Protein AF-A0A9P4NLP7-F1 (afdb_monomer)

InterPro domains:
  IPR008914 Phosphatidylethanolamine-binding protein [PF01161] (248-338)
  IPR035810 Phosphatidylethanolamine-binding protein, eukaryotic [PTHR11362] (207-452)
  IPR035810 Phosphatidylethanolamine-binding protein, eukaryotic [cd00866] (226-341)
  IPR036610 PEBP-like superfamily [G3DSA:3.90.280.10] (201-477)
  IPR036610 PEBP-like superfamily [SSF49777] (205-463)

Nearest PDB structures (foldseek):
  6ywx-assembly1_1  TM=8.860E-01  e=2.163E-39  Neurospora crassa OR74A
  5mrc-assembly1_1  TM=7.400E-01  e=2.517E-22  Saccharomyces cerevisiae
  3j6b-assembly1_1  TM=7.535E-01  e=1.749E-21  Saccharomyces cerevisiae
  3axy-assembly2_G  TM=8.240E-01  e=8.944E-10  Oryza sativa Japonica Group
  1wkp-assembly1_A  TM=8.220E-01  e=4.368E-09  Arabidopsis thaliana

Sequence (497 aa):
MAQVARPLGICSRCLNHRSVSIVSSIRQFSAHDSHRDELTTESPPSSSNPPPPAREILDPKTVSTVSQEARLLKHQKLVPIGSRRRRAALVSASNIPFEQLPYQCFQEARKVLAANREEVIKKIEIQRARLERLKAQDMAVSGGERQKQTRVQSMEGELKRLKVLADINDPLVKKRFEDGLGDMNKPIYRHLADKKWRSYKRLITIQRVTTMSVIPDVLPSIDPTVEVNISFASHIIPPGDFVYSRRSEYAPTVRIQSFDKGEKLVTIVAIDSDVPDLEKNSFGYRCHGLWRDVVISPTKGVYSVRELPKENVVLPWLPPWANKGSPYHRISLFVLEQREGSETFKMLQAGKVSDRSAKGEGEAIASGESPTEIIEAATSVNDTVIPTESTVSETKTSEAAKTPEAAASERSEERSAILATIPKVERENFILRSYVTKNKLTPIGVTMFRSEWDEGTAGVMKRAGIEGAGLVFKREKALKLPEKYRRKDGARYRGFK

Mean predicted aligned error: 15.78 Å

Solvent-accessible surface area (backbone atoms only — not comparable to full-atom values): 30935 Å² total; per-residue (Å²): 142,84,87,84,85,79,85,84,82,81,71,87,81,77,83,81,86,81,90,78,90,84,80,88,79,92,77,89,79,86,85,81,86,80,88,78,89,82,82,90,79,93,73,81,90,76,92,66,83,74,73,79,76,72,78,78,83,73,51,48,61,48,54,50,49,73,69,52,48,53,47,34,38,71,74,68,69,49,73,67,56,75,55,48,70,57,7,43,45,62,67,74,46,78,95,66,57,83,88,71,52,94,42,68,72,61,52,55,51,49,51,56,52,51,54,53,28,52,55,38,48,56,50,45,52,54,51,49,54,52,49,52,53,59,68,73,47,59,47,77,85,45,73,32,62,70,48,39,52,50,51,50,51,51,53,52,49,49,48,55,49,42,58,27,64,44,48,67,82,38,67,66,54,52,48,34,46,75,73,67,70,46,57,39,86,43,67,47,44,18,50,53,50,46,53,60,36,60,74,43,61,48,51,54,41,54,50,41,38,48,76,68,40,45,41,51,72,60,40,79,74,77,68,70,71,32,52,50,45,44,24,42,96,88,43,75,56,58,63,65,37,82,47,57,32,72,60,45,52,54,64,44,34,40,36,43,45,46,52,62,85,66,75,44,40,27,33,42,38,32,34,32,61,54,42,80,34,79,90,76,73,44,64,36,26,32,47,32,24,31,35,41,79,41,76,36,25,38,78,49,30,77,43,52,64,77,74,53,59,71,88,34,47,79,38,70,73,47,52,68,78,31,46,44,65,51,69,67,26,51,37,37,38,38,34,24,38,52,54,92,74,41,72,70,48,51,55,58,56,68,72,67,82,83,85,88,84,87,82,84,85,84,84,87,87,88,84,87,83,86,87,86,86,88,86,83,84,83,86,88,81,88,80,89,86,86,88,90,86,82,91,83,89,84,82,88,80,87,81,81,78,81,57,76,67,58,64,51,51,55,56,49,50,59,50,52,55,54,61,70,70,54,78,88,76,65,42,68,70,43,56,59,55,61,53,33,61,77,67,62,42,43,66,29,23,56,37,37,32,28,30,45,60,54,94,43,35,53,59,48,30,59,76,71,71,47,82,61,70,86,45,67,50,72,83,81,76,80,77,75,71,59,75,92,72,46,80,72,74,72,79,81,73,77,78,85,132

Radius of gyration: 37.87 Å; Cα contacts (8 Å, |Δi|>4): 554; chains: 1; bounding box: 101×124×105 Å

Foldseek 3Di:
DDDDDDDDDDDPPPPDDDDDDDDDDDDDDDDDDDDDDDDDDDDDDDPDPDPDPDLPQDDLQQDQDPVVQVVCCVPVVDHRDDHSVRNPCVVVDDPDPPQPPPDDVSVVVVVVLVVVLVVLVVVLVVLVVVLVVLVPDDQVVQVHDVSSVVVNVVSVVVNLVSQQSNCVPPPVQVVCLVVVNHDLQRLNSLVVVQVVCVVPVQVQQVCLCVVVCVDPQQPVDADAQKEKWKDFPPRIDRFAAEDELVRLLAFIKIFIAHSDADKFWKKKWKKWFAPQDPVVRGTFMFTQWIFGRDIDGNVDGIDRLVPDDPLRTLDRGDRDFDEAAGDKIKIKMWIWTADCPQPVNVVVVVPDPDDPDDDDDDDDDDDDDDDDDDYDDDDDDDDDDDDDDDDDDDDDDDDDDDDPVVVVVVVVVVSVVVSVVDDNQDRIRHRVVVVCVVRVIHTRDMGIYIYYDDPCRLVSCVVSVHPNNVPHDDDDDDDDDPPVPPDDPPPVPDDDD

Organism: NCBI:txid1048955

Structure (mmCIF, N/CA/C/O backbone):
data_AF-A0A9P4NLP7-F1
#
_entry.id   AF-A0A9P4NLP7-F1
#
loop_
_atom_site.group_PDB
_atom_site.id
_atom_site.type_symbol
_atom_site.label_atom_id
_atom_site.label_alt_id
_atom_site.label_comp_id
_atom_site.label_asym_id
_atom_site.label_entity_id
_atom_site.label_seq_id
_atom_site.pd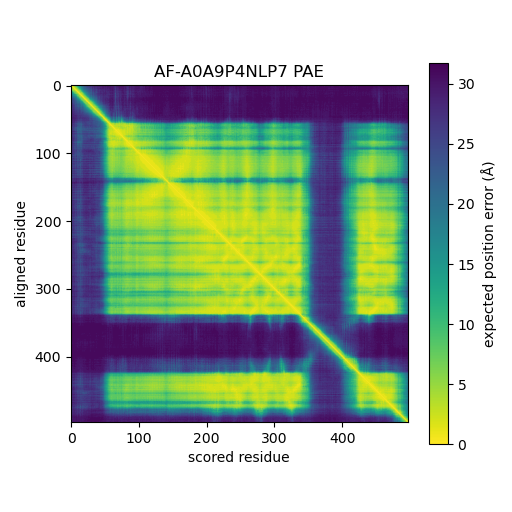bx_PDB_ins_code
_atom_site.Cartn_x
_atom_site.Cartn_y
_atom_site.Cartn_z
_atom_site.occupancy
_atom_site.B_iso_or_equiv
_atom_site.auth_seq_id
_atom_site.auth_comp_id
_atom_site.auth_asym_id
_atom_site.auth_atom_id
_atom_site.pdbx_PDB_model_num
ATOM 1 N N . MET A 1 1 ? 25.288 41.799 29.379 1.00 43.53 1 MET A N 1
ATOM 2 C CA . MET A 1 1 ? 25.139 40.692 28.411 1.00 43.53 1 MET A CA 1
ATOM 3 C C . MET A 1 1 ? 26.509 40.085 28.163 1.00 43.53 1 MET A C 1
ATOM 5 O O . MET A 1 1 ? 27.355 40.771 27.615 1.00 43.53 1 MET A O 1
ATOM 9 N N . ALA A 1 2 ? 26.741 38.847 28.596 1.00 34.91 2 ALA A N 1
ATOM 10 C CA . ALA A 1 2 ? 27.941 38.085 28.252 1.00 34.91 2 ALA A CA 1
ATOM 11 C C . ALA A 1 2 ? 27.532 36.612 28.107 1.00 34.91 2 ALA A C 1
ATOM 13 O O . ALA A 1 2 ? 27.090 35.986 29.069 1.00 34.91 2 ALA A O 1
ATOM 14 N N . GLN A 1 3 ? 27.566 36.111 26.872 1.00 36.16 3 GLN A N 1
ATOM 15 C CA . GLN A 1 3 ? 27.193 34.745 26.510 1.00 36.16 3 GLN A CA 1
ATOM 16 C C . GLN A 1 3 ? 28.388 33.811 26.723 1.00 36.16 3 GLN A C 1
ATOM 18 O O . GLN A 1 3 ? 29.461 34.022 26.166 1.00 36.16 3 GLN A O 1
ATOM 23 N N . VAL A 1 4 ? 28.179 32.763 27.518 1.00 40.78 4 VAL A N 1
ATOM 24 C CA . VAL A 1 4 ? 29.137 31.673 27.730 1.00 40.78 4 VAL A CA 1
ATOM 25 C C . VAL A 1 4 ? 28.929 30.625 26.634 1.00 40.78 4 VAL A C 1
ATOM 27 O O . VAL A 1 4 ? 27.870 29.999 26.555 1.00 40.78 4 VAL A O 1
ATOM 30 N N . ALA A 1 5 ? 29.936 30.442 25.780 1.00 38.00 5 ALA A N 1
ATOM 31 C CA . ALA A 1 5 ? 29.960 29.424 24.735 1.00 38.00 5 ALA A CA 1
ATOM 32 C C . ALA A 1 5 ? 30.231 28.028 25.331 1.00 38.00 5 ALA A C 1
ATOM 34 O O . ALA A 1 5 ? 31.168 27.842 26.106 1.00 38.00 5 ALA A O 1
ATOM 35 N N . ARG A 1 6 ? 29.413 27.034 24.961 1.00 40.56 6 ARG A N 1
ATOM 36 C CA . ARG A 1 6 ? 29.614 25.610 25.291 1.00 40.56 6 ARG A CA 1
ATOM 37 C C . ARG A 1 6 ? 30.329 24.899 24.130 1.00 40.56 6 ARG A C 1
ATOM 39 O O . ARG A 1 6 ? 29.937 25.126 22.986 1.00 40.56 6 ARG A O 1
ATOM 46 N N . PRO A 1 7 ? 31.314 24.017 24.381 1.00 46.97 7 PRO A N 1
ATOM 47 C CA . PRO A 1 7 ? 31.986 23.274 23.320 1.00 46.97 7 PRO A CA 1
ATOM 48 C C . PRO A 1 7 ? 31.107 22.140 22.765 1.00 46.97 7 PRO A C 1
ATOM 50 O O . PRO A 1 7 ? 30.415 21.433 23.500 1.00 46.97 7 PRO A O 1
ATOM 53 N N . LEU A 1 8 ? 31.148 21.988 21.440 1.00 42.41 8 LEU A N 1
ATOM 54 C CA . LEU A 1 8 ? 30.424 20.988 20.655 1.00 42.41 8 LEU A CA 1
ATOM 55 C C . LEU A 1 8 ? 30.985 19.579 20.912 1.00 42.41 8 LEU A C 1
ATOM 57 O O . LEU A 1 8 ? 32.163 19.316 20.678 1.00 42.41 8 LEU A O 1
ATOM 61 N N . GLY A 1 9 ? 30.127 18.664 21.366 1.00 43.12 9 GLY A N 1
ATOM 62 C CA . GLY A 1 9 ? 30.446 17.244 21.510 1.00 43.12 9 GLY A CA 1
ATOM 63 C C . GLY A 1 9 ? 30.523 16.546 20.151 1.00 43.12 9 GLY A C 1
ATOM 64 O O . GLY A 1 9 ? 29.545 16.505 19.404 1.00 43.12 9 GLY A O 1
ATOM 65 N N . ILE A 1 10 ? 31.693 15.992 19.838 1.00 48.88 10 ILE A N 1
ATOM 66 C CA . ILE A 1 10 ? 31.970 15.240 18.611 1.00 48.88 10 ILE A CA 1
ATOM 67 C C . ILE A 1 10 ? 31.361 13.832 18.721 1.00 48.88 10 ILE A C 1
ATOM 69 O O . ILE A 1 10 ? 31.569 13.107 19.691 1.00 48.88 10 ILE A O 1
ATOM 73 N N . CYS A 1 11 ? 30.589 13.453 17.702 1.00 41.72 11 CYS A N 1
ATOM 74 C CA . CYS A 1 11 ? 29.894 12.173 17.583 1.00 41.72 11 CYS A CA 1
ATOM 75 C C . CYS A 1 11 ? 30.867 11.027 17.243 1.00 41.72 11 CYS A C 1
ATOM 77 O O . CYS A 1 11 ? 31.497 11.023 16.186 1.00 41.72 11 CYS A O 1
ATOM 79 N N . SER A 1 12 ? 30.922 10.000 18.094 1.00 48.00 12 SER A N 1
ATOM 80 C CA . SER A 1 12 ? 31.769 8.802 17.956 1.00 48.00 12 SER A CA 1
ATOM 81 C C . SER A 1 12 ? 31.314 7.793 16.882 1.00 48.00 12 SER A C 1
ATOM 83 O O . SER A 1 12 ? 31.798 6.666 16.849 1.00 48.00 12 SER A O 1
ATOM 85 N N . ARG A 1 13 ? 30.401 8.171 15.973 1.00 47.00 13 ARG A N 1
ATOM 86 C CA . ARG A 1 13 ? 29.916 7.308 14.871 1.00 47.00 13 ARG A CA 1
ATOM 87 C C . ARG A 1 13 ? 30.556 7.573 13.505 1.00 47.00 13 ARG A C 1
ATOM 89 O O . ARG A 1 13 ? 30.231 6.863 12.560 1.00 47.00 13 ARG A O 1
ATOM 96 N N . CYS A 1 14 ? 31.471 8.534 13.391 1.00 44.22 14 CYS A N 1
ATOM 97 C CA . CYS A 1 14 ? 32.110 8.878 12.112 1.00 44.22 14 CYS A CA 1
ATOM 98 C C . CYS A 1 14 ? 33.501 8.247 11.896 1.00 44.22 14 CYS A C 1
ATOM 100 O O . CYS A 1 14 ? 34.115 8.476 10.859 1.00 44.22 14 CYS A O 1
ATOM 102 N N . LEU A 1 15 ? 33.995 7.427 12.827 1.00 45.16 15 LEU A N 1
ATOM 103 C CA . LEU A 1 15 ? 35.257 6.691 12.688 1.00 45.16 15 LEU A CA 1
ATOM 104 C C . LEU A 1 15 ? 34.969 5.211 12.435 1.00 45.16 15 LEU A C 1
ATOM 106 O O . LEU A 1 15 ? 35.097 4.402 13.342 1.00 45.16 15 LEU A O 1
ATOM 110 N N . ASN A 1 16 ? 34.510 4.867 11.231 1.00 44.62 16 ASN A N 1
ATOM 111 C CA . ASN A 1 16 ? 34.675 3.518 10.672 1.00 44.62 16 ASN A CA 1
ATOM 112 C C . ASN A 1 16 ? 34.269 3.489 9.197 1.00 44.62 16 ASN A C 1
ATOM 114 O O . ASN A 1 16 ? 33.228 2.961 8.831 1.00 44.62 16 ASN A O 1
ATOM 118 N N . HIS A 1 17 ? 35.113 4.068 8.346 1.00 38.06 17 HIS A N 1
ATOM 119 C CA . HIS A 1 17 ? 35.260 3.651 6.954 1.00 38.06 17 HIS A CA 1
ATOM 120 C C . HIS A 1 17 ? 36.638 4.100 6.466 1.00 38.06 17 HIS A C 1
ATOM 122 O O . HIS A 1 17 ? 36.800 5.214 5.979 1.00 38.06 17 HIS A O 1
ATOM 128 N N . ARG A 1 18 ? 37.640 3.228 6.603 1.00 33.28 18 ARG A N 1
ATOM 129 C CA . ARG A 1 18 ? 38.809 3.216 5.718 1.00 33.28 18 ARG A CA 1
ATOM 130 C C . ARG A 1 18 ? 39.387 1.806 5.660 1.00 33.28 18 ARG A C 1
ATOM 132 O O . ARG A 1 18 ? 39.939 1.292 6.623 1.00 33.28 18 ARG A O 1
ATOM 139 N N . SER A 1 19 ? 39.184 1.196 4.503 1.00 36.47 19 SER A N 1
ATOM 140 C CA . SER A 1 19 ? 39.837 -0.005 4.002 1.00 36.47 19 SER A CA 1
ATOM 141 C C . SER A 1 19 ? 41.327 0.248 3.774 1.00 36.47 19 SER A C 1
ATOM 143 O O . SER A 1 19 ? 41.660 1.162 3.019 1.00 36.47 19 SER A O 1
ATOM 145 N N . VAL A 1 20 ? 42.200 -0.583 4.346 1.00 33.84 20 VAL A N 1
ATOM 146 C CA . VAL A 1 20 ? 43.577 -0.777 3.866 1.00 33.84 20 VAL A CA 1
ATOM 147 C C . VAL A 1 20 ? 43.956 -2.247 4.045 1.00 33.84 20 VAL A C 1
ATOM 149 O O . VAL A 1 20 ? 43.885 -2.792 5.143 1.00 33.84 20 VAL A O 1
ATOM 152 N N . SER A 1 21 ? 44.346 -2.868 2.937 1.00 34.66 21 SER A N 1
ATOM 153 C CA . SER A 1 21 ? 44.961 -4.189 2.841 1.00 34.66 21 SER A CA 1
ATOM 154 C C . SER A 1 21 ? 46.457 -4.075 3.132 1.00 34.66 21 SER A C 1
ATOM 156 O O . SER A 1 21 ? 47.109 -3.320 2.419 1.00 34.66 21 SER A O 1
ATOM 158 N N . ILE A 1 22 ? 47.016 -4.830 4.090 1.00 35.69 22 ILE A N 1
ATOM 159 C CA . ILE A 1 22 ? 48.457 -5.156 4.149 1.00 35.69 22 ILE A CA 1
ATOM 160 C C . ILE A 1 22 ? 48.654 -6.591 4.670 1.00 35.69 22 ILE A C 1
ATOM 162 O O . ILE A 1 22 ? 47.930 -7.087 5.529 1.00 35.69 22 ILE A O 1
ATOM 166 N N . VAL A 1 23 ? 49.640 -7.225 4.050 1.00 32.75 23 VAL A N 1
ATOM 167 C CA . VAL A 1 23 ? 50.121 -8.606 4.068 1.00 32.75 23 VAL A CA 1
ATOM 168 C C . VAL A 1 23 ? 51.052 -8.889 5.269 1.00 32.75 23 VAL A C 1
ATOM 170 O O . VAL A 1 23 ? 51.805 -8.016 5.679 1.00 32.75 23 VAL A O 1
ATOM 173 N N . SER A 1 24 ? 51.013 -10.139 5.755 1.00 35.47 24 SER A N 1
ATOM 174 C CA . SER A 1 24 ? 52.036 -10.920 6.494 1.00 35.47 24 SER A CA 1
ATOM 175 C C . SER A 1 24 ? 52.718 -10.370 7.759 1.00 35.47 24 SER A C 1
ATOM 177 O O . SER A 1 24 ? 53.532 -9.456 7.697 1.00 35.47 24 SER A O 1
ATOM 179 N N . SER A 1 25 ? 52.612 -11.115 8.868 1.00 34.34 25 SER A N 1
ATOM 180 C CA . SER A 1 25 ? 53.729 -11.937 9.390 1.00 34.34 25 SER A CA 1
ATOM 181 C C . SER A 1 25 ? 53.372 -12.636 10.704 1.00 34.34 25 SER A C 1
ATOM 183 O O . SER A 1 25 ? 52.858 -12.039 11.644 1.00 34.34 25 SER A O 1
ATOM 185 N N . ILE A 1 26 ? 53.693 -13.926 10.747 1.00 43.94 26 ILE A N 1
ATOM 186 C CA . ILE A 1 26 ? 53.629 -14.817 11.904 1.00 43.94 26 ILE A CA 1
ATOM 187 C C . ILE A 1 26 ? 54.694 -14.389 12.925 1.00 43.94 26 ILE A C 1
ATOM 189 O O . ILE A 1 26 ? 55.872 -14.297 12.582 1.00 43.94 26 ILE A O 1
ATOM 193 N N . ARG A 1 27 ? 54.305 -14.197 14.190 1.00 39.16 27 ARG A N 1
ATOM 194 C CA . ARG A 1 27 ? 55.208 -14.341 15.342 1.00 39.16 27 ARG A CA 1
ATOM 195 C C . ARG A 1 27 ? 54.513 -15.119 16.449 1.00 39.16 27 ARG A C 1
ATOM 197 O O . ARG A 1 27 ? 53.517 -14.674 17.011 1.00 39.16 27 ARG A O 1
ATOM 204 N N . GLN A 1 28 ? 55.071 -16.291 16.722 1.00 42.75 28 GLN A N 1
ATOM 205 C CA . GLN A 1 28 ? 54.839 -17.085 17.918 1.00 42.75 28 GLN A CA 1
ATOM 206 C C . GLN A 1 28 ? 55.502 -16.374 19.101 1.00 42.75 28 GLN A C 1
ATOM 208 O O . GLN A 1 28 ? 56.671 -16.001 19.011 1.00 42.75 28 GLN A O 1
ATOM 213 N N . PHE A 1 29 ? 54.775 -16.208 20.202 1.00 36.78 29 PHE A N 1
ATOM 214 C CA . PHE A 1 29 ? 55.373 -15.887 21.493 1.00 36.78 29 PHE A CA 1
ATOM 215 C C . PHE A 1 29 ? 55.025 -16.998 22.478 1.00 36.78 29 PHE A C 1
ATOM 217 O O . PHE A 1 29 ? 53.860 -17.254 22.776 1.00 36.78 29 PHE A O 1
ATOM 224 N N . SER A 1 30 ? 56.088 -17.681 22.898 1.00 37.38 30 SER A N 1
ATOM 225 C CA . SER A 1 30 ? 56.145 -18.690 23.947 1.00 37.38 30 SER A CA 1
ATOM 226 C C . SER A 1 30 ? 55.854 -18.043 25.299 1.00 37.38 30 SER A C 1
ATOM 228 O O . SER A 1 30 ? 56.482 -17.043 25.646 1.00 37.38 30 SER A O 1
ATOM 230 N N . ALA A 1 31 ? 54.914 -18.609 26.053 1.00 42.12 31 ALA A N 1
ATOM 231 C CA . ALA A 1 31 ? 54.690 -18.269 27.451 1.00 42.12 31 ALA A CA 1
ATOM 232 C C . ALA A 1 31 ? 55.642 -19.105 28.319 1.00 42.12 31 ALA A C 1
ATOM 234 O O . ALA A 1 31 ? 55.696 -20.323 28.168 1.00 42.12 31 ALA A O 1
ATOM 235 N N . HIS A 1 32 ? 56.395 -18.451 29.203 1.00 37.81 32 HIS A N 1
ATOM 236 C CA . HIS A 1 32 ? 57.101 -19.111 30.298 1.00 37.81 32 HIS A CA 1
ATOM 237 C C . HIS A 1 32 ? 56.287 -18.960 31.584 1.00 37.81 32 HIS A C 1
ATOM 239 O O . HIS A 1 32 ? 55.858 -17.854 31.920 1.00 37.81 32 HIS A O 1
ATOM 245 N N . ASP A 1 33 ? 56.100 -20.083 32.276 1.00 37.69 33 ASP A N 1
ATOM 246 C CA . ASP A 1 33 ? 55.512 -20.193 33.607 1.00 37.69 33 ASP A CA 1
ATOM 247 C C . ASP A 1 33 ? 56.430 -19.591 34.674 1.00 37.69 33 ASP A C 1
ATOM 249 O O . ASP A 1 33 ? 57.627 -19.881 34.725 1.00 37.69 33 ASP A O 1
ATOM 253 N N . SER A 1 34 ? 55.852 -18.803 35.580 1.00 40.34 34 SER A N 1
ATOM 254 C CA . SER A 1 34 ? 56.476 -18.456 36.855 1.00 40.34 34 SER A CA 1
ATOM 255 C C . SER A 1 34 ? 55.773 -19.214 37.978 1.00 40.34 34 SER A C 1
ATOM 257 O O . SER A 1 34 ? 54.659 -18.866 38.375 1.00 40.34 34 SER A O 1
ATOM 259 N N . HIS A 1 35 ? 56.463 -20.242 38.469 1.00 32.88 35 HIS A N 1
ATOM 260 C CA . HIS A 1 35 ? 56.193 -20.966 39.708 1.00 32.88 35 HIS A CA 1
ATOM 261 C C . HIS A 1 35 ? 56.115 -19.984 40.890 1.00 32.88 35 HIS A C 1
ATOM 263 O O . HIS A 1 35 ? 57.008 -19.154 41.076 1.00 32.88 35 HIS A O 1
ATOM 269 N N . ARG A 1 36 ? 55.067 -20.097 41.706 1.00 37.03 36 ARG A N 1
ATOM 270 C CA . ARG A 1 36 ? 55.016 -19.543 43.062 1.00 37.03 36 ARG A CA 1
ATOM 271 C C . ARG A 1 36 ? 54.584 -20.667 43.992 1.00 37.03 36 ARG A C 1
ATOM 273 O O . ARG A 1 36 ? 53.418 -21.049 43.985 1.00 37.03 36 ARG A O 1
ATOM 280 N N . ASP A 1 37 ? 55.544 -21.189 44.743 1.00 36.69 37 ASP A N 1
ATOM 281 C CA . ASP A 1 37 ? 55.285 -21.942 45.965 1.00 36.69 37 ASP A CA 1
ATOM 282 C C . ASP A 1 37 ? 54.864 -20.956 47.059 1.00 36.69 37 ASP A C 1
ATOM 284 O O . ASP A 1 37 ? 55.512 -19.923 47.213 1.00 36.69 37 ASP A O 1
ATOM 288 N N . GLU A 1 38 ? 53.795 -21.263 47.798 1.00 37.78 38 GLU A N 1
ATOM 289 C CA . GLU A 1 38 ? 53.859 -21.324 49.265 1.00 37.78 38 GLU A CA 1
ATOM 290 C C . GLU A 1 38 ? 52.554 -21.821 49.917 1.00 37.78 38 GLU A C 1
ATOM 292 O O . GLU A 1 38 ? 51.453 -21.355 49.630 1.00 37.78 38 GLU A O 1
ATOM 297 N N . LEU A 1 39 ? 52.785 -22.753 50.847 1.00 34.59 39 LEU A N 1
ATOM 298 C CA . LEU A 1 39 ? 52.041 -23.168 52.038 1.00 34.59 39 LEU A CA 1
ATOM 299 C C . LEU A 1 39 ? 50.582 -23.647 51.927 1.00 34.59 39 LEU A C 1
ATOM 301 O O . LEU A 1 39 ? 49.607 -22.902 51.994 1.00 34.59 39 LEU A O 1
ATOM 305 N N . THR A 1 40 ? 50.479 -24.974 51.956 1.00 33.41 40 THR A N 1
ATOM 306 C CA . THR A 1 40 ? 49.333 -25.782 52.368 1.00 33.41 40 THR A CA 1
ATOM 307 C C . THR A 1 40 ? 49.072 -25.628 53.872 1.00 33.41 40 THR A C 1
ATOM 309 O O . THR A 1 40 ? 49.880 -26.057 54.694 1.00 33.41 40 THR A O 1
ATOM 312 N N . THR A 1 41 ? 47.906 -25.094 54.238 1.00 36.16 41 THR A N 1
ATOM 313 C CA . THR A 1 41 ? 47.300 -25.317 55.559 1.00 36.16 41 THR A CA 1
ATOM 314 C C . THR A 1 41 ? 46.085 -26.215 55.354 1.00 36.16 41 THR A C 1
ATOM 316 O O . THR A 1 41 ? 45.102 -25.817 54.726 1.00 36.16 41 THR A O 1
ATOM 319 N N . GLU A 1 42 ? 46.173 -27.455 55.830 1.00 34.09 42 GLU A N 1
ATOM 320 C CA . GLU A 1 42 ? 45.109 -28.452 55.729 1.00 34.09 42 GLU A CA 1
ATOM 321 C C . GLU A 1 42 ? 43.911 -28.061 56.609 1.00 34.09 42 GLU A C 1
ATOM 323 O O . GLU A 1 42 ? 44.039 -27.815 57.807 1.00 34.09 42 GLU A O 1
ATOM 328 N N . SER A 1 43 ? 42.726 -28.018 56.002 1.00 42.03 43 SER A N 1
ATOM 329 C CA . SER A 1 43 ? 41.430 -27.981 56.686 1.00 42.03 43 SER A CA 1
ATOM 330 C C . SER A 1 43 ? 40.580 -29.158 56.179 1.00 42.03 43 SER A C 1
ATOM 332 O O . SER A 1 43 ? 40.753 -29.583 55.034 1.00 42.03 43 SER A O 1
ATOM 334 N N . PRO A 1 44 ? 39.733 -29.762 57.034 1.00 40.41 44 PRO A N 1
ATOM 335 C CA . PRO A 1 44 ? 39.181 -31.102 56.820 1.00 40.41 44 PRO A CA 1
ATOM 336 C C . PRO A 1 44 ? 38.211 -31.179 55.625 1.00 40.41 44 PRO A C 1
ATOM 338 O O . PRO A 1 44 ? 37.605 -30.170 55.251 1.00 40.41 44 PRO A O 1
ATOM 341 N N . PRO A 1 45 ? 38.016 -32.375 55.032 1.00 37.12 45 PRO A N 1
ATOM 342 C CA . PRO A 1 45 ? 37.257 -32.538 53.799 1.00 37.12 45 PRO A CA 1
ATOM 343 C C . PRO A 1 45 ? 35.761 -32.318 54.049 1.00 37.12 45 PRO A C 1
ATOM 345 O O . PRO A 1 45 ? 35.046 -33.212 54.497 1.00 37.12 45 PRO A O 1
ATOM 348 N N . SER A 1 46 ? 35.267 -31.127 53.714 1.00 36.34 46 SER A N 1
ATOM 349 C CA . SER A 1 46 ? 33.838 -30.917 53.493 1.00 36.34 46 SER A CA 1
ATOM 350 C C . SER A 1 46 ? 33.513 -31.306 52.053 1.00 36.34 46 SER A C 1
ATOM 352 O O . SER A 1 46 ? 33.785 -30.605 51.080 1.00 36.34 46 SER A O 1
ATOM 354 N N . SER A 1 47 ? 32.954 -32.502 51.919 1.00 47.94 47 SER A N 1
ATOM 355 C CA . SER A 1 47 ? 32.363 -33.012 50.695 1.00 47.94 47 SER A CA 1
ATOM 356 C C . SER A 1 47 ? 31.128 -32.189 50.318 1.00 47.94 47 SER A C 1
ATOM 358 O O . SER A 1 47 ? 30.010 -32.512 50.714 1.00 47.94 47 SER A O 1
ATOM 360 N N . SER A 1 48 ? 31.310 -31.151 49.514 1.00 44.50 48 SER A N 1
ATOM 361 C CA . SER A 1 48 ? 30.284 -30.706 48.572 1.00 44.50 48 SER A CA 1
ATOM 362 C C . SER A 1 48 ? 30.935 -29.844 47.501 1.00 44.50 48 SER A C 1
ATOM 364 O O . SER A 1 48 ? 31.086 -28.636 47.668 1.00 44.50 48 SER A O 1
ATOM 366 N N . ASN A 1 49 ? 31.293 -30.455 46.372 1.00 47.94 49 ASN A N 1
ATOM 367 C CA . ASN A 1 49 ? 31.356 -29.694 45.131 1.00 47.94 49 ASN A CA 1
ATOM 368 C C . ASN A 1 49 ? 29.975 -29.043 44.957 1.00 47.94 49 ASN A C 1
ATOM 370 O O . ASN A 1 49 ? 28.991 -29.789 44.878 1.00 47.94 49 ASN A O 1
ATOM 374 N N . PRO A 1 50 ? 29.844 -27.702 44.935 1.00 57.31 50 PRO A N 1
ATOM 375 C CA . PRO A 1 50 ? 28.582 -27.115 44.535 1.00 57.31 50 PRO A CA 1
ATOM 376 C C . PRO A 1 50 ? 28.291 -27.617 43.114 1.00 57.31 50 PRO A C 1
ATOM 378 O O . PRO A 1 50 ? 29.208 -27.670 42.284 1.00 57.31 50 PRO A O 1
ATOM 381 N N . PRO A 1 51 ? 27.051 -28.042 42.819 1.00 53.59 51 PRO A N 1
ATOM 382 C CA . PRO A 1 51 ? 26.690 -28.441 41.468 1.00 53.59 51 PRO A CA 1
ATOM 383 C C . PRO A 1 51 ? 27.070 -27.309 40.498 1.00 53.59 51 PRO A C 1
ATOM 385 O O . PRO A 1 51 ? 26.984 -26.137 40.883 1.00 53.59 51 PRO A O 1
ATOM 388 N N . PRO A 1 52 ? 27.497 -27.617 39.255 1.00 57.25 52 PRO A N 1
ATOM 389 C CA . PRO A 1 52 ? 27.750 -26.583 38.254 1.00 57.25 52 PRO A CA 1
ATOM 390 C C . PRO A 1 52 ? 26.539 -25.645 38.232 1.00 57.25 52 PRO A C 1
ATOM 392 O O . PRO A 1 52 ? 25.415 -26.162 38.246 1.00 57.25 52 PRO A O 1
ATOM 395 N N . PRO A 1 53 ? 26.724 -24.307 38.255 1.00 57.38 53 PRO A N 1
ATOM 396 C CA . PRO A 1 53 ? 25.610 -23.388 38.425 1.00 57.38 53 PRO A CA 1
ATOM 397 C C . PRO A 1 53 ? 24.569 -23.730 37.370 1.00 57.38 53 PRO A C 1
ATOM 399 O O . PRO A 1 53 ? 24.880 -23.756 36.171 1.00 57.38 53 PRO A O 1
ATOM 402 N N . ALA A 1 54 ? 23.367 -24.087 37.831 1.00 58.94 54 ALA A N 1
ATOM 403 C CA . ALA A 1 54 ? 22.253 -24.396 36.956 1.00 58.94 54 ALA A CA 1
ATOM 404 C C . ALA A 1 54 ? 22.182 -23.270 35.926 1.00 58.94 54 ALA A C 1
ATOM 406 O O . ALA A 1 54 ? 22.136 -22.098 36.299 1.00 58.94 54 ALA A O 1
ATOM 407 N N . ARG A 1 55 ? 22.303 -23.611 34.637 1.00 62.66 55 ARG A N 1
ATOM 408 C CA . ARG A 1 55 ? 22.344 -22.612 33.565 1.00 62.66 55 ARG A CA 1
ATOM 409 C C . ARG A 1 55 ? 21.121 -21.718 33.730 1.00 62.66 55 ARG A C 1
ATOM 411 O O . ARG A 1 55 ? 20.009 -22.201 33.535 1.00 62.66 55 ARG A O 1
ATOM 418 N N . GLU A 1 56 ? 21.330 -20.458 34.114 1.00 72.38 56 GLU A N 1
ATOM 419 C CA . GLU A 1 56 ? 20.237 -19.520 34.362 1.00 72.38 56 GLU A CA 1
ATOM 420 C C . GLU A 1 56 ? 19.340 -19.474 33.125 1.00 72.38 56 GLU A C 1
ATOM 422 O O . GLU A 1 56 ? 19.764 -19.084 32.029 1.00 72.38 56 GLU A O 1
ATOM 427 N N . ILE A 1 57 ? 18.099 -19.925 33.288 1.00 83.06 57 ILE A N 1
ATOM 428 C CA . ILE A 1 57 ? 17.104 -19.841 32.232 1.00 83.06 57 ILE A CA 1
ATOM 429 C C . ILE A 1 57 ? 16.684 -18.373 32.167 1.00 83.06 57 ILE A C 1
ATOM 431 O O . ILE A 1 57 ? 15.880 -17.893 32.955 1.00 83.06 57 ILE A O 1
ATOM 435 N N . LEU A 1 58 ? 17.309 -17.640 31.251 1.00 86.00 58 LEU A N 1
ATOM 436 C CA . LEU A 1 58 ? 17.006 -16.246 30.973 1.00 86.00 58 LEU A CA 1
ATOM 437 C C . LEU A 1 58 ? 15.632 -16.104 30.311 1.00 86.00 58 LEU A C 1
ATOM 439 O O . LEU A 1 58 ? 15.365 -16.737 29.294 1.00 86.00 58 LEU A O 1
ATOM 443 N N . ASP A 1 59 ? 14.800 -15.209 30.837 1.00 88.12 59 ASP A N 1
ATOM 444 C CA . ASP A 1 59 ? 13.487 -14.922 30.267 1.00 88.12 59 ASP A CA 1
ATOM 445 C C . ASP A 1 59 ? 13.580 -13.945 29.077 1.00 88.12 59 ASP A C 1
ATOM 447 O O . ASP A 1 59 ? 14.086 -12.821 29.212 1.00 88.12 59 ASP A O 1
ATOM 451 N N . PRO A 1 60 ? 12.992 -14.266 27.908 1.00 89.88 60 PRO A N 1
ATOM 452 C CA . PRO A 1 60 ? 13.076 -13.416 26.715 1.00 89.88 60 PRO A CA 1
ATOM 453 C C . PRO A 1 60 ? 12.375 -12.055 26.874 1.00 89.88 60 PRO A C 1
ATOM 455 O O . PRO A 1 60 ? 12.594 -11.141 26.073 1.00 89.88 60 PRO A O 1
ATOM 458 N N . LYS A 1 61 ? 11.517 -11.906 27.893 1.00 90.38 61 LYS A N 1
ATOM 459 C CA . LYS A 1 61 ? 10.751 -10.683 28.181 1.00 90.38 61 LYS A CA 1
ATOM 460 C C . LYS A 1 61 ? 11.464 -9.709 29.127 1.00 90.38 61 LYS A C 1
ATOM 462 O O . LYS A 1 61 ? 11.056 -8.551 29.166 1.00 90.38 61 LYS A O 1
ATOM 467 N N . THR A 1 62 ? 12.486 -10.142 29.863 1.00 87.75 62 THR A N 1
ATOM 468 C CA . THR A 1 62 ? 13.118 -9.355 30.945 1.00 87.75 62 THR A CA 1
ATOM 469 C C . THR A 1 62 ? 14.604 -9.101 30.708 1.00 87.75 62 THR A C 1
ATOM 471 O O . THR A 1 62 ? 15.123 -8.074 31.145 1.00 87.75 62 THR A O 1
ATOM 474 N N . VAL A 1 63 ? 15.277 -9.972 29.946 1.00 91.06 63 VAL A N 1
ATOM 475 C CA . VAL A 1 63 ? 16.658 -9.763 29.486 1.00 91.06 63 VAL A CA 1
ATOM 476 C C . VAL A 1 63 ? 16.789 -8.369 28.886 1.00 91.06 63 VAL A C 1
ATOM 478 O O . VAL A 1 63 ? 16.018 -8.025 28.003 1.00 91.06 63 VAL A O 1
ATOM 481 N N . SER A 1 64 ? 17.740 -7.547 29.322 1.00 89.50 64 SER A N 1
ATOM 482 C CA . SER A 1 64 ? 17.883 -6.166 28.820 1.00 89.50 64 SER A CA 1
ATOM 483 C C . SER A 1 64 ? 19.300 -5.829 28.353 1.00 89.50 64 SER A C 1
ATOM 485 O O . SER A 1 64 ? 19.475 -4.954 27.499 1.00 89.50 64 SER A O 1
ATOM 487 N N . THR A 1 65 ? 20.306 -6.548 28.856 1.00 91.81 65 THR A N 1
ATOM 488 C CA . THR A 1 65 ? 21.716 -6.323 28.521 1.00 91.81 65 THR A CA 1
ATOM 489 C C . THR A 1 65 ? 22.141 -7.095 27.271 1.00 91.81 65 THR A C 1
ATOM 491 O O . THR A 1 65 ? 21.634 -8.178 26.980 1.00 91.81 65 THR A O 1
ATOM 494 N N . VAL A 1 66 ? 23.127 -6.562 26.542 1.00 92.56 66 VAL A N 1
ATOM 495 C CA . VAL A 1 66 ? 23.664 -7.185 25.314 1.00 92.56 66 VAL A CA 1
ATOM 496 C C . VAL A 1 66 ? 24.232 -8.579 25.588 1.00 92.56 66 VAL A C 1
ATOM 498 O O . VAL A 1 66 ? 24.010 -9.505 24.814 1.00 92.56 66 VAL A O 1
ATOM 501 N N . SER A 1 67 ? 24.937 -8.737 26.713 1.00 91.75 67 SER A N 1
ATOM 502 C CA . SER A 1 67 ? 25.533 -10.015 27.116 1.00 91.75 67 SER A CA 1
ATOM 503 C C . SER A 1 67 ? 24.463 -11.078 27.376 1.00 91.75 67 SER A C 1
ATOM 505 O O . SER A 1 67 ? 24.560 -12.196 26.871 1.00 91.75 67 SER A O 1
ATOM 507 N N . GLN A 1 68 ? 23.391 -10.722 28.090 1.00 89.62 68 GLN A N 1
ATOM 508 C CA . GLN A 1 68 ? 22.271 -11.631 28.337 1.00 89.62 68 GLN A CA 1
ATOM 509 C C . GLN A 1 68 ? 21.501 -11.967 27.052 1.00 89.62 68 GLN A C 1
ATOM 511 O O . GLN A 1 68 ? 21.100 -13.112 26.883 1.00 89.62 68 GLN A O 1
ATOM 516 N N . GLU A 1 69 ? 21.330 -11.024 26.117 1.00 91.12 69 GLU A N 1
ATOM 517 C CA . GLU A 1 69 ? 20.728 -11.314 24.804 1.00 91.12 69 GLU A CA 1
ATOM 518 C C . GLU A 1 69 ? 21.554 -12.326 24.011 1.00 91.12 69 GLU A C 1
ATOM 520 O O . GLU A 1 69 ? 21.004 -13.283 23.471 1.00 91.12 69 GLU A O 1
ATOM 525 N N . ALA A 1 70 ? 22.876 -12.140 23.971 1.00 91.00 70 ALA A N 1
ATOM 526 C CA . ALA A 1 70 ? 23.781 -13.066 23.304 1.00 91.00 70 ALA A CA 1
ATOM 527 C C . ALA A 1 70 ? 23.734 -14.459 23.951 1.00 91.00 70 ALA A C 1
ATOM 529 O O . ALA A 1 70 ? 23.721 -15.465 23.243 1.00 91.00 70 ALA A O 1
ATOM 530 N N . ARG A 1 71 ? 23.648 -14.532 25.287 1.00 90.00 71 ARG A N 1
ATOM 531 C CA . ARG A 1 71 ? 23.476 -15.795 26.024 1.00 90.00 71 ARG A CA 1
ATOM 532 C C . ARG A 1 71 ? 22.130 -16.456 25.727 1.00 90.00 71 ARG A C 1
ATOM 534 O O . ARG A 1 71 ? 22.109 -17.653 25.461 1.00 90.00 71 ARG A O 1
ATOM 541 N N . LEU A 1 72 ? 21.035 -15.696 25.719 1.00 91.19 72 LEU A N 1
ATOM 542 C CA . LEU A 1 72 ? 19.691 -16.186 25.400 1.00 91.19 72 LEU A CA 1
ATOM 543 C C . LEU A 1 72 ? 19.641 -16.763 23.975 1.00 91.19 72 LEU A C 1
ATOM 545 O O . LEU A 1 72 ? 19.179 -17.886 23.772 1.00 91.19 72 LEU A O 1
ATOM 549 N N . LEU A 1 73 ? 20.229 -16.058 23.007 1.00 91.88 73 LEU A N 1
ATOM 550 C CA . LEU A 1 73 ? 20.301 -16.518 21.622 1.00 91.88 73 LEU A CA 1
ATOM 551 C C . LEU A 1 73 ? 21.195 -17.763 21.473 1.00 91.88 73 LEU A C 1
ATOM 553 O O . LEU A 1 73 ? 20.830 -18.708 20.780 1.00 91.88 73 LEU A O 1
ATOM 557 N N . LYS A 1 74 ? 22.349 -17.795 22.152 1.00 91.12 74 LYS A N 1
ATOM 558 C CA . LYS A 1 74 ? 23.323 -18.896 22.065 1.00 91.12 74 LYS A CA 1
ATOM 559 C C . LYS A 1 74 ? 22.846 -20.175 22.756 1.00 91.12 74 LYS A C 1
ATOM 561 O O . LYS A 1 74 ? 23.028 -21.259 22.211 1.00 91.12 74 LYS A O 1
ATOM 566 N N . HIS A 1 75 ? 22.279 -20.061 23.956 1.00 89.00 75 HIS A N 1
ATOM 567 C CA . HIS A 1 75 ? 21.936 -21.216 24.788 1.00 89.00 75 HIS A CA 1
ATOM 568 C C . HIS A 1 75 ? 20.501 -21.697 24.587 1.00 89.00 75 HIS A C 1
ATOM 570 O O . HIS A 1 75 ? 20.273 -22.902 24.599 1.00 89.00 75 HIS A O 1
ATOM 576 N N . GLN A 1 76 ? 19.547 -20.783 24.391 1.00 88.12 76 GLN A N 1
ATOM 577 C CA . GLN A 1 76 ? 18.124 -21.123 24.294 1.00 88.12 76 GLN A CA 1
ATOM 578 C C . GLN A 1 76 ? 17.562 -20.974 22.877 1.00 88.12 76 GLN A C 1
ATOM 580 O O . GLN A 1 76 ? 16.439 -21.399 22.630 1.00 88.12 76 GLN A O 1
ATOM 585 N N . LYS A 1 77 ? 18.317 -20.377 21.938 1.00 89.62 77 LYS A N 1
ATOM 586 C CA . LYS A 1 77 ? 17.872 -20.088 20.558 1.00 89.62 77 LYS A CA 1
ATOM 587 C C . LYS A 1 77 ? 16.585 -19.251 20.485 1.00 89.62 77 LYS A C 1
ATOM 589 O O . LYS A 1 77 ? 15.908 -19.236 19.461 1.00 89.62 77 LYS A O 1
ATOM 594 N N . LEU A 1 78 ? 16.258 -18.535 21.558 1.00 90.69 78 LEU A N 1
ATOM 595 C CA . LEU A 1 78 ? 15.136 -17.605 21.609 1.00 90.69 78 LEU A CA 1
ATOM 596 C C . LEU A 1 78 ? 15.607 -16.204 21.217 1.00 90.69 78 LEU A C 1
ATOM 598 O O . LEU A 1 78 ? 16.772 -15.858 21.394 1.00 90.69 78 LEU A O 1
ATOM 602 N N . VAL A 1 79 ? 14.694 -15.387 20.696 1.00 89.56 79 VAL A N 1
ATOM 603 C CA . VAL A 1 79 ? 14.947 -13.973 20.384 1.00 89.56 79 VAL A CA 1
ATOM 604 C C . VAL A 1 79 ? 14.269 -13.116 21.458 1.00 89.56 79 VAL A C 1
ATOM 606 O O . VAL A 1 79 ? 13.127 -13.405 21.828 1.00 89.56 79 VAL A O 1
ATOM 609 N N . PRO A 1 80 ? 14.929 -12.067 21.983 1.00 90.44 80 PRO A N 1
ATOM 610 C CA . PRO A 1 80 ? 14.312 -11.187 22.969 1.00 90.44 80 PRO A CA 1
ATOM 611 C C . PRO A 1 80 ? 13.070 -10.479 22.410 1.00 90.44 80 PRO A C 1
ATOM 613 O O . PRO A 1 80 ? 13.049 -10.034 21.261 1.00 90.44 80 PRO A O 1
ATOM 616 N N . ILE A 1 81 ? 12.041 -10.319 23.247 1.00 89.44 81 ILE A N 1
ATOM 617 C CA . ILE A 1 81 ? 10.748 -9.761 22.828 1.00 89.44 81 ILE A CA 1
ATOM 618 C C . ILE A 1 81 ? 10.694 -8.252 23.102 1.00 89.44 81 ILE A C 1
ATOM 620 O O . ILE A 1 81 ? 10.643 -7.796 24.249 1.00 89.44 81 ILE A O 1
ATOM 624 N N . GLY A 1 82 ? 10.619 -7.468 22.027 1.00 89.06 82 GLY A N 1
ATOM 625 C CA . GLY A 1 82 ? 10.495 -6.011 22.076 1.00 89.06 82 GLY A CA 1
ATOM 626 C C . GLY A 1 82 ? 11.810 -5.276 22.370 1.00 89.06 82 GLY A C 1
ATOM 627 O O . GLY A 1 82 ? 12.900 -5.851 22.437 1.00 89.06 82 GLY A O 1
ATOM 628 N N . SER A 1 83 ? 11.719 -3.955 22.534 1.00 91.88 83 SER A N 1
ATOM 629 C CA . SER A 1 83 ? 12.899 -3.103 22.722 1.00 91.88 83 SER A CA 1
ATOM 630 C C . SER A 1 83 ? 13.596 -3.343 24.070 1.00 91.88 83 SER A C 1
ATOM 632 O O . SER A 1 83 ? 12.955 -3.693 25.062 1.00 91.88 83 SER A O 1
ATOM 634 N N . ARG A 1 84 ? 14.915 -3.100 24.136 1.00 93.12 84 ARG A N 1
ATOM 635 C CA . ARG A 1 84 ? 15.691 -3.165 25.395 1.00 93.12 84 ARG A CA 1
ATOM 636 C C . ARG A 1 84 ? 15.099 -2.273 26.483 1.00 93.12 84 ARG A C 1
ATOM 638 O O . ARG A 1 84 ? 14.972 -2.703 27.622 1.00 93.12 84 ARG A O 1
ATOM 645 N N . ARG A 1 85 ? 14.657 -1.064 26.109 1.00 93.50 85 ARG A N 1
ATOM 646 C CA . ARG A 1 85 ? 13.992 -0.116 27.017 1.00 93.50 85 ARG A CA 1
ATOM 647 C C . ARG A 1 85 ? 12.734 -0.715 27.644 1.00 93.50 85 ARG A C 1
ATOM 649 O O . ARG A 1 85 ? 12.545 -0.574 28.844 1.00 93.50 85 ARG A O 1
ATOM 656 N N . ARG A 1 86 ? 11.891 -1.392 26.853 1.00 92.38 86 ARG A N 1
ATOM 657 C CA . ARG A 1 86 ? 10.689 -2.067 27.365 1.00 92.38 86 ARG A CA 1
ATOM 658 C C . ARG A 1 86 ? 11.061 -3.151 28.374 1.00 92.38 86 ARG A C 1
ATOM 660 O O . ARG A 1 86 ? 10.437 -3.225 29.419 1.00 92.38 86 ARG A O 1
ATOM 667 N N . ARG A 1 87 ? 12.068 -3.969 28.065 1.00 92.25 87 ARG A N 1
ATOM 668 C CA . ARG A 1 87 ? 12.501 -5.080 28.927 1.00 92.25 87 ARG A CA 1
ATOM 669 C C . ARG A 1 87 ? 13.095 -4.578 30.244 1.00 92.25 87 ARG A C 1
ATOM 671 O O . ARG A 1 87 ? 12.689 -5.046 31.295 1.00 92.25 87 ARG A O 1
ATOM 678 N N . ALA A 1 88 ? 13.942 -3.548 30.196 1.00 92.50 88 ALA A N 1
ATOM 679 C CA . ALA A 1 88 ? 14.451 -2.885 31.396 1.00 92.50 88 ALA A CA 1
ATOM 680 C C . ALA A 1 88 ? 13.319 -2.289 32.250 1.00 92.50 88 ALA A C 1
ATOM 682 O O . ALA A 1 88 ? 13.278 -2.515 33.454 1.00 92.50 88 ALA A O 1
ATOM 683 N N . ALA A 1 89 ? 12.362 -1.599 31.618 1.00 92.06 89 ALA A N 1
ATOM 684 C CA . ALA A 1 89 ? 11.213 -1.032 32.316 1.00 92.06 89 ALA A CA 1
ATOM 685 C C . ALA A 1 89 ? 10.312 -2.104 32.948 1.00 92.06 89 ALA A C 1
ATOM 687 O O . ALA A 1 89 ? 9.785 -1.869 34.023 1.00 92.06 89 ALA A O 1
ATOM 688 N N . LEU A 1 90 ? 10.148 -3.277 32.325 1.00 90.56 90 LEU A N 1
ATOM 689 C CA . LEU A 1 90 ? 9.381 -4.387 32.909 1.00 90.56 90 LEU A CA 1
ATOM 690 C C . LEU A 1 90 ? 10.032 -4.980 34.163 1.00 90.56 90 LEU A C 1
ATOM 692 O O . LEU A 1 90 ? 9.322 -5.529 34.994 1.00 90.56 90 LEU A O 1
ATOM 696 N N . VAL A 1 91 ? 11.359 -4.895 34.278 1.00 89.94 91 VAL A N 1
ATOM 697 C CA . VAL A 1 91 ? 12.094 -5.350 35.466 1.00 89.94 91 VAL A CA 1
ATOM 698 C C . VAL A 1 91 ? 12.053 -4.292 36.568 1.00 89.94 91 VAL A C 1
ATOM 700 O O . VAL A 1 91 ? 11.899 -4.632 37.733 1.00 89.94 91 VAL A O 1
ATOM 703 N N . SER A 1 92 ? 12.199 -3.011 36.211 1.00 89.81 92 SER A N 1
ATOM 704 C CA . SER A 1 92 ? 12.303 -1.924 37.190 1.00 89.81 92 SER A CA 1
ATOM 705 C C . SER A 1 92 ? 10.960 -1.353 37.651 1.00 89.81 92 SER A C 1
ATOM 707 O O . SER A 1 92 ? 10.881 -0.799 38.741 1.00 89.81 92 SER A O 1
ATOM 709 N N . ALA A 1 93 ? 9.934 -1.378 36.798 1.00 88.56 93 ALA A N 1
ATOM 710 C CA . ALA A 1 93 ? 8.641 -0.757 37.073 1.00 88.56 93 ALA A CA 1
ATOM 711 C C . ALA A 1 93 ? 7.633 -1.767 37.633 1.00 88.56 93 ALA A C 1
ATOM 713 O O . ALA A 1 93 ? 7.707 -2.966 37.369 1.00 88.56 93 ALA A O 1
ATOM 714 N N . SER A 1 94 ? 6.642 -1.261 38.367 1.00 86.44 94 SER A N 1
ATOM 715 C CA . SER A 1 94 ? 5.513 -2.056 38.844 1.00 86.44 94 SER A CA 1
ATOM 716 C C . SER A 1 94 ? 4.633 -2.534 37.681 1.00 86.44 94 SER A C 1
ATOM 718 O O . SER A 1 94 ? 4.434 -1.832 36.687 1.00 86.44 94 SER A O 1
ATOM 720 N N . ASN A 1 95 ? 4.076 -3.742 37.805 1.00 87.81 95 ASN A N 1
ATOM 721 C CA . ASN A 1 95 ? 3.233 -4.372 36.785 1.00 87.81 95 ASN A CA 1
ATOM 722 C C . ASN A 1 95 ? 1.791 -3.819 36.797 1.00 87.81 95 ASN A C 1
ATOM 724 O O . ASN A 1 95 ? 0.826 -4.562 36.964 1.00 87.81 95 ASN A O 1
ATOM 728 N N . ILE A 1 96 ? 1.645 -2.498 36.671 1.00 91.56 96 ILE A N 1
ATOM 729 C CA . ILE A 1 96 ? 0.347 -1.813 36.620 1.00 91.56 96 ILE A CA 1
ATOM 730 C C . ILE A 1 96 ? -0.090 -1.690 35.149 1.00 91.56 96 ILE A C 1
ATOM 732 O O . ILE A 1 96 ? 0.702 -1.244 34.308 1.00 91.56 96 ILE A O 1
ATOM 736 N N . PRO A 1 97 ? -1.340 -2.047 34.794 1.00 92.56 97 PRO A N 1
ATOM 737 C CA . PRO A 1 97 ? -1.877 -1.801 33.461 1.00 92.56 97 PRO A CA 1
ATOM 738 C C . PRO A 1 97 ? -1.789 -0.321 33.075 1.00 92.56 97 PRO A C 1
ATOM 740 O O . PRO A 1 97 ? -2.059 0.560 33.885 1.00 92.56 97 PRO A O 1
ATOM 743 N N . PHE A 1 98 ? -1.491 -0.037 31.804 1.00 92.12 98 PHE A N 1
ATOM 744 C CA . PHE A 1 98 ? -1.342 1.337 31.294 1.00 92.12 98 PHE A CA 1
ATOM 745 C C . PHE A 1 98 ? -2.545 2.243 31.616 1.00 92.12 98 PHE A C 1
ATOM 747 O O . PHE A 1 98 ? -2.404 3.430 31.883 1.00 92.12 98 PHE A O 1
ATOM 754 N N . GLU A 1 99 ? -3.737 1.663 31.613 1.00 91.75 99 GLU A N 1
ATOM 755 C CA . GLU A 1 99 ? -4.983 2.332 31.954 1.00 91.75 99 GLU A CA 1
ATOM 756 C C . GLU A 1 99 ? -5.065 2.775 33.421 1.00 91.75 99 GLU A C 1
ATOM 758 O O . GLU A 1 99 ? -5.633 3.820 33.723 1.00 91.75 99 GLU A O 1
ATOM 763 N N . GLN A 1 100 ? -4.492 2.001 34.335 1.00 91.56 100 GLN A N 1
ATOM 764 C CA . GLN A 1 100 ? -4.619 2.180 35.783 1.00 91.56 100 GLN A CA 1
ATOM 765 C C . GLN A 1 100 ? -3.480 3.022 36.374 1.00 91.56 100 GLN A C 1
ATOM 767 O O . GLN A 1 100 ? -3.313 3.082 37.589 1.00 91.56 100 GLN A O 1
ATOM 772 N N . LEU A 1 101 ? -2.689 3.689 35.528 1.00 93.06 101 LEU A N 1
ATOM 773 C CA . LEU A 1 101 ? -1.609 4.555 35.989 1.00 93.06 101 LEU A CA 1
ATOM 774 C C . LEU A 1 101 ? -2.172 5.726 36.820 1.00 93.06 101 LEU A C 1
ATOM 776 O O . LEU A 1 101 ? -3.071 6.423 36.339 1.00 93.06 101 LEU A O 1
ATOM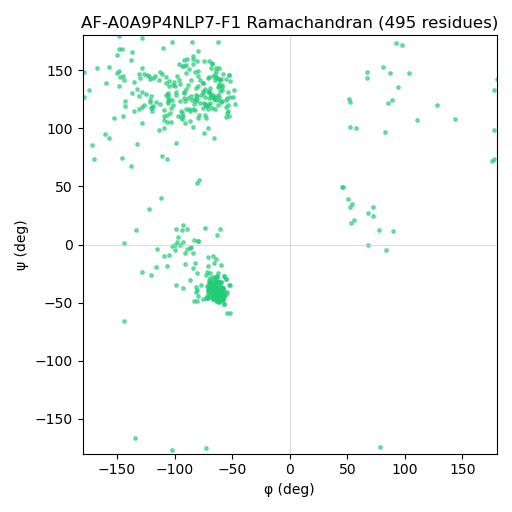 780 N N . PRO A 1 102 ? -1.653 5.988 38.032 1.00 94.88 102 PRO A N 1
ATOM 781 C CA . PRO A 1 102 ? -2.247 6.925 38.988 1.00 94.88 102 PRO A CA 1
ATOM 782 C C . PRO A 1 102 ? -1.900 8.394 38.677 1.00 94.88 102 PRO A C 1
ATOM 784 O O . PRO A 1 102 ? -1.410 9.132 39.526 1.00 94.88 102 PRO A O 1
ATOM 787 N N . TYR A 1 103 ? -2.144 8.836 37.443 1.00 96.56 103 TYR A N 1
ATOM 788 C CA . TYR A 1 103 ? -2.000 10.232 37.031 1.00 96.56 103 TYR A CA 1
ATOM 789 C C . TYR A 1 103 ? -3.374 10.900 36.970 1.00 96.56 103 TYR A C 1
ATOM 791 O O . TYR A 1 103 ? -4.226 10.479 36.189 1.00 96.56 103 TYR A O 1
ATOM 799 N N . GLN A 1 104 ? -3.583 11.961 37.754 1.00 97.25 104 GLN A N 1
ATOM 800 C CA . GLN A 1 104 ? -4.889 12.620 37.892 1.00 97.25 104 GLN A CA 1
ATOM 801 C C . GLN A 1 104 ? -5.486 13.054 36.545 1.00 97.25 104 GLN A C 1
ATOM 803 O O . GLN A 1 104 ? -6.546 12.569 36.160 1.00 97.25 104 GLN A O 1
ATOM 808 N N . CYS A 1 105 ? -4.771 13.901 35.795 1.00 97.69 105 CYS A N 1
ATOM 809 C CA . CYS A 1 105 ? -5.234 14.421 34.503 1.00 97.69 105 CYS A CA 1
ATOM 810 C C . CYS A 1 105 ? -5.535 13.296 33.497 1.00 97.69 105 CYS A C 1
ATOM 812 O O . CYS A 1 105 ? -6.519 13.347 32.761 1.00 97.69 105 CYS A O 1
ATOM 814 N N . PHE A 1 106 ? -4.734 12.227 33.507 1.00 96.81 106 PHE A N 1
ATOM 815 C CA . PHE A 1 106 ? -4.976 11.064 32.658 1.00 96.81 106 PHE A CA 1
ATOM 816 C C . PHE A 1 106 ? -6.277 10.346 33.035 1.00 96.81 106 PHE A C 1
ATOM 818 O O . PHE A 1 106 ? -7.075 10.036 32.154 1.00 96.81 106 PHE A O 1
ATOM 825 N N . GLN A 1 107 ? -6.526 10.111 34.327 1.00 96.94 107 GLN A N 1
ATOM 826 C CA . GLN A 1 107 ? -7.749 9.445 34.782 1.00 96.94 107 GLN A CA 1
ATOM 827 C C . GLN A 1 107 ? -8.998 10.301 34.551 1.00 96.94 107 GLN A C 1
ATOM 829 O O . GLN A 1 107 ? -10.020 9.782 34.107 1.00 96.94 107 GLN A O 1
ATOM 834 N N . GLU A 1 108 ? -8.925 11.609 34.793 1.00 97.44 108 GLU A N 1
ATOM 835 C CA . GLU A 1 108 ? -10.018 12.541 34.494 1.00 97.44 108 GLU A CA 1
ATOM 836 C C . GLU A 1 108 ? -10.336 12.567 32.994 1.00 97.44 108 GLU A C 1
ATOM 838 O O . GLU A 1 108 ? -11.493 12.396 32.608 1.00 97.44 108 GLU A O 1
ATOM 843 N N . ALA A 1 109 ? -9.317 12.659 32.133 1.00 97.12 109 ALA A N 1
ATOM 844 C CA . ALA A 1 109 ? -9.506 12.576 30.687 1.00 97.12 109 ALA A CA 1
ATOM 845 C C . ALA A 1 109 ? -10.152 11.244 30.269 1.00 97.12 109 ALA A C 1
ATOM 847 O O . ALA A 1 109 ? -11.059 11.229 29.438 1.00 97.12 109 ALA A O 1
ATOM 848 N N . ARG A 1 110 ? -9.752 10.117 30.872 1.00 96.19 110 ARG A N 1
ATOM 849 C CA . ARG A 1 110 ? -10.380 8.812 30.604 1.00 96.19 110 ARG A CA 1
ATOM 850 C C . ARG A 1 110 ? -11.854 8.775 30.992 1.00 96.19 110 ARG A C 1
ATOM 852 O O . ARG A 1 110 ? -12.634 8.201 30.239 1.00 96.19 110 ARG A O 1
ATOM 859 N N . LYS A 1 111 ? -12.248 9.402 32.106 1.00 96.94 111 LYS A N 1
ATOM 860 C CA . LYS A 1 111 ? -13.666 9.519 32.495 1.00 96.94 111 LYS A CA 1
ATOM 861 C C . LYS A 1 111 ? -14.472 10.268 31.431 1.00 96.94 111 LYS A C 1
ATOM 863 O O . LYS A 1 111 ? -15.533 9.797 31.034 1.00 96.94 111 LYS A O 1
ATOM 868 N N . VAL A 1 112 ? -13.936 11.375 30.909 1.00 97.81 112 VAL A N 1
ATOM 869 C CA . VAL A 1 112 ? -14.574 12.143 29.822 1.00 97.81 112 VAL A CA 1
ATOM 870 C C . VAL A 1 112 ? -14.726 11.293 28.556 1.00 97.81 112 VAL A C 1
ATOM 872 O O . VAL A 1 112 ? -15.787 11.281 27.930 1.00 97.81 112 VAL A O 1
ATOM 875 N N . LEU A 1 113 ? -13.686 10.544 28.183 1.00 96.44 113 LEU A N 1
ATOM 876 C CA . LEU A 1 113 ? -13.727 9.662 27.015 1.00 96.44 113 LEU A CA 1
ATOM 877 C C . LEU A 1 113 ? -14.703 8.491 27.195 1.00 96.44 113 LEU A C 1
ATOM 879 O O . LEU A 1 113 ? -15.384 8.127 26.238 1.00 96.44 113 LEU A O 1
ATOM 883 N N . ALA A 1 114 ? -14.797 7.927 28.402 1.00 96.44 114 ALA A N 1
ATOM 884 C CA . ALA A 1 114 ? -15.744 6.865 28.726 1.00 96.44 114 ALA A CA 1
ATOM 885 C C . ALA A 1 114 ? -17.196 7.348 28.594 1.00 96.44 114 ALA A C 1
ATOM 887 O O . ALA A 1 114 ? -17.979 6.711 27.891 1.00 96.44 114 ALA A O 1
ATOM 888 N N . ALA A 1 115 ? -17.520 8.519 29.154 1.00 97.69 115 ALA A N 1
ATOM 889 C CA . ALA A 1 115 ? -18.845 9.125 29.026 1.00 97.69 115 ALA A CA 1
ATOM 890 C C . ALA A 1 115 ? -19.219 9.391 27.555 1.00 97.69 115 ALA A C 1
ATOM 892 O O . ALA A 1 115 ? -20.292 8.998 27.097 1.00 97.69 115 ALA A O 1
ATOM 893 N N . ASN A 1 116 ? -18.302 9.969 26.767 1.00 98.12 116 ASN A N 1
ATOM 894 C CA . ASN A 1 116 ? -18.520 10.181 25.331 1.00 98.12 116 ASN A CA 1
ATOM 895 C C . ASN A 1 116 ? -18.762 8.851 24.594 1.00 98.12 116 ASN A C 1
ATOM 897 O O . ASN A 1 116 ? -19.681 8.727 23.784 1.00 98.12 116 ASN A O 1
ATOM 901 N N . ARG A 1 117 ? -17.976 7.818 24.911 1.00 97.31 117 ARG A N 1
ATOM 902 C CA . ARG A 1 117 ? -18.126 6.492 24.309 1.00 97.31 117 ARG A CA 1
ATOM 903 C C . ARG A 1 117 ? -19.499 5.883 24.596 1.00 97.31 117 ARG A C 1
ATOM 905 O O . ARG A 1 117 ? -20.099 5.327 23.679 1.00 97.31 117 ARG A O 1
ATOM 912 N N . GLU A 1 118 ? -20.016 6.008 25.816 1.00 97.56 118 GLU A N 1
ATOM 913 C CA . GLU A 1 118 ? -21.365 5.549 26.175 1.00 97.56 118 GLU A CA 1
ATOM 914 C C . GLU A 1 118 ? -22.452 6.258 25.357 1.00 97.56 118 GLU A C 1
ATOM 916 O O . GLU A 1 118 ? -23.364 5.612 24.839 1.00 97.56 118 GLU A O 1
ATOM 921 N N . GLU A 1 119 ? -22.337 7.573 25.160 1.00 97.69 119 GLU A N 1
ATOM 922 C CA . GLU A 1 119 ? -23.251 8.320 24.289 1.00 97.69 119 GLU A CA 1
ATOM 923 C C . GLU A 1 119 ? -23.194 7.840 22.834 1.00 97.69 119 GLU A C 1
ATOM 925 O O . GLU A 1 119 ? -24.227 7.708 22.170 1.00 97.69 119 GLU A O 1
ATOM 930 N N . VAL A 1 120 ? -21.994 7.565 22.314 1.00 98.19 120 VAL A N 1
ATOM 931 C CA . VAL A 1 120 ? -21.823 7.037 20.955 1.00 98.19 120 VAL A CA 1
ATOM 932 C C . VAL A 1 120 ? -22.403 5.626 20.839 1.00 98.19 120 VAL A C 1
ATOM 934 O O . VAL A 1 120 ? -23.030 5.319 19.826 1.00 98.19 120 VAL A O 1
ATOM 937 N N . ILE A 1 121 ? -22.275 4.783 21.865 1.00 98.25 121 ILE A N 1
ATOM 938 C CA . ILE A 1 121 ? -22.879 3.442 21.889 1.00 98.25 121 ILE A CA 1
ATOM 939 C C . ILE A 1 121 ? -24.404 3.529 21.841 1.00 98.25 121 ILE A C 1
ATOM 941 O O . ILE A 1 121 ? -25.008 2.882 20.984 1.00 98.25 121 ILE A O 1
ATOM 945 N N . LYS A 1 122 ? -25.018 4.411 22.639 1.00 98.25 122 LYS A N 1
ATOM 946 C CA . LYS A 1 122 ? -26.466 4.677 22.569 1.00 98.25 122 LYS A CA 1
ATOM 947 C C . LYS A 1 122 ? -26.886 5.092 21.155 1.00 98.25 122 LYS A C 1
ATOM 949 O O . LYS A 1 122 ? -27.869 4.591 20.611 1.00 98.25 122 LYS A O 1
ATOM 954 N N . LYS A 1 123 ? -26.105 5.957 20.494 1.00 98.12 123 LYS A N 1
ATOM 955 C CA . LYS A 1 123 ? -26.345 6.338 19.087 1.00 98.12 123 LYS A CA 1
ATOM 956 C C . LYS A 1 123 ? -26.227 5.141 18.137 1.00 98.12 123 LYS A C 1
ATOM 958 O O . LYS A 1 123 ? -27.034 5.030 17.217 1.00 98.12 123 LYS A O 1
ATOM 963 N N . ILE A 1 124 ? -25.263 4.242 18.344 1.00 97.94 124 ILE A N 1
ATOM 964 C CA . ILE A 1 124 ? -25.104 3.018 17.541 1.00 97.94 124 ILE A CA 1
ATOM 965 C C . ILE A 1 124 ? -26.331 2.114 17.682 1.00 97.94 124 ILE A C 1
ATOM 967 O O . ILE A 1 124 ? -26.811 1.606 16.672 1.00 97.94 124 ILE A O 1
ATOM 971 N N . GLU A 1 125 ? -26.838 1.917 18.896 1.00 98.00 125 GLU A N 1
ATOM 972 C CA . GLU A 1 125 ? -28.027 1.100 19.167 1.00 98.00 125 GLU A CA 1
ATOM 973 C C . GLU A 1 125 ? -29.266 1.680 18.486 1.00 98.00 125 GLU A C 1
ATOM 975 O O . GLU A 1 125 ? -29.949 0.979 17.740 1.00 98.00 125 GLU A O 1
ATOM 980 N N . ILE A 1 126 ? -29.487 2.991 18.630 1.00 97.88 126 ILE A N 1
ATOM 981 C CA . ILE A 1 126 ? -30.578 3.699 17.951 1.00 97.88 126 ILE A CA 1
ATOM 982 C C . ILE A 1 126 ? -30.467 3.535 16.429 1.00 97.88 126 ILE A C 1
ATOM 984 O O . ILE A 1 126 ? -31.461 3.250 15.760 1.00 97.88 126 ILE A O 1
ATOM 988 N N . GLN A 1 127 ? -29.271 3.706 15.858 1.00 97.38 127 GLN A N 1
ATOM 989 C CA . GLN A 1 127 ? -29.067 3.567 14.413 1.00 97.38 127 GLN A CA 1
ATOM 990 C C . GLN A 1 127 ? -29.257 2.126 13.929 1.00 97.38 127 GLN A C 1
ATOM 992 O O . GLN A 1 127 ? -29.837 1.929 12.863 1.00 97.38 127 GLN A O 1
ATOM 997 N N . ARG A 1 128 ? -28.835 1.120 14.706 1.00 97.62 128 ARG A N 1
ATOM 998 C CA . ARG A 1 128 ? -29.098 -0.298 14.405 1.00 97.62 128 ARG A CA 1
ATOM 999 C C . ARG A 1 128 ? -30.592 -0.589 14.383 1.00 97.62 128 ARG A C 1
ATOM 1001 O O . ARG A 1 128 ? -31.071 -1.099 13.378 1.00 97.62 128 ARG A O 1
ATOM 1008 N N . ALA A 1 129 ? -31.325 -0.162 15.410 1.00 97.44 129 ALA A N 1
ATOM 1009 C CA . ALA A 1 129 ? -32.771 -0.352 15.478 1.00 97.44 129 ALA A CA 1
ATOM 1010 C C . ALA A 1 129 ? -33.495 0.332 14.306 1.00 97.44 129 ALA A C 1
ATOM 1012 O O . ALA A 1 129 ? -34.396 -0.241 13.697 1.00 97.44 129 ALA A O 1
ATOM 1013 N N . ARG A 1 130 ? -33.084 1.552 13.929 1.00 95.62 130 ARG A N 1
ATOM 1014 C CA . ARG A 1 130 ? -33.634 2.240 12.746 1.00 95.62 130 ARG A CA 1
ATOM 1015 C C . ARG A 1 130 ? -33.339 1.484 11.450 1.00 95.62 130 ARG A C 1
ATOM 1017 O O . ARG A 1 130 ? -34.193 1.428 10.571 1.00 95.62 130 ARG A O 1
ATOM 1024 N N . LEU A 1 131 ? -32.143 0.918 11.331 1.00 95.75 131 LEU A N 1
ATOM 1025 C CA . LEU A 1 131 ? -31.712 0.170 10.156 1.00 95.75 131 LEU A CA 1
ATOM 1026 C C . LEU A 1 131 ? -32.446 -1.171 10.042 1.00 95.75 131 LEU A C 1
ATOM 1028 O O . LEU A 1 131 ? -32.840 -1.544 8.942 1.00 95.75 131 LEU A O 1
ATOM 1032 N N . GLU A 1 132 ? -32.686 -1.861 11.155 1.00 96.31 132 GLU A N 1
ATOM 1033 C CA . GLU A 1 132 ? -33.512 -3.073 11.216 1.00 96.31 132 GLU A CA 1
ATOM 1034 C C . GLU A 1 132 ? -34.959 -2.782 10.810 1.00 96.31 132 GLU A C 1
ATOM 1036 O O . GLU A 1 132 ? -35.485 -3.453 9.923 1.00 96.31 132 GLU A O 1
ATOM 1041 N N . ARG A 1 133 ? -35.563 -1.713 11.352 1.00 95.38 133 ARG A N 1
ATOM 1042 C CA . ARG A 1 133 ? -36.903 -1.255 10.940 1.00 95.38 133 ARG A CA 1
ATOM 1043 C C . ARG A 1 133 ? -36.965 -0.942 9.447 1.00 95.38 133 ARG A C 1
ATOM 1045 O O . ARG A 1 133 ? -37.883 -1.387 8.770 1.00 95.38 133 ARG A O 1
ATOM 1052 N N . LEU A 1 134 ? -35.975 -0.219 8.916 1.00 93.00 134 LEU A N 1
ATOM 1053 C CA . LEU A 1 134 ? -35.921 0.114 7.491 1.00 93.00 134 LEU A CA 1
ATOM 1054 C C . LEU A 1 134 ? -35.730 -1.130 6.611 1.00 93.00 134 LEU A C 1
ATOM 1056 O O . LEU A 1 134 ? -36.275 -1.189 5.513 1.00 93.00 134 LEU A O 1
ATOM 1060 N N . LYS A 1 135 ? -34.957 -2.125 7.064 1.00 92.88 135 LYS A N 1
ATOM 1061 C CA . LYS A 1 135 ? -34.787 -3.389 6.334 1.00 92.88 135 LYS A CA 1
ATOM 1062 C C . LYS A 1 135 ? -36.096 -4.177 6.283 1.00 92.88 135 LYS A C 1
ATOM 1064 O O . LYS A 1 135 ? -36.446 -4.631 5.193 1.00 92.88 135 LYS A O 1
ATOM 1069 N N . ALA A 1 136 ? -36.809 -4.259 7.408 1.00 93.25 136 ALA A N 1
ATOM 1070 C CA . ALA A 1 136 ? -38.096 -4.944 7.533 1.00 93.25 136 ALA A CA 1
ATOM 1071 C C . ALA A 1 136 ? -39.245 -4.245 6.785 1.00 93.25 136 ALA A C 1
ATOM 1073 O O . ALA A 1 136 ? -40.170 -4.909 6.340 1.00 93.25 136 ALA A O 1
ATOM 1074 N N . GLN A 1 137 ? -39.189 -2.920 6.623 1.00 90.81 137 GLN A N 1
ATOM 1075 C CA . GLN A 1 137 ? -40.221 -2.148 5.930 1.00 90.81 137 GLN A CA 1
ATOM 1076 C C . GLN A 1 137 ? -40.326 -2.508 4.440 1.00 90.81 137 GLN A C 1
ATOM 1078 O O . GLN A 1 137 ? -39.313 -2.646 3.750 1.00 90.81 137 GLN A O 1
ATOM 1083 N N . ASP A 1 138 ? -41.545 -2.559 3.907 1.00 87.50 138 ASP A N 1
ATOM 1084 C CA . ASP A 1 138 ? -41.777 -2.866 2.496 1.00 87.50 138 ASP A CA 1
ATOM 1085 C C . ASP A 1 138 ? -41.209 -1.817 1.531 1.00 87.50 138 ASP A C 1
ATOM 1087 O O . ASP A 1 138 ? -41.077 -0.620 1.825 1.00 87.50 138 ASP A O 1
ATOM 1091 N N . MET A 1 139 ? -40.873 -2.282 0.324 1.00 85.56 139 MET A N 1
ATOM 1092 C CA . MET A 1 139 ? -40.261 -1.450 -0.716 1.00 85.56 139 MET A CA 1
ATOM 1093 C C . MET A 1 139 ? -41.210 -0.369 -1.246 1.00 85.56 139 MET A C 1
ATOM 1095 O O . MET A 1 139 ? -40.754 0.728 -1.572 1.00 85.56 139 MET A O 1
ATOM 1099 N N . ALA A 1 140 ? -42.517 -0.650 -1.284 1.00 83.06 140 ALA A N 1
ATOM 1100 C CA . ALA A 1 140 ? -43.538 0.277 -1.776 1.00 83.06 140 ALA A CA 1
ATOM 1101 C C . ALA A 1 140 ? -43.630 1.545 -0.911 1.00 83.06 140 ALA A C 1
ATOM 1103 O O . ALA A 1 140 ? -43.662 2.656 -1.431 1.00 83.06 140 ALA A O 1
ATOM 1104 N N . VAL A 1 141 ? -43.569 1.387 0.414 1.00 83.62 141 VAL A N 1
ATOM 1105 C CA . VAL A 1 141 ? -43.640 2.508 1.368 1.00 83.62 141 VAL A CA 1
ATOM 1106 C C . VAL A 1 141 ? -42.355 3.350 1.352 1.00 83.62 141 VAL A C 1
ATOM 1108 O O . VAL A 1 141 ? -42.363 4.530 1.690 1.00 83.62 141 VAL A O 1
ATOM 1111 N N . SER A 1 142 ? -41.234 2.762 0.929 1.00 74.00 142 SER A N 1
ATOM 1112 C CA . SER A 1 142 ? -39.908 3.396 0.942 1.00 74.00 142 SER A CA 1
ATOM 1113 C C . SER A 1 142 ? -39.570 4.179 -0.337 1.00 74.00 142 SER A C 1
ATOM 1115 O O . SER A 1 142 ? -38.404 4.526 -0.533 1.00 74.00 142 SER A O 1
ATOM 1117 N N . GLY A 1 143 ? -40.554 4.447 -1.205 1.00 82.19 143 GLY A N 1
ATOM 1118 C CA . GLY A 1 143 ? -40.343 5.168 -2.468 1.00 82.19 143 GLY A CA 1
ATOM 1119 C C . GLY A 1 143 ? -39.613 4.346 -3.540 1.00 82.19 143 GLY A C 1
ATOM 1120 O O . GLY A 1 143 ? -38.962 4.902 -4.426 1.00 82.19 143 GLY A O 1
ATOM 1121 N N . GLY A 1 144 ? -39.704 3.013 -3.451 1.00 91.19 144 GLY A N 1
ATOM 1122 C CA . GLY A 1 144 ? -39.105 2.06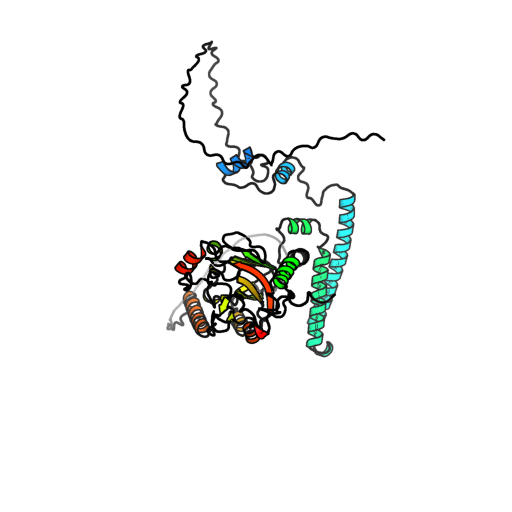0 -4.384 1.00 91.19 144 GLY A CA 1
ATOM 1123 C C . GLY A 1 144 ? -37.766 1.472 -3.923 1.00 91.19 144 GLY A C 1
ATOM 1124 O O . GLY A 1 144 ? -37.155 1.897 -2.940 1.00 91.19 144 GLY A O 1
ATOM 1125 N N . GLU A 1 145 ? -37.284 0.474 -4.668 1.00 89.19 145 GLU A N 1
ATOM 1126 C CA . GLU A 1 145 ? -36.093 -0.312 -4.315 1.00 89.19 145 GLU A CA 1
ATOM 1127 C C . GLU A 1 145 ? -34.821 0.5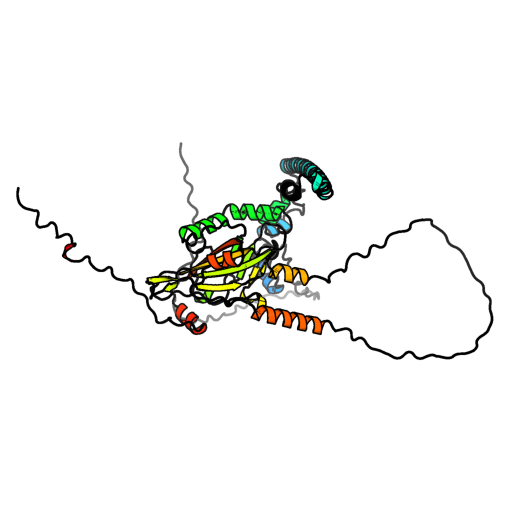46 -4.234 1.00 89.19 145 GLU A C 1
ATOM 1129 O O . GLU A 1 145 ? -34.083 0.491 -3.250 1.00 89.19 145 GLU A O 1
ATOM 1134 N N . ARG A 1 146 ? -34.585 1.408 -5.230 1.00 89.69 146 ARG A N 1
ATOM 1135 C CA . ARG A 1 146 ? -33.376 2.242 -5.301 1.00 89.69 146 ARG A CA 1
ATOM 1136 C C . ARG A 1 146 ? -33.283 3.252 -4.154 1.00 89.69 146 ARG A C 1
ATOM 1138 O O . ARG A 1 146 ? -32.193 3.477 -3.623 1.00 89.69 146 ARG A O 1
ATOM 1145 N N . GLN A 1 147 ? -34.403 3.862 -3.757 1.00 90.44 147 GLN A N 1
ATOM 1146 C CA . GLN A 1 147 ? -34.430 4.807 -2.636 1.00 90.44 147 GLN A CA 1
ATOM 1147 C C . GLN A 1 147 ? -34.195 4.083 -1.309 1.00 90.44 147 GLN A C 1
ATOM 1149 O O . GLN A 1 147 ? -33.366 4.530 -0.509 1.00 90.44 147 GLN A O 1
ATOM 1154 N N . LYS A 1 148 ? -34.833 2.919 -1.117 1.00 92.12 148 LYS A N 1
ATOM 1155 C CA . LYS A 1 148 ? -34.589 2.046 0.039 1.00 92.12 148 LYS A CA 1
ATOM 1156 C C . LYS A 1 148 ? -33.114 1.647 0.130 1.00 92.12 148 LYS A C 1
ATOM 1158 O O . LYS A 1 148 ? -32.500 1.866 1.171 1.00 92.12 148 LYS A O 1
ATOM 1163 N N . GLN A 1 149 ? -32.520 1.141 -0.954 1.00 92.31 149 GLN A N 1
ATOM 1164 C CA . GLN A 1 149 ? -31.103 0.758 -1.000 1.00 92.31 149 GLN A CA 1
ATOM 1165 C C . GLN A 1 149 ? -30.177 1.939 -0.676 1.00 92.31 149 GLN A C 1
ATOM 1167 O O . GLN A 1 149 ? -29.263 1.797 0.135 1.00 92.31 149 GLN A O 1
ATOM 1172 N N . THR A 1 150 ? -30.443 3.121 -1.237 1.00 93.25 150 THR A N 1
ATOM 1173 C CA . THR A 1 150 ? -29.655 4.337 -0.966 1.00 93.25 150 THR A CA 1
ATOM 1174 C C . THR A 1 150 ? -29.735 4.745 0.508 1.00 93.25 150 THR A C 1
ATOM 1176 O O . THR A 1 150 ? -28.715 5.046 1.133 1.00 93.25 150 THR A O 1
ATOM 1179 N N . ARG A 1 151 ? -30.938 4.711 1.102 1.00 93.31 151 ARG A N 1
ATOM 1180 C CA . ARG A 1 151 ? -31.138 5.017 2.525 1.00 93.31 151 ARG A CA 1
ATOM 1181 C C . ARG A 1 151 ? -30.436 3.988 3.412 1.00 93.31 151 ARG A C 1
ATOM 1183 O O . ARG A 1 151 ? -29.752 4.381 4.352 1.00 93.31 151 ARG A O 1
ATOM 1190 N N . VAL A 1 152 ? -30.524 2.697 3.082 1.00 94.88 152 VAL A N 1
ATOM 1191 C CA . VAL A 1 152 ? -29.793 1.630 3.786 1.00 94.88 152 VAL A CA 1
ATOM 1192 C C . VAL A 1 152 ? -28.284 1.871 3.719 1.00 94.88 152 VAL A C 1
ATOM 1194 O O . VAL A 1 152 ? -27.631 1.853 4.758 1.00 94.88 152 VAL A O 1
ATOM 1197 N N . GLN A 1 153 ? -27.727 2.170 2.542 1.00 94.62 153 GLN A N 1
ATOM 1198 C CA . GLN A 1 153 ? -26.297 2.463 2.385 1.00 94.62 153 GLN A CA 1
ATOM 1199 C C . GLN A 1 153 ? -25.858 3.685 3.204 1.00 94.62 153 GLN A C 1
ATOM 1201 O O . GLN A 1 153 ? -24.819 3.641 3.864 1.00 94.62 153 GLN A O 1
ATOM 1206 N N . SER A 1 154 ? -26.660 4.754 3.218 1.00 96.06 154 SER A N 1
ATOM 1207 C CA . SER A 1 154 ? -26.399 5.949 4.032 1.00 96.06 154 SER A CA 1
ATOM 1208 C C . SER A 1 154 ? -26.374 5.623 5.531 1.00 96.06 154 SER A C 1
ATOM 1210 O O . SER A 1 154 ? -25.422 5.983 6.228 1.00 96.06 154 SER A O 1
ATOM 1212 N N . MET A 1 155 ? -27.363 4.867 6.019 1.00 95.69 155 MET A N 1
ATOM 1213 C CA . MET A 1 155 ? -27.431 4.448 7.422 1.00 95.69 155 MET A CA 1
ATOM 1214 C C . MET A 1 155 ? -26.304 3.476 7.802 1.00 95.69 155 MET A C 1
ATOM 1216 O O . MET A 1 155 ? -25.739 3.583 8.890 1.00 95.69 155 MET A O 1
ATOM 1220 N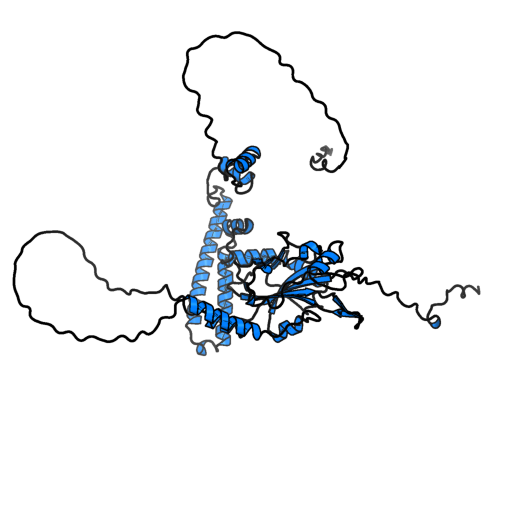 N . GLU A 1 156 ? -25.921 2.558 6.910 1.00 95.31 156 GLU A N 1
ATOM 1221 C CA . GLU A 1 156 ? -24.757 1.685 7.106 1.00 95.31 156 GLU A CA 1
ATOM 1222 C C . GLU A 1 156 ? -23.444 2.478 7.163 1.00 95.31 156 GLU A C 1
ATOM 1224 O O . GLU A 1 156 ? -22.562 2.158 7.969 1.00 95.31 156 GLU A O 1
ATOM 1229 N N . GLY A 1 157 ? -23.322 3.528 6.347 1.00 95.06 157 GLY A N 1
ATOM 1230 C CA . GLY A 1 157 ? -22.203 4.468 6.373 1.00 95.06 157 GLY A CA 1
ATOM 1231 C C . GLY A 1 157 ? -22.096 5.206 7.707 1.00 95.06 157 GLY A C 1
ATOM 1232 O O . GLY A 1 157 ? -21.020 5.231 8.310 1.00 95.06 157 GLY A O 1
ATOM 1233 N N . GLU A 1 158 ? -23.212 5.728 8.218 1.00 96.12 158 GLU A N 1
ATOM 1234 C CA . GLU A 1 158 ? -23.246 6.399 9.522 1.00 96.12 158 GLU A CA 1
ATOM 1235 C C . GLU A 1 158 ? -22.935 5.429 10.669 1.00 96.12 158 GLU A C 1
ATOM 1237 O O . GLU A 1 158 ? -22.141 5.733 11.557 1.00 96.12 158 GLU A O 1
ATOM 1242 N N . LEU A 1 159 ? -23.454 4.201 10.614 1.00 96.50 159 LEU A N 1
ATOM 1243 C CA . LEU A 1 159 ? -23.120 3.156 11.581 1.00 96.50 159 LEU A CA 1
ATOM 1244 C C . LEU A 1 159 ? -21.618 2.814 11.550 1.00 96.50 159 LEU A C 1
ATOM 1246 O O . LEU A 1 159 ? -21.004 2.647 12.608 1.00 96.50 159 LEU A O 1
ATOM 1250 N N . LYS A 1 160 ? -20.995 2.740 10.362 1.00 94.81 160 LYS A N 1
ATOM 1251 C CA . LYS A 1 160 ? -19.535 2.564 10.214 1.00 94.81 160 LYS A CA 1
ATOM 1252 C C . LYS A 1 160 ? -18.782 3.732 10.861 1.00 94.81 160 LYS A C 1
ATOM 1254 O O . LYS A 1 160 ? -17.822 3.483 11.588 1.00 94.81 160 LYS A O 1
ATOM 1259 N N . ARG A 1 161 ? -19.231 4.974 10.647 1.00 96.31 161 ARG A N 1
ATOM 1260 C CA . ARG A 1 161 ? -18.647 6.183 11.248 1.00 96.31 161 ARG A CA 1
ATOM 1261 C C . ARG A 1 161 ? -18.748 6.173 12.775 1.00 96.31 161 ARG A C 1
ATOM 1263 O O . ARG A 1 161 ? -17.733 6.362 13.437 1.00 96.31 161 ARG A O 1
ATOM 1270 N N . LEU A 1 162 ? -19.928 5.906 13.338 1.00 97.94 162 LEU A N 1
ATOM 1271 C CA . LEU A 1 162 ? -20.138 5.867 14.790 1.00 97.94 162 LEU A CA 1
ATOM 1272 C C . LEU A 1 162 ? -19.289 4.782 15.466 1.00 97.94 162 LEU A C 1
ATOM 1274 O O . LEU A 1 162 ? -18.678 5.044 16.497 1.00 97.94 162 LEU A O 1
ATOM 1278 N N . LYS A 1 163 ? -19.169 3.594 14.853 1.00 96.62 163 LYS A N 1
ATOM 1279 C CA . LYS A 1 163 ? -18.269 2.531 15.343 1.00 96.62 163 LYS A CA 1
ATOM 1280 C C . LYS A 1 163 ? -16.810 2.983 15.422 1.00 96.62 163 LYS A C 1
ATOM 1282 O O . LYS A 1 163 ? -16.101 2.581 16.332 1.00 96.62 163 LYS A O 1
ATOM 1287 N N . VAL A 1 164 ? -16.355 3.793 14.467 1.00 97.06 164 VAL A N 1
ATOM 1288 C CA . VAL A 1 164 ? -15.004 4.369 14.498 1.00 97.06 164 VAL A CA 1
ATOM 1289 C C . VAL A 1 164 ? -14.903 5.425 15.602 1.00 97.06 164 VAL A C 1
ATOM 1291 O O . VAL A 1 164 ? -13.959 5.387 16.382 1.00 97.06 164 VAL A O 1
ATOM 1294 N N . LEU A 1 165 ? -15.880 6.330 15.716 1.00 96.75 165 LEU A N 1
ATOM 1295 C CA . LEU A 1 165 ? -15.876 7.393 16.731 1.00 96.75 165 LEU A CA 1
ATOM 1296 C C . LEU A 1 165 ? -15.882 6.864 18.172 1.00 96.75 165 LEU A C 1
ATOM 1298 O O . LEU A 1 165 ? -15.270 7.487 19.032 1.00 96.75 165 LEU A O 1
ATOM 1302 N N . ALA A 1 166 ? -16.518 5.719 18.424 1.00 97.06 166 ALA A N 1
ATOM 1303 C CA . ALA A 1 166 ? -16.559 5.108 19.753 1.00 97.06 166 ALA A CA 1
ATOM 1304 C C . ALA A 1 166 ? -15.164 4.736 20.288 1.00 97.06 166 ALA A C 1
ATOM 1306 O O . ALA A 1 166 ? -14.907 4.875 21.480 1.00 97.06 166 ALA A O 1
ATOM 1307 N N . ASP A 1 167 ? -14.264 4.286 19.407 1.00 95.88 167 ASP A N 1
ATOM 1308 C CA . ASP A 1 167 ? -12.979 3.695 19.801 1.00 95.88 167 ASP A CA 1
ATOM 1309 C C . ASP A 1 167 ? -11.759 4.528 19.338 1.00 95.88 167 ASP A C 1
ATOM 1311 O O . ASP A 1 167 ? -10.622 4.200 19.673 1.00 95.88 167 ASP A O 1
ATOM 1315 N N . ILE A 1 168 ? -11.949 5.619 18.578 1.00 96.81 168 ILE A N 1
ATOM 1316 C CA . ILE A 1 168 ? -10.843 6.430 18.022 1.00 96.81 168 ILE A CA 1
ATOM 1317 C C . ILE A 1 168 ? -9.981 7.118 19.078 1.00 96.81 168 ILE A C 1
ATOM 1319 O O . ILE A 1 168 ? -8.777 7.280 18.875 1.00 96.81 168 ILE A O 1
ATOM 1323 N N . ASN A 1 169 ? -10.589 7.497 20.199 1.00 95.50 169 ASN A N 1
ATOM 1324 C CA . ASN A 1 169 ? -9.907 8.184 21.290 1.00 95.50 169 ASN A CA 1
ATOM 1325 C C . ASN A 1 169 ? -9.383 7.216 22.364 1.00 95.50 169 ASN A C 1
ATOM 1327 O O . ASN A 1 169 ? -8.803 7.668 23.347 1.00 95.50 169 ASN A O 1
ATOM 1331 N N . ASP A 1 170 ? -9.556 5.900 22.192 1.00 95.12 170 ASP A N 1
ATOM 1332 C CA . ASP A 1 170 ? -9.009 4.915 23.124 1.00 95.12 170 ASP A CA 1
ATOM 1333 C C . ASP A 1 170 ? -7.471 4.840 22.976 1.00 95.12 170 ASP A C 1
ATOM 1335 O O . ASP A 1 170 ? -6.953 4.497 21.899 1.00 95.12 170 ASP A O 1
ATOM 1339 N N . PRO A 1 171 ? -6.702 5.131 24.044 1.00 95.06 171 PRO A N 1
ATOM 1340 C CA . PRO A 1 171 ? -5.249 5.092 23.976 1.00 95.06 171 PRO A CA 1
ATOM 1341 C C . PRO A 1 171 ? -4.691 3.683 23.718 1.00 95.06 171 PRO A C 1
ATOM 1343 O O . PRO A 1 171 ? -3.643 3.560 23.077 1.00 95.06 171 PRO A O 1
ATOM 1346 N N . LEU A 1 172 ? -5.366 2.609 24.154 1.00 94.12 172 LEU A N 1
ATOM 1347 C CA . LEU A 1 172 ? -4.921 1.241 23.873 1.00 94.12 172 LEU A CA 1
ATOM 1348 C C . LEU A 1 172 ? -5.092 0.880 22.401 1.00 94.12 172 LEU A C 1
ATOM 1350 O O . LEU A 1 172 ? -4.236 0.193 21.836 1.00 94.12 172 LEU A O 1
ATOM 1354 N N . VAL A 1 173 ? -6.169 1.342 21.768 1.00 96.31 173 VAL A N 1
ATOM 1355 C CA . VAL A 1 173 ? -6.391 1.137 20.333 1.00 96.31 173 VAL A CA 1
ATOM 1356 C C . VAL A 1 173 ? -5.288 1.820 19.537 1.00 96.31 173 VAL A C 1
ATOM 1358 O O . VAL A 1 173 ? -4.666 1.171 18.692 1.00 96.31 173 VAL A O 1
ATOM 1361 N N . LYS A 1 174 ? -4.982 3.084 19.855 1.00 96.25 174 LYS A N 1
ATOM 1362 C CA . LYS A 1 174 ? -3.884 3.820 19.219 1.00 96.25 174 LYS A CA 1
ATOM 1363 C C . LYS A 1 174 ? -2.543 3.107 19.398 1.00 96.25 174 LYS A C 1
ATOM 1365 O O . LYS A 1 174 ? -1.852 2.873 18.410 1.00 96.25 174 LYS A O 1
ATOM 1370 N N . LYS A 1 175 ? -2.217 2.685 20.623 1.00 95.25 175 LYS A N 1
ATOM 1371 C CA . LYS A 1 175 ? -0.992 1.927 20.915 1.00 95.25 175 LYS A CA 1
ATOM 1372 C C . LYS A 1 175 ? -0.904 0.640 20.087 1.00 95.25 175 LYS A C 1
ATOM 1374 O O . LYS A 1 175 ? 0.086 0.422 19.404 1.00 95.25 175 LYS A O 1
ATOM 1379 N N . ARG A 1 176 ? -1.956 -0.191 20.090 1.00 96.69 176 ARG A N 1
ATOM 1380 C CA . ARG A 1 176 ? -1.998 -1.448 19.315 1.00 96.69 176 ARG A CA 1
ATOM 1381 C C . ARG A 1 176 ? -1.816 -1.213 17.816 1.00 96.69 176 ARG A C 1
ATOM 1383 O O . ARG A 1 176 ? -1.171 -2.016 17.149 1.00 96.69 176 ARG A O 1
ATOM 1390 N N . PHE A 1 177 ? -2.386 -0.128 17.292 1.00 97.12 177 PHE A N 1
ATOM 1391 C CA . PHE A 1 177 ? -2.216 0.263 15.896 1.00 97.12 177 PHE A CA 1
ATOM 1392 C C . PHE A 1 177 ? -0.772 0.680 15.586 1.00 97.12 177 PHE A C 1
ATOM 1394 O O . PHE A 1 177 ? -0.205 0.224 14.595 1.00 97.12 177 PHE A O 1
ATOM 1401 N N . GLU A 1 178 ? -0.170 1.521 16.430 1.00 95.69 178 GLU A N 1
ATOM 1402 C CA . GLU A 1 178 ? 1.215 1.982 16.274 1.00 95.69 178 GLU A CA 1
ATOM 1403 C C . GLU A 1 178 ? 2.229 0.836 16.404 1.00 95.69 178 GLU A C 1
ATOM 1405 O O . GLU A 1 178 ? 3.186 0.790 15.631 1.00 95.69 178 GLU A O 1
ATOM 1410 N N . ASP A 1 179 ? 1.961 -0.129 17.289 1.00 94.12 179 ASP A N 1
ATOM 1411 C CA . ASP A 1 179 ? 2.743 -1.360 17.460 1.00 94.12 179 ASP A CA 1
ATOM 1412 C C . ASP A 1 179 ? 2.575 -2.353 16.284 1.00 94.12 179 ASP A C 1
ATOM 1414 O O . ASP A 1 179 ? 3.302 -3.341 16.200 1.00 94.12 179 ASP A O 1
ATOM 1418 N N . GLY A 1 180 ? 1.621 -2.124 15.370 1.00 93.19 180 GLY A N 1
ATOM 1419 C CA . GLY A 1 180 ? 1.342 -3.010 14.231 1.00 93.19 180 GLY A CA 1
ATOM 1420 C C . GLY A 1 180 ? 0.553 -4.280 14.578 1.00 93.19 180 GLY A C 1
ATOM 1421 O O . GLY A 1 180 ? 0.452 -5.177 13.747 1.00 93.19 180 GLY A O 1
ATOM 1422 N N . LEU A 1 181 ? -0.027 -4.350 15.780 1.00 93.12 181 LEU A N 1
ATOM 1423 C CA . LEU A 1 181 ? -0.833 -5.471 16.292 1.00 93.12 181 LEU A CA 1
ATOM 1424 C C . LEU A 1 181 ? -2.348 -5.224 16.151 1.00 93.12 181 LEU A C 1
ATOM 1426 O O . LEU A 1 181 ? -3.164 -5.888 16.792 1.00 93.12 181 LEU A O 1
ATOM 1430 N N . GLY A 1 182 ? -2.738 -4.216 15.370 1.00 93.31 182 GLY A N 1
ATOM 1431 C CA . GLY A 1 182 ? -4.134 -3.877 15.121 1.00 93.31 182 GLY A CA 1
ATOM 1432 C C . GLY A 1 182 ? -4.830 -4.921 14.247 1.00 93.31 182 GLY A C 1
ATOM 1433 O O . GLY A 1 182 ? -4.328 -5.293 13.191 1.00 93.31 182 GLY A O 1
ATOM 1434 N N . ASP A 1 183 ? -6.014 -5.357 14.667 1.00 94.06 183 ASP A N 1
ATOM 1435 C CA . ASP A 1 183 ? -6.838 -6.300 13.908 1.00 94.06 183 ASP A CA 1
ATOM 1436 C C . ASP A 1 183 ? -7.594 -5.588 12.776 1.00 94.06 183 ASP A C 1
ATOM 1438 O O . ASP A 1 183 ? -8.563 -4.859 13.007 1.00 94.06 183 ASP A O 1
ATOM 1442 N N . MET A 1 184 ? -7.184 -5.828 11.532 1.00 92.56 184 MET A N 1
ATOM 1443 C CA . MET A 1 184 ? -7.782 -5.195 10.354 1.00 92.56 184 MET A CA 1
ATOM 1444 C C . MET A 1 184 ? -9.238 -5.617 10.094 1.00 92.56 184 MET A C 1
ATOM 1446 O O . MET A 1 184 ? -9.920 -4.967 9.306 1.00 92.56 184 MET A O 1
ATOM 1450 N N . ASN A 1 185 ? -9.794 -6.619 10.780 1.00 93.44 185 ASN A N 1
ATOM 1451 C CA . ASN A 1 185 ? -11.231 -6.899 10.682 1.00 93.44 185 ASN A CA 1
ATOM 1452 C C . ASN A 1 185 ? -12.072 -5.787 11.333 1.00 93.44 185 ASN A C 1
ATOM 1454 O O . ASN A 1 185 ? -13.169 -5.451 10.860 1.00 93.44 185 ASN A O 1
ATOM 1458 N N . LYS A 1 186 ? -11.548 -5.132 12.376 1.00 94.44 186 LYS A N 1
ATOM 1459 C CA . LYS A 1 186 ? -12.266 -4.054 13.064 1.00 94.44 186 LYS A CA 1
ATOM 1460 C C . LYS A 1 186 ? -12.242 -2.766 12.229 1.00 94.44 186 LYS A C 1
ATOM 1462 O O . LYS A 1 186 ? -11.205 -2.417 11.661 1.00 94.44 186 LYS A O 1
ATOM 1467 N N . PRO A 1 187 ? -13.360 -2.016 12.149 1.00 95.75 187 PRO A N 1
ATOM 1468 C CA . PRO A 1 187 ? -13.423 -0.787 11.352 1.00 95.75 187 PRO A CA 1
ATOM 1469 C C . PRO A 1 187 ? -12.419 0.284 11.790 1.00 95.75 187 PRO A C 1
ATOM 1471 O O . PRO A 1 187 ? -11.915 1.027 10.952 1.00 95.75 187 PRO A O 1
ATOM 1474 N N . ILE A 1 188 ? -12.115 0.346 13.090 1.00 96.62 188 ILE A N 1
ATOM 1475 C CA . ILE A 1 188 ? -11.231 1.361 13.662 1.00 96.62 188 ILE A CA 1
ATOM 1476 C C . ILE A 1 188 ? -9.801 1.258 13.123 1.00 96.62 188 ILE A C 1
ATOM 1478 O O . ILE A 1 188 ? -9.257 2.244 12.631 1.00 96.62 188 ILE A O 1
ATOM 1482 N N . TYR A 1 189 ? -9.217 0.058 13.126 1.00 96.94 189 TYR A N 1
ATOM 1483 C CA . TYR A 1 189 ? -7.854 -0.158 12.641 1.00 96.94 189 TYR A CA 1
ATOM 1484 C C . TYR A 1 189 ? -7.744 0.085 11.138 1.00 96.94 189 TYR A C 1
ATOM 1486 O O . TYR A 1 189 ? -6.782 0.704 10.692 1.00 96.94 189 TYR A O 1
ATOM 1494 N N . ARG A 1 190 ? -8.769 -0.294 10.366 1.00 96.12 190 ARG A N 1
ATOM 1495 C CA . ARG A 1 190 ? -8.844 0.023 8.934 1.00 96.12 190 ARG A CA 1
ATOM 1496 C C . ARG A 1 190 ? -8.887 1.518 8.670 1.00 96.12 190 ARG A C 1
ATOM 1498 O O . ARG A 1 190 ? -8.160 1.995 7.808 1.00 96.12 190 ARG A O 1
ATOM 1505 N N . HIS A 1 191 ? -9.689 2.258 9.433 1.00 96.69 191 HIS A N 1
ATOM 1506 C CA . HIS A 1 191 ? -9.766 3.710 9.310 1.00 96.69 191 HIS A CA 1
ATOM 1507 C C . HIS A 1 191 ? -8.437 4.391 9.669 1.00 96.69 191 HIS A C 1
ATOM 1509 O O . HIS A 1 191 ? -7.981 5.271 8.942 1.00 96.69 191 HIS A O 1
ATOM 1515 N N . LEU A 1 192 ? -7.783 3.967 10.757 1.00 97.12 192 LEU A N 1
ATOM 1516 C CA . LEU A 1 192 ? -6.468 4.488 11.145 1.00 97.12 192 LEU A CA 1
ATOM 1517 C C . LEU A 1 192 ? -5.392 4.160 10.099 1.00 97.12 192 LEU A C 1
ATOM 1519 O O . LEU A 1 192 ? -4.565 5.018 9.782 1.00 97.12 192 LEU A O 1
ATOM 1523 N N . ALA A 1 193 ? -5.425 2.950 9.533 1.00 97.12 193 ALA A N 1
ATOM 1524 C CA . ALA A 1 193 ? -4.527 2.532 8.462 1.00 97.12 193 ALA A CA 1
ATOM 1525 C C . ALA A 1 193 ? -4.736 3.366 7.190 1.00 97.12 193 ALA A C 1
ATOM 1527 O O . ALA A 1 193 ? -3.763 3.897 6.659 1.00 97.12 193 ALA A O 1
ATOM 1528 N N . ASP A 1 194 ? -5.987 3.555 6.762 1.00 97.00 194 ASP A N 1
ATOM 1529 C CA . ASP A 1 194 ? -6.343 4.383 5.603 1.00 97.00 194 ASP A CA 1
ATOM 1530 C C . ASP A 1 194 ? -5.893 5.835 5.811 1.00 97.00 194 ASP A C 1
ATOM 1532 O O . ASP A 1 194 ? -5.213 6.414 4.966 1.00 97.00 194 ASP A O 1
ATOM 1536 N N . LYS A 1 195 ? -6.153 6.407 6.994 1.00 97.19 195 LYS A N 1
ATOM 1537 C CA . LYS A 1 195 ? -5.709 7.763 7.349 1.00 97.19 195 LYS A CA 1
ATOM 1538 C C . LYS A 1 195 ? -4.184 7.907 7.288 1.00 97.19 195 LYS A C 1
ATOM 1540 O O . LYS A 1 195 ? -3.690 8.884 6.726 1.00 97.19 195 LYS A O 1
ATOM 1545 N N . LYS A 1 196 ? -3.436 6.941 7.835 1.00 97.00 196 LYS A N 1
ATOM 1546 C CA . LYS A 1 196 ? -1.959 6.918 7.812 1.00 97.00 196 LYS A CA 1
ATOM 1547 C C . LYS A 1 196 ? -1.401 6.727 6.399 1.00 97.00 196 LYS A C 1
ATOM 1549 O O . LYS A 1 196 ? -0.351 7.268 6.066 1.00 97.00 196 LYS A O 1
ATOM 1554 N N . TRP A 1 197 ? -2.075 5.944 5.565 1.00 97.44 197 TRP A N 1
ATOM 1555 C CA . TRP A 1 197 ? -1.671 5.731 4.181 1.00 97.44 197 TRP A CA 1
ATOM 1556 C C . TRP A 1 197 ? -1.935 6.972 3.320 1.00 97.44 197 TRP A C 1
ATOM 1558 O O . TRP A 1 197 ? -1.034 7.433 2.609 1.00 97.44 197 TRP A O 1
ATOM 1568 N N . ARG A 1 198 ? -3.128 7.568 3.445 1.00 97.38 198 ARG A N 1
ATOM 1569 C CA . ARG A 1 198 ? -3.530 8.794 2.742 1.00 97.38 198 ARG A CA 1
ATOM 1570 C C . ARG A 1 198 ? -2.670 10.000 3.099 1.00 97.38 198 ARG A C 1
ATOM 1572 O O . ARG A 1 198 ? -2.451 10.834 2.227 1.00 97.38 198 ARG A O 1
ATOM 1579 N N . SER A 1 199 ? -2.166 10.088 4.332 1.00 97.75 199 SER A N 1
ATOM 1580 C CA . SER A 1 199 ? -1.352 11.228 4.769 1.00 97.75 199 SER A CA 1
ATOM 1581 C C . SER A 1 199 ? 0.031 11.296 4.118 1.00 97.75 199 SER A C 1
ATOM 1583 O O . SER A 1 199 ? 0.599 12.380 4.051 1.00 97.75 199 SER A O 1
ATOM 1585 N N . TYR A 1 200 ? 0.592 10.173 3.653 1.00 96.56 200 TYR A N 1
ATOM 1586 C CA . TYR A 1 200 ? 1.965 10.154 3.133 1.00 96.56 200 TYR A CA 1
ATOM 1587 C C . TYR A 1 200 ? 2.160 9.201 1.952 1.00 96.56 200 TYR A C 1
ATOM 1589 O O . TYR A 1 200 ? 2.408 9.637 0.829 1.00 96.56 200 TYR A O 1
ATOM 1597 N N . LYS A 1 201 ? 2.021 7.888 2.168 1.00 96.44 201 LYS A N 1
ATOM 1598 C CA . LYS A 1 201 ? 2.365 6.871 1.158 1.00 96.44 201 LYS A CA 1
ATOM 1599 C C . LYS A 1 201 ? 1.547 6.992 -0.130 1.00 96.44 201 LYS A C 1
ATOM 1601 O O . LYS A 1 201 ? 2.097 6.841 -1.222 1.00 96.44 201 LYS A O 1
ATOM 1606 N N . ARG A 1 202 ? 0.247 7.288 -0.018 1.00 96.81 202 ARG A N 1
ATOM 1607 C CA . ARG A 1 202 ? -0.620 7.524 -1.182 1.00 96.81 202 ARG A CA 1
ATOM 1608 C C . ARG A 1 202 ? -0.147 8.733 -1.987 1.00 96.81 202 ARG A C 1
ATOM 1610 O O . ARG A 1 202 ? -0.100 8.654 -3.209 1.00 96.81 202 ARG A O 1
ATOM 1617 N N . LEU A 1 203 ? 0.247 9.817 -1.312 1.00 97.06 203 LEU A N 1
ATOM 1618 C CA . LEU A 1 203 ? 0.740 11.033 -1.966 1.00 97.06 203 LEU A CA 1
ATOM 1619 C C . LEU A 1 203 ? 2.022 10.759 -2.753 1.00 97.06 203 LEU A C 1
ATOM 1621 O O . LEU A 1 203 ? 2.111 11.164 -3.905 1.00 97.06 203 LEU A O 1
ATOM 1625 N N . ILE A 1 204 ? 2.960 9.996 -2.182 1.00 97.25 204 ILE A N 1
ATOM 1626 C CA . ILE A 1 204 ? 4.175 9.570 -2.895 1.00 97.25 204 ILE A CA 1
ATOM 1627 C C . ILE A 1 204 ? 3.814 8.735 -4.119 1.00 97.25 204 ILE A C 1
ATOM 1629 O O . ILE A 1 204 ? 4.342 8.963 -5.201 1.00 97.25 204 ILE A O 1
ATOM 1633 N N . THR A 1 205 ? 2.906 7.774 -3.967 1.00 96.75 205 THR A N 1
ATOM 1634 C CA . THR A 1 205 ? 2.506 6.894 -5.072 1.00 96.75 205 THR A CA 1
ATOM 1635 C C . THR A 1 205 ? 1.908 7.704 -6.222 1.00 96.75 205 THR A C 1
ATOM 1637 O O . THR A 1 205 ? 2.354 7.575 -7.359 1.00 96.75 205 THR A O 1
ATOM 1640 N N . ILE A 1 206 ? 0.969 8.606 -5.926 1.00 96.44 206 ILE A N 1
ATOM 1641 C CA . ILE A 1 206 ? 0.352 9.491 -6.923 1.00 96.44 206 ILE A CA 1
ATOM 1642 C C . ILE A 1 206 ? 1.397 10.419 -7.550 1.00 96.44 206 ILE A C 1
ATOM 1644 O O . ILE A 1 206 ? 1.437 10.548 -8.773 1.00 96.44 206 ILE A O 1
ATOM 1648 N N . GLN A 1 207 ? 2.281 11.020 -6.748 1.00 96.75 207 GLN A N 1
ATOM 1649 C CA . GLN A 1 207 ? 3.370 11.865 -7.240 1.00 96.75 207 GLN A CA 1
ATOM 1650 C C . GLN A 1 207 ? 4.257 11.105 -8.231 1.00 96.75 207 GLN A C 1
ATOM 1652 O O . GLN A 1 207 ? 4.604 11.638 -9.280 1.00 96.75 207 GLN A O 1
ATOM 1657 N N . ARG A 1 208 ? 4.622 9.855 -7.932 1.00 97.00 208 ARG A N 1
ATOM 1658 C CA . ARG A 1 208 ? 5.485 9.040 -8.799 1.00 97.00 208 ARG A CA 1
ATOM 1659 C C . ARG A 1 208 ? 4.780 8.654 -10.091 1.00 97.00 208 ARG A C 1
ATOM 1661 O O . ARG A 1 208 ? 5.362 8.815 -11.157 1.00 97.00 208 ARG A O 1
ATOM 1668 N N . VAL A 1 209 ? 3.525 8.223 -10.003 1.00 95.56 209 VAL A N 1
ATOM 1669 C CA . VAL A 1 209 ? 2.727 7.823 -11.170 1.00 95.56 209 VAL A CA 1
ATOM 1670 C C . VAL A 1 209 ? 2.475 8.992 -12.124 1.00 95.56 209 VAL A C 1
ATOM 1672 O O . VAL A 1 209 ? 2.542 8.805 -13.336 1.00 95.56 209 VAL A O 1
ATOM 1675 N N . THR A 1 210 ? 2.245 10.190 -11.588 1.00 95.88 210 THR A N 1
ATOM 1676 C CA . THR A 1 210 ? 2.059 11.416 -12.381 1.00 95.88 210 THR A CA 1
ATOM 1677 C C . THR A 1 210 ? 3.375 11.954 -12.942 1.00 95.88 210 THR A C 1
ATOM 1679 O O . THR A 1 210 ? 3.457 12.231 -14.131 1.00 95.88 210 THR A O 1
ATOM 1682 N N . THR A 1 211 ? 4.432 12.048 -12.126 1.00 96.69 211 THR A N 1
ATOM 1683 C CA . THR A 1 211 ? 5.749 12.557 -12.568 1.00 96.69 211 THR A CA 1
ATOM 1684 C C . THR A 1 211 ? 6.361 11.674 -13.653 1.00 96.69 211 THR A C 1
ATOM 1686 O O . THR A 1 211 ? 7.033 12.171 -14.548 1.00 96.69 211 THR A O 1
ATOM 1689 N N . MET A 1 212 ? 6.147 10.359 -13.569 1.00 94.88 212 MET A N 1
ATOM 1690 C CA . MET A 1 212 ? 6.661 9.395 -14.544 1.00 94.88 212 MET A CA 1
ATOM 1691 C C . MET A 1 212 ? 5.652 9.100 -15.651 1.00 94.88 212 MET A C 1
ATOM 1693 O O . MET A 1 212 ? 5.803 8.084 -16.313 1.00 94.88 212 MET A O 1
ATOM 1697 N N . SER A 1 213 ? 4.620 9.929 -15.829 1.00 95.06 213 SER A N 1
ATOM 1698 C CA . SER A 1 213 ? 3.619 9.860 -16.907 1.00 95.06 213 SER A CA 1
ATOM 1699 C C . SER A 1 213 ? 2.903 8.520 -17.090 1.00 95.06 213 SER A C 1
ATOM 1701 O O . SER A 1 213 ? 2.283 8.287 -18.119 1.00 95.06 213 SER A O 1
ATOM 1703 N N . VAL A 1 214 ? 2.920 7.627 -16.098 1.00 94.56 214 VAL A N 1
ATOM 1704 C CA . VAL A 1 214 ? 2.170 6.361 -16.181 1.00 94.56 214 VAL A CA 1
ATOM 1705 C C . VAL A 1 214 ? 0.666 6.626 -16.231 1.00 94.56 214 VAL A C 1
ATOM 1707 O O . VAL A 1 214 ? -0.075 5.907 -16.901 1.00 94.56 214 VAL A O 1
ATOM 1710 N N . ILE A 1 215 ? 0.241 7.711 -15.581 1.00 94.44 215 ILE A N 1
ATOM 1711 C CA . ILE A 1 215 ? -0.974 8.445 -15.930 1.00 94.44 215 ILE A CA 1
ATOM 1712 C C . ILE A 1 215 ? -0.508 9.700 -16.685 1.00 94.44 215 ILE A C 1
ATOM 1714 O O . ILE A 1 215 ? 0.285 10.453 -16.115 1.00 94.44 215 ILE A O 1
ATOM 1718 N N . PRO A 1 216 ? -0.975 9.969 -17.913 1.00 94.12 216 PRO A N 1
ATOM 1719 C CA . PRO A 1 216 ? -2.091 9.319 -18.592 1.00 94.12 216 PRO A CA 1
ATOM 1720 C C . PRO A 1 216 ? -1.715 8.101 -19.451 1.00 94.12 216 PRO A C 1
ATOM 1722 O O . PRO A 1 216 ? -2.637 7.460 -19.941 1.00 94.12 216 PRO A O 1
ATOM 1725 N N . ASP A 1 217 ? -0.435 7.771 -19.672 1.00 94.44 217 ASP A N 1
ATOM 1726 C CA . ASP A 1 217 ? -0.015 6.821 -20.722 1.00 94.44 217 ASP A CA 1
ATOM 1727 C C . ASP A 1 217 ? -0.765 5.481 -20.658 1.00 94.44 217 ASP A C 1
ATOM 1729 O O . ASP A 1 217 ? -1.486 5.119 -21.590 1.00 94.44 217 ASP A O 1
ATOM 1733 N N . VAL A 1 218 ? -0.673 4.762 -19.537 1.00 93.81 218 VAL A N 1
ATOM 1734 C CA . VAL A 1 218 ? -1.272 3.426 -19.402 1.00 93.81 218 VAL A CA 1
ATOM 1735 C C . VAL A 1 218 ? -2.768 3.524 -19.103 1.00 93.81 218 VAL A C 1
ATOM 1737 O O . VAL A 1 218 ? -3.583 2.878 -19.763 1.00 93.81 218 VAL A O 1
ATOM 1740 N N . LEU A 1 219 ? -3.151 4.359 -18.136 1.00 93.56 219 LEU A N 1
ATOM 1741 C CA . LEU A 1 219 ? -4.544 4.622 -17.767 1.00 93.56 219 LEU A CA 1
ATOM 1742 C C . LEU A 1 219 ? -4.803 6.132 -17.712 1.00 93.56 219 LEU A C 1
ATOM 1744 O O . LEU A 1 219 ? -3.943 6.869 -17.234 1.00 93.56 219 LEU A O 1
ATOM 1748 N N . PRO A 1 220 ? -5.998 6.594 -18.127 1.00 92.81 220 PRO A N 1
ATOM 1749 C CA . PRO A 1 220 ? -6.312 8.022 -18.173 1.00 92.81 220 PRO A CA 1
ATOM 1750 C C . PRO A 1 220 ? -6.357 8.667 -16.782 1.00 92.81 220 PRO A C 1
ATOM 1752 O O . PRO A 1 220 ? -5.907 9.795 -16.606 1.00 92.81 220 PRO A O 1
ATOM 1755 N N . SER A 1 221 ? -6.896 7.960 -15.790 1.00 93.25 221 SER A N 1
ATOM 1756 C CA . SER A 1 221 ? -6.937 8.387 -14.396 1.00 93.25 221 SER A CA 1
ATOM 1757 C C . SER A 1 221 ? -7.080 7.171 -13.483 1.00 93.25 221 SER A C 1
ATOM 1759 O O . SER A 1 221 ? -7.608 6.129 -13.877 1.00 93.25 221 SER A O 1
ATOM 1761 N N . ILE A 1 222 ? -6.584 7.294 -12.256 1.00 93.31 222 ILE A N 1
ATOM 1762 C CA . ILE A 1 222 ? -6.798 6.316 -11.190 1.00 93.31 222 ILE A CA 1
ATOM 1763 C C . ILE A 1 222 ? -6.812 7.060 -9.859 1.00 93.31 222 ILE A C 1
ATOM 1765 O O . ILE A 1 222 ? -5.969 7.922 -9.609 1.00 93.31 222 ILE A O 1
ATOM 1769 N N . ASP A 1 223 ? -7.767 6.704 -9.005 1.00 93.62 223 ASP A N 1
ATOM 1770 C CA . ASP A 1 223 ? -7.770 7.088 -7.600 1.00 93.62 223 ASP A CA 1
ATOM 1771 C C . ASP A 1 223 ? -7.470 5.841 -6.759 1.00 93.62 223 ASP A C 1
ATOM 1773 O O . ASP A 1 223 ? -8.356 5.002 -6.579 1.00 93.62 223 ASP A O 1
ATOM 1777 N N . PRO A 1 224 ? -6.224 5.660 -6.282 1.00 95.75 224 PRO A N 1
ATOM 1778 C CA . PRO A 1 224 ? -5.884 4.499 -5.481 1.00 95.75 224 PRO A CA 1
ATOM 1779 C C . PRO A 1 224 ? -6.717 4.478 -4.197 1.00 95.75 224 PRO A C 1
ATOM 1781 O O . PRO A 1 224 ? -6.663 5.418 -3.394 1.00 95.75 224 PRO A O 1
ATOM 1784 N N . THR A 1 225 ? -7.431 3.374 -3.985 1.00 95.81 225 THR A N 1
ATOM 1785 C CA . THR A 1 225 ? -8.190 3.056 -2.769 1.00 95.81 225 THR A CA 1
ATOM 1786 C C . THR A 1 225 ? -7.517 1.978 -1.928 1.00 95.81 225 THR A C 1
ATOM 1788 O O . THR A 1 225 ? -7.806 1.894 -0.739 1.00 95.81 225 THR A O 1
ATOM 1791 N N . VAL A 1 226 ? -6.599 1.190 -2.501 1.00 96.38 226 VAL A N 1
ATOM 1792 C CA . VAL A 1 226 ? -5.810 0.179 -1.778 1.00 96.38 226 VAL A CA 1
ATOM 1793 C C . VAL A 1 226 ? -4.320 0.506 -1.812 1.00 96.38 226 VAL A C 1
ATOM 1795 O O . VAL A 1 226 ? -3.797 1.013 -2.807 1.00 96.38 226 VAL A O 1
ATOM 1798 N N . GLU A 1 227 ? -3.609 0.192 -0.727 1.00 97.00 227 GLU A N 1
ATOM 1799 C CA . GLU A 1 227 ? -2.148 0.310 -0.695 1.00 97.00 227 GLU A CA 1
ATOM 1800 C C . GLU A 1 227 ? -1.522 -0.913 -1.372 1.00 97.00 227 GLU A C 1
ATOM 1802 O O . GLU A 1 227 ? -1.813 -2.049 -0.995 1.00 97.00 227 GLU A O 1
ATOM 1807 N N . VAL A 1 228 ? -0.629 -0.679 -2.335 1.00 97.25 228 VAL A N 1
ATOM 1808 C CA . VAL A 1 228 ? 0.101 -1.733 -3.047 1.00 97.25 228 VAL A CA 1
ATOM 1809 C C . VAL A 1 228 ? 1.595 -1.546 -2.819 1.00 97.25 228 VAL A C 1
ATOM 1811 O O . VAL A 1 228 ? 2.170 -0.531 -3.208 1.00 97.25 228 VAL A O 1
ATOM 1814 N N . ASN A 1 229 ? 2.234 -2.536 -2.203 1.00 96.69 229 ASN A N 1
ATOM 1815 C CA . ASN A 1 229 ? 3.683 -2.597 -2.049 1.00 96.69 229 ASN A CA 1
ATOM 1816 C C . ASN A 1 229 ? 4.222 -3.841 -2.752 1.00 96.69 229 ASN A C 1
ATOM 1818 O O . ASN A 1 229 ? 3.604 -4.903 -2.704 1.00 96.69 229 ASN A O 1
ATOM 1822 N N . ILE A 1 230 ? 5.397 -3.715 -3.356 1.00 95.94 230 ILE A N 1
ATOM 1823 C CA . ILE A 1 230 ? 6.107 -4.826 -3.985 1.00 95.94 230 ILE A CA 1
ATOM 1824 C C . ILE A 1 230 ? 7.381 -5.099 -3.198 1.00 95.94 230 ILE A C 1
ATOM 1826 O O . ILE A 1 230 ? 8.060 -4.166 -2.762 1.00 95.94 230 ILE A O 1
ATOM 1830 N N . SER A 1 231 ? 7.728 -6.371 -3.048 1.00 96.19 231 SER A N 1
ATOM 1831 C CA . SER A 1 231 ? 9.053 -6.780 -2.611 1.00 96.19 231 SER A CA 1
ATOM 1832 C C . SER A 1 231 ? 9.654 -7.853 -3.511 1.00 96.19 231 SER A C 1
ATOM 1834 O O . SER A 1 231 ? 8.959 -8.717 -4.042 1.00 96.19 231 SER A O 1
ATOM 1836 N N . PHE A 1 232 ? 10.977 -7.808 -3.653 1.00 94.94 232 PHE A N 1
ATOM 1837 C CA . PHE A 1 232 ? 11.772 -8.852 -4.297 1.00 94.94 232 PHE A CA 1
ATOM 1838 C C . PHE A 1 232 ? 12.788 -9.377 -3.288 1.00 94.94 232 PHE A C 1
ATOM 1840 O O . PHE A 1 232 ? 13.513 -8.579 -2.693 1.00 94.94 232 PHE A O 1
ATOM 1847 N N . ALA A 1 233 ? 12.845 -10.696 -3.081 1.00 87.38 233 ALA A N 1
ATOM 1848 C CA . ALA A 1 233 ? 13.758 -11.332 -2.122 1.00 87.38 233 ALA A CA 1
ATOM 1849 C C . ALA A 1 233 ? 13.779 -10.619 -0.749 1.00 87.38 233 ALA A C 1
ATOM 1851 O O . ALA A 1 233 ? 14.833 -10.252 -0.237 1.00 87.38 233 ALA A O 1
ATOM 1852 N N . SER A 1 234 ? 12.591 -10.357 -0.189 1.00 87.94 234 SER A N 1
ATOM 1853 C CA . SER A 1 234 ? 12.383 -9.652 1.092 1.00 87.94 234 SER A CA 1
ATOM 1854 C C . SER A 1 234 ? 12.740 -8.156 1.125 1.00 87.94 234 SER A C 1
ATOM 1856 O O . SER A 1 234 ? 12.514 -7.505 2.144 1.00 87.94 234 SER A O 1
ATOM 1858 N N . HIS A 1 235 ? 13.213 -7.564 0.025 1.00 92.62 235 HIS A N 1
ATOM 1859 C CA . HIS A 1 235 ? 13.433 -6.120 -0.078 1.00 92.62 235 HIS A CA 1
ATOM 1860 C C . HIS A 1 235 ? 12.188 -5.415 -0.609 1.00 92.62 235 HIS A C 1
ATOM 1862 O O . HIS A 1 235 ? 11.787 -5.643 -1.748 1.00 92.62 235 HIS A O 1
ATOM 1868 N N . ILE A 1 236 ? 11.589 -4.547 0.209 1.00 95.06 236 ILE A N 1
ATOM 1869 C CA . ILE A 1 236 ? 10.453 -3.708 -0.191 1.00 95.06 236 ILE A CA 1
ATOM 1870 C C . ILE A 1 236 ? 10.960 -2.600 -1.114 1.00 95.06 236 ILE A C 1
ATOM 1872 O O . ILE A 1 236 ? 11.877 -1.867 -0.748 1.00 95.06 236 ILE A O 1
ATOM 1876 N N . ILE A 1 237 ? 10.350 -2.478 -2.291 1.00 96.19 237 ILE A N 1
ATOM 1877 C CA . ILE A 1 237 ? 10.726 -1.495 -3.305 1.00 96.19 237 ILE A CA 1
ATOM 1878 C C . ILE A 1 237 ? 9.842 -0.248 -3.169 1.00 96.19 237 ILE A C 1
ATOM 1880 O O . ILE A 1 237 ? 8.612 -0.364 -3.219 1.00 96.19 237 ILE A O 1
ATOM 1884 N N . PRO A 1 238 ? 10.431 0.948 -2.993 1.00 96.00 238 PRO A N 1
ATOM 1885 C CA . PRO A 1 238 ? 9.689 2.200 -3.048 1.00 96.00 238 PRO A CA 1
ATOM 1886 C C . PRO A 1 238 ? 9.088 2.449 -4.445 1.00 96.00 238 PRO A C 1
ATOM 1888 O O . PRO A 1 238 ? 9.701 2.080 -5.447 1.00 96.00 238 PRO A O 1
ATOM 1891 N N . PRO A 1 239 ? 7.931 3.130 -4.552 1.00 97.06 239 PRO A N 1
ATOM 1892 C CA . PRO A 1 239 ? 7.344 3.449 -5.848 1.00 97.06 239 PRO A CA 1
ATOM 1893 C C . PRO A 1 239 ? 8.292 4.283 -6.718 1.00 97.06 239 PRO A C 1
ATOM 1895 O O . PRO A 1 239 ? 8.721 5.375 -6.336 1.00 97.06 239 PRO A O 1
ATOM 1898 N N . GLY A 1 240 ? 8.586 3.772 -7.909 1.00 96.06 240 GLY A N 1
ATOM 1899 C CA . GLY A 1 240 ? 9.464 4.403 -8.883 1.00 96.06 240 GLY A CA 1
ATOM 1900 C C . GLY A 1 240 ? 10.934 4.353 -8.475 1.00 96.06 240 GLY A C 1
ATOM 1901 O O . GLY A 1 240 ? 11.658 5.302 -8.759 1.00 96.06 240 GLY A O 1
ATOM 1902 N N . ASP A 1 241 ? 11.382 3.314 -7.781 1.00 97.12 241 ASP A N 1
ATOM 1903 C CA . ASP A 1 241 ? 12.810 3.063 -7.569 1.00 97.12 241 ASP A CA 1
ATOM 1904 C C . ASP A 1 241 ? 13.401 2.195 -8.693 1.00 97.12 241 ASP A C 1
ATOM 1906 O O . ASP A 1 241 ? 12.657 1.526 -9.413 1.00 97.12 241 ASP A O 1
ATOM 1910 N N . PHE A 1 242 ? 14.722 2.218 -8.868 1.00 96.94 242 PHE A N 1
ATOM 1911 C CA . PHE A 1 242 ? 15.405 1.356 -9.837 1.00 96.94 242 PHE A CA 1
ATOM 1912 C C . PHE A 1 242 ? 15.632 -0.045 -9.261 1.00 96.94 242 PHE A C 1
ATOM 1914 O O . PHE A 1 242 ? 16.082 -0.208 -8.126 1.00 96.94 242 PHE A O 1
ATOM 1921 N N . VAL A 1 243 ? 15.343 -1.072 -10.058 1.00 96.62 243 VAL A N 1
ATOM 1922 C CA . VAL A 1 243 ? 15.524 -2.476 -9.682 1.00 96.62 243 VAL A CA 1
ATOM 1923 C C . VAL A 1 243 ? 16.470 -3.147 -10.670 1.00 96.62 243 VAL A C 1
ATOM 1925 O O . VAL A 1 243 ? 16.225 -3.156 -11.874 1.00 96.62 243 VAL A O 1
ATOM 1928 N N . TYR A 1 244 ? 17.542 -3.735 -10.136 1.00 95.81 244 TYR A N 1
ATOM 1929 C CA . TYR A 1 244 ? 18.505 -4.521 -10.908 1.00 95.81 244 TYR A CA 1
ATOM 1930 C C . TYR A 1 244 ? 17.859 -5.757 -11.531 1.00 95.81 244 TYR A C 1
ATOM 1932 O O . TYR A 1 244 ? 17.077 -6.451 -10.872 1.00 95.81 244 TYR A O 1
ATOM 1940 N N . SER A 1 245 ? 18.284 -6.098 -12.748 1.00 95.06 245 SER A N 1
ATOM 1941 C CA . SER A 1 245 ? 17.729 -7.203 -13.538 1.00 95.06 245 SER A CA 1
ATOM 1942 C C . SER A 1 245 ? 17.784 -8.539 -12.790 1.00 95.06 245 SER A C 1
ATOM 1944 O O . SER A 1 245 ? 16.812 -9.290 -12.771 1.00 95.06 245 SER A O 1
ATOM 1946 N N . ARG A 1 246 ? 18.892 -8.806 -12.081 1.00 95.25 246 ARG A N 1
ATOM 1947 C CA . ARG A 1 246 ? 19.084 -10.023 -11.269 1.00 95.25 246 ARG A CA 1
ATOM 1948 C C . ARG A 1 246 ? 18.068 -10.143 -10.134 1.00 95.25 246 ARG A C 1
ATOM 1950 O O . ARG A 1 246 ? 17.720 -11.247 -9.735 1.00 95.25 246 ARG A O 1
ATOM 1957 N N . ARG A 1 247 ? 17.611 -9.015 -9.579 1.00 94.69 247 ARG A N 1
ATOM 1958 C CA . ARG A 1 247 ? 16.641 -8.998 -8.476 1.00 94.69 247 ARG A CA 1
ATOM 1959 C C . ARG A 1 247 ? 15.217 -9.191 -8.991 1.00 94.69 247 ARG A C 1
ATOM 1961 O O . ARG A 1 247 ? 14.447 -9.902 -8.353 1.00 94.69 247 ARG A O 1
ATOM 1968 N N . SER A 1 248 ? 14.888 -8.582 -10.128 1.00 94.81 248 SER A N 1
ATOM 1969 C CA . SER A 1 248 ? 13.588 -8.723 -10.791 1.00 94.81 248 SER A CA 1
ATOM 1970 C C . SER A 1 248 ? 13.473 -9.970 -11.676 1.00 94.81 248 SER A C 1
ATOM 1972 O O . SER A 1 248 ? 12.450 -10.159 -12.331 1.00 94.81 248 SER A O 1
ATOM 1974 N N . GLU A 1 249 ? 14.495 -10.833 -11.695 1.00 94.69 249 GLU A N 1
ATOM 1975 C CA . GLU A 1 249 ? 14.468 -12.110 -12.413 1.00 94.69 249 GLU A CA 1
ATOM 1976 C C . GLU A 1 249 ? 13.298 -12.988 -11.946 1.00 94.69 249 GLU A C 1
ATOM 1978 O O . GLU A 1 249 ? 12.548 -13.541 -12.749 1.00 94.69 249 GLU A O 1
ATOM 1983 N N . TYR A 1 250 ? 13.104 -13.062 -10.630 1.00 92.75 250 TYR A N 1
ATOM 1984 C CA . TYR A 1 250 ? 12.020 -13.820 -10.020 1.00 92.75 250 TYR A CA 1
ATOM 1985 C C . TYR A 1 250 ? 10.792 -12.947 -9.767 1.00 92.75 250 TYR A C 1
ATOM 1987 O O . TYR A 1 250 ? 10.894 -11.736 -9.565 1.00 92.75 250 TYR A O 1
ATOM 1995 N N . ALA A 1 251 ? 9.624 -13.591 -9.738 1.00 93.12 251 ALA A N 1
ATOM 1996 C CA . ALA A 1 251 ? 8.357 -12.912 -9.520 1.00 93.12 251 ALA A CA 1
ATOM 1997 C C . ALA A 1 251 ? 8.320 -12.191 -8.156 1.00 93.12 251 ALA A C 1
ATOM 1999 O O . ALA A 1 251 ? 8.813 -12.735 -7.160 1.00 93.12 251 ALA A O 1
ATOM 2000 N N . PRO A 1 252 ? 7.718 -10.992 -8.085 1.00 95.06 252 PRO A N 1
ATOM 2001 C CA . PRO A 1 252 ? 7.620 -10.246 -6.841 1.00 95.06 252 PRO A CA 1
ATOM 2002 C C . PRO A 1 252 ? 6.653 -10.887 -5.840 1.00 95.06 252 PRO A C 1
ATOM 2004 O O . PRO A 1 252 ? 5.702 -11.582 -6.198 1.00 95.06 252 PRO A O 1
ATOM 2007 N N . THR A 1 253 ? 6.833 -10.553 -4.564 1.00 95.94 253 THR A N 1
ATOM 2008 C CA . THR A 1 253 ? 5.763 -10.647 -3.569 1.00 95.94 253 THR A CA 1
ATOM 2009 C C . THR A 1 253 ? 4.989 -9.333 -3.567 1.00 95.94 253 THR A C 1
ATOM 2011 O O . THR A 1 253 ? 5.566 -8.255 -3.415 1.00 95.94 253 THR A O 1
ATOM 2014 N N . VAL A 1 254 ? 3.674 -9.411 -3.740 1.00 95.81 254 VAL A N 1
ATOM 2015 C CA . VAL A 1 254 ? 2.786 -8.250 -3.768 1.00 95.81 254 VAL A CA 1
ATOM 2016 C C . VAL A 1 254 ? 2.009 -8.200 -2.460 1.00 95.81 254 VAL A C 1
ATOM 2018 O O . VAL A 1 254 ? 1.323 -9.152 -2.090 1.00 95.81 254 VAL A O 1
ATOM 2021 N N . ARG A 1 255 ? 2.106 -7.076 -1.751 1.00 96.12 255 ARG A N 1
ATOM 2022 C CA . ARG A 1 255 ? 1.315 -6.787 -0.555 1.00 96.12 255 ARG A CA 1
ATOM 2023 C C . ARG A 1 255 ? 0.248 -5.750 -0.883 1.00 96.12 255 ARG A C 1
ATOM 2025 O O . ARG A 1 255 ? 0.569 -4.584 -1.099 1.00 96.12 255 ARG A O 1
ATOM 2032 N N . ILE A 1 256 ? -1.005 -6.182 -0.866 1.00 96.62 256 ILE A N 1
ATOM 2033 C CA . ILE A 1 256 ? -2.207 -5.392 -1.118 1.00 96.62 256 ILE A CA 1
ATOM 2034 C C . ILE A 1 256 ? -2.950 -5.225 0.206 1.00 96.62 256 ILE A C 1
ATOM 2036 O O . ILE A 1 256 ? -3.419 -6.201 0.785 1.00 96.62 256 ILE A O 1
ATOM 2040 N N . GLN A 1 257 ? -3.068 -3.995 0.698 1.00 95.69 257 GLN A N 1
ATOM 2041 C CA . GLN A 1 257 ? -3.843 -3.695 1.900 1.00 95.69 257 GLN A CA 1
ATOM 2042 C C . GLN A 1 257 ? -5.170 -3.043 1.514 1.00 95.69 257 GLN A C 1
ATOM 2044 O O . GLN A 1 257 ? -5.198 -1.909 1.035 1.00 95.69 257 GLN A O 1
ATOM 2049 N N . SER A 1 258 ? -6.270 -3.754 1.769 1.00 95.38 258 SER A N 1
ATOM 2050 C CA . SER A 1 258 ? -7.626 -3.207 1.660 1.00 95.38 258 SER A CA 1
ATOM 2051 C C . SER A 1 258 ? -8.039 -2.509 2.959 1.00 95.38 258 SER A C 1
ATOM 2053 O O . SER A 1 258 ? -7.734 -2.994 4.055 1.00 95.38 258 SER A O 1
ATOM 2055 N N . PHE A 1 259 ? -8.749 -1.386 2.838 1.00 95.44 259 PHE A N 1
ATOM 2056 C CA . PHE A 1 259 ? -9.313 -0.633 3.969 1.00 95.44 259 PHE A CA 1
ATOM 2057 C C . PHE A 1 259 ? -10.831 -0.823 4.121 1.00 95.44 259 PHE A C 1
ATOM 2059 O O . PHE A 1 259 ? -11.422 -0.428 5.132 1.00 95.44 259 PHE A O 1
ATOM 2066 N N . ASP A 1 260 ? -11.483 -1.465 3.153 1.00 92.44 260 ASP A N 1
ATOM 2067 C CA . ASP A 1 260 ? -12.914 -1.760 3.211 1.00 92.44 260 ASP A CA 1
ATOM 2068 C C . ASP A 1 260 ? -13.213 -3.047 3.981 1.00 92.44 260 ASP A C 1
ATOM 2070 O O . ASP A 1 260 ? -12.316 -3.688 4.514 1.00 92.44 260 ASP A O 1
ATOM 2074 N N . LYS A 1 261 ? -14.494 -3.363 4.208 1.00 91.56 261 LYS A N 1
ATOM 2075 C CA . LYS A 1 261 ? -14.885 -4.651 4.818 1.00 91.56 261 LYS A CA 1
ATOM 2076 C C . LYS A 1 261 ? -15.110 -5.661 3.699 1.00 91.56 261 LYS A C 1
ATOM 2078 O O . LYS A 1 261 ? -15.528 -5.260 2.620 1.00 91.56 261 LYS A O 1
ATOM 2083 N N . GLY A 1 262 ? -14.950 -6.939 4.020 1.00 90.00 262 GLY A N 1
ATOM 2084 C CA . GLY A 1 262 ? -15.270 -8.030 3.107 1.00 90.00 262 GLY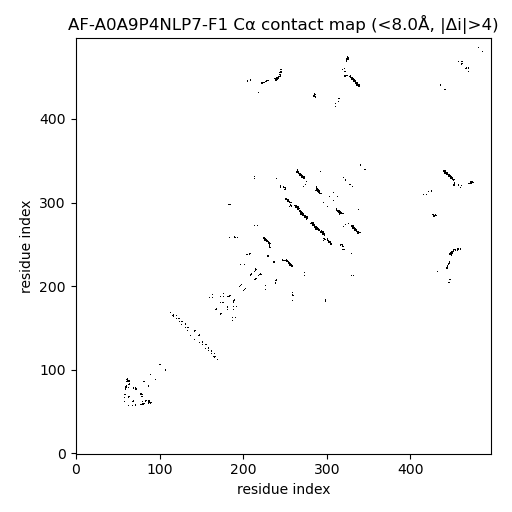 A CA 1
ATOM 2085 C C . GLY A 1 262 ? -14.084 -8.478 2.267 1.00 90.00 262 GLY A C 1
ATOM 2086 O O . GLY A 1 262 ? -12.995 -7.902 2.325 1.00 90.00 262 GLY A O 1
ATOM 2087 N N . GLU A 1 263 ? -14.322 -9.553 1.532 1.00 91.25 263 GLU A N 1
ATOM 2088 C CA . GLU A 1 263 ? -13.380 -10.109 0.574 1.00 91.25 263 GLU A CA 1
ATOM 2089 C C . GLU A 1 263 ? -13.719 -9.572 -0.817 1.00 91.25 263 GLU A C 1
ATOM 2091 O O . GLU A 1 263 ? -14.891 -9.408 -1.148 1.00 91.25 263 GLU A O 1
ATOM 2096 N N . LYS A 1 264 ? -12.700 -9.275 -1.621 1.00 90.62 264 LYS A N 1
ATOM 2097 C CA . LYS A 1 264 ? -12.856 -8.810 -3.004 1.00 90.62 264 LYS A CA 1
ATOM 2098 C C . LYS A 1 264 ? -12.029 -9.693 -3.920 1.00 90.62 264 LYS A C 1
ATOM 2100 O O . LYS A 1 264 ? -10.948 -10.125 -3.524 1.00 90.62 264 LYS A O 1
ATOM 2105 N N . LEU A 1 265 ? -12.491 -9.923 -5.143 1.00 92.88 265 LEU A N 1
ATOM 2106 C CA . LEU A 1 265 ? -11.647 -10.522 -6.171 1.00 92.88 265 LEU A CA 1
ATOM 2107 C C . LEU A 1 265 ? -10.917 -9.427 -6.940 1.00 92.88 265 LEU A C 1
ATOM 2109 O O . LEU A 1 265 ? -11.514 -8.428 -7.349 1.00 92.88 265 LEU A O 1
ATOM 2113 N N . VAL A 1 266 ? -9.616 -9.615 -7.141 1.00 94.75 266 VAL A N 1
ATOM 2114 C CA . VAL A 1 266 ? -8.790 -8.684 -7.903 1.00 94.75 266 VAL A CA 1
ATOM 2115 C C . VAL A 1 266 ? -8.001 -9.379 -8.994 1.00 94.75 266 VAL A C 1
ATOM 2117 O O . VAL A 1 266 ? -7.632 -10.548 -8.904 1.00 94.75 266 VAL A O 1
ATOM 2120 N N . THR A 1 267 ? -7.720 -8.608 -10.034 1.00 95.25 267 THR A N 1
ATOM 2121 C CA . THR A 1 267 ? -6.771 -8.935 -11.090 1.00 95.25 267 THR A CA 1
ATOM 2122 C C . THR A 1 267 ? -5.532 -8.062 -10.918 1.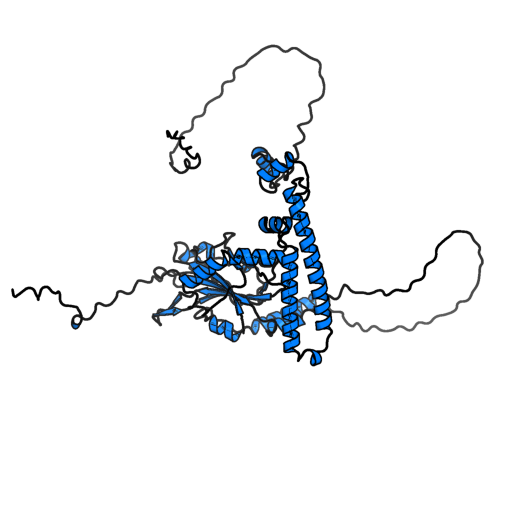00 95.25 267 THR A C 1
ATOM 2124 O O . THR A 1 267 ? -5.640 -6.843 -10.792 1.00 95.25 267 THR A O 1
ATOM 2127 N N . ILE A 1 268 ? -4.356 -8.679 -10.902 1.00 96.00 268 ILE A N 1
ATOM 2128 C CA . ILE A 1 268 ? -3.059 -8.013 -10.793 1.00 96.00 268 ILE A CA 1
ATOM 2129 C C . ILE A 1 268 ? -2.399 -8.049 -12.173 1.00 96.00 268 ILE A C 1
ATOM 2131 O O . ILE A 1 268 ? -2.331 -9.109 -12.794 1.00 96.00 268 ILE A O 1
ATOM 2135 N N . VAL A 1 269 ? -1.910 -6.904 -12.651 1.00 96.31 269 VAL A N 1
ATOM 2136 C CA . VAL A 1 269 ? -1.283 -6.775 -13.976 1.00 96.31 269 VAL A CA 1
ATOM 2137 C C . VAL A 1 269 ? 0.048 -6.049 -13.856 1.00 96.31 269 VAL A C 1
ATOM 2139 O O . VAL A 1 269 ? 0.090 -4.956 -13.300 1.00 96.31 269 VAL A O 1
ATOM 2142 N N . ALA A 1 270 ? 1.119 -6.626 -14.397 1.00 96.88 270 ALA A N 1
ATOM 2143 C CA . ALA A 1 270 ? 2.421 -5.979 -14.545 1.00 96.88 270 ALA A CA 1
ATOM 2144 C C . ALA A 1 270 ? 2.641 -5.575 -16.007 1.00 96.88 270 ALA A C 1
ATOM 2146 O O . ALA A 1 270 ? 2.556 -6.421 -16.901 1.00 96.88 270 ALA A O 1
ATOM 2147 N N . ILE A 1 271 ? 2.921 -4.295 -16.248 1.00 97.06 271 ILE A N 1
ATOM 2148 C CA . ILE A 1 271 ? 3.028 -3.711 -17.590 1.00 97.06 271 ILE A CA 1
ATOM 2149 C C . ILE A 1 271 ? 4.290 -2.873 -17.690 1.00 97.06 271 ILE A C 1
ATOM 2151 O O . ILE A 1 271 ? 4.551 -2.052 -16.816 1.00 97.06 271 ILE A O 1
ATOM 2155 N N . ASP A 1 272 ? 5.023 -3.059 -18.775 1.00 96.56 272 ASP A N 1
ATOM 2156 C CA . ASP A 1 272 ? 6.072 -2.168 -19.248 1.00 96.56 272 ASP A CA 1
ATOM 2157 C C . ASP A 1 272 ? 5.505 -1.270 -20.354 1.00 96.56 272 ASP A C 1
ATOM 2159 O O . ASP A 1 272 ? 4.851 -1.758 -21.279 1.00 96.56 272 ASP A O 1
ATOM 2163 N N . SER A 1 273 ? 5.691 0.042 -20.218 1.00 95.56 273 SER A N 1
ATOM 2164 C CA . SER A 1 273 ? 5.187 1.052 -21.155 1.00 95.56 273 SER A CA 1
ATOM 2165 C C . SER A 1 273 ? 6.225 1.575 -22.144 1.00 95.56 273 SER A C 1
ATOM 2167 O O . SER A 1 273 ? 5.869 2.397 -22.982 1.00 95.56 273 SER A O 1
ATOM 2169 N N . ASP A 1 274 ? 7.487 1.156 -22.028 1.00 95.75 274 ASP A N 1
ATOM 2170 C CA . ASP A 1 274 ? 8.605 1.788 -22.739 1.00 95.75 274 ASP A CA 1
ATOM 2171 C C . ASP A 1 274 ? 9.360 0.803 -23.636 1.00 95.75 274 ASP A C 1
ATOM 2173 O O . ASP A 1 274 ? 10.559 0.947 -23.879 1.00 95.75 274 ASP A O 1
ATOM 2177 N N . VAL A 1 275 ? 8.662 -0.205 -24.159 1.00 94.19 275 VAL A N 1
ATOM 2178 C CA . VAL A 1 275 ? 9.270 -1.183 -25.061 1.00 94.19 275 VAL A CA 1
ATOM 2179 C C . VAL A 1 275 ? 9.513 -0.538 -26.427 1.00 94.19 275 VAL A C 1
ATOM 2181 O O . VAL A 1 275 ? 8.553 -0.106 -27.058 1.00 94.19 275 VAL A O 1
ATOM 2184 N N . PRO A 1 276 ? 10.754 -0.472 -26.933 1.00 93.62 276 PRO A N 1
ATOM 2185 C CA . PRO A 1 276 ? 11.027 0.168 -28.217 1.00 93.62 276 PRO A CA 1
ATOM 2186 C C . PRO A 1 276 ? 10.470 -0.649 -29.397 1.00 93.62 276 PRO A C 1
ATOM 2188 O O . PRO A 1 276 ? 10.816 -1.820 -29.556 1.00 93.62 276 PRO A O 1
ATOM 2191 N N . ASP A 1 277 ? 9.658 -0.014 -30.248 1.00 91.88 277 ASP A N 1
ATOM 2192 C CA . ASP A 1 277 ? 9.169 -0.540 -31.532 1.00 91.88 277 ASP A CA 1
ATOM 2193 C C . ASP A 1 277 ? 9.847 0.229 -32.682 1.00 91.88 277 ASP A C 1
ATOM 2195 O O . ASP A 1 277 ? 9.564 1.407 -32.929 1.00 91.88 277 ASP A O 1
ATOM 2199 N N . LEU A 1 278 ? 10.778 -0.445 -33.367 1.00 88.69 278 LEU A N 1
ATOM 2200 C CA . LEU A 1 278 ? 11.574 0.129 -34.456 1.00 88.69 278 LEU A CA 1
ATOM 2201 C C . LEU A 1 278 ? 10.749 0.402 -35.718 1.00 88.69 278 LEU A C 1
ATOM 2203 O O . LEU A 1 278 ? 11.049 1.356 -36.431 1.00 88.69 278 LEU A O 1
ATOM 2207 N N . GLU A 1 279 ? 9.721 -0.402 -35.995 1.00 90.62 279 GLU A N 1
ATOM 2208 C CA . GLU A 1 279 ? 8.921 -0.272 -37.218 1.00 90.62 279 GLU A CA 1
ATOM 2209 C C . GLU A 1 279 ? 8.051 0.980 -37.163 1.00 90.62 279 GLU A C 1
ATOM 2211 O O . GLU A 1 279 ? 7.949 1.731 -38.132 1.00 90.62 279 GLU A O 1
ATOM 2216 N N . LYS A 1 280 ? 7.452 1.232 -35.994 1.00 91.06 280 LYS A N 1
ATOM 2217 C CA . LYS A 1 280 ? 6.586 2.395 -35.768 1.00 91.06 280 LYS A CA 1
ATOM 2218 C C . LYS A 1 280 ? 7.337 3.632 -35.278 1.00 91.06 280 LYS A C 1
ATOM 2220 O O . LYS A 1 280 ? 6.708 4.671 -35.093 1.00 91.06 280 LYS A O 1
ATOM 2225 N N . ASN A 1 281 ? 8.646 3.519 -35.034 1.00 91.12 281 ASN A N 1
ATOM 2226 C CA . ASN A 1 281 ? 9.467 4.536 -34.371 1.00 91.12 281 ASN A CA 1
ATOM 2227 C C . ASN A 1 281 ? 8.782 5.102 -33.110 1.00 91.12 281 ASN A C 1
ATOM 2229 O O . ASN A 1 281 ? 8.605 6.310 -32.945 1.00 91.12 281 ASN A O 1
ATOM 2233 N N . SER A 1 282 ? 8.302 4.201 -32.254 1.00 92.88 282 SER A N 1
ATOM 2234 C CA . SER A 1 282 ? 7.492 4.541 -31.082 1.00 92.88 282 SER A CA 1
ATOM 2235 C C . SER A 1 282 ? 7.742 3.548 -29.947 1.00 92.88 282 SER A C 1
ATOM 2237 O O . SER A 1 282 ? 8.536 2.619 -30.093 1.00 92.88 282 SER A O 1
ATOM 2239 N N . PHE A 1 283 ? 7.078 3.742 -28.809 1.00 94.12 283 PHE A N 1
ATOM 2240 C CA . PHE A 1 283 ? 7.094 2.773 -27.716 1.00 94.12 283 PHE A CA 1
ATOM 2241 C C . PHE A 1 283 ? 5.802 1.952 -27.713 1.00 94.12 283 PHE A C 1
ATOM 2243 O O . PHE A 1 283 ? 4.709 2.489 -27.894 1.00 94.12 283 PHE A O 1
ATOM 2250 N N . GLY A 1 284 ? 5.944 0.648 -27.506 1.00 93.56 284 GLY A N 1
ATOM 2251 C CA . GLY A 1 284 ? 4.864 -0.301 -27.299 1.00 93.56 284 GLY A CA 1
ATOM 2252 C C . GLY A 1 284 ? 4.701 -0.680 -25.828 1.00 93.56 284 GLY A C 1
ATOM 2253 O O . GLY A 1 284 ? 5.500 -0.326 -24.959 1.00 93.56 284 GLY A O 1
ATOM 2254 N N . TYR A 1 285 ? 3.651 -1.453 -25.562 1.00 95.25 285 TYR A N 1
ATOM 2255 C CA . TYR A 1 285 ? 3.348 -1.978 -24.234 1.00 95.25 285 TYR A CA 1
ATOM 2256 C C . TYR A 1 285 ? 3.645 -3.468 -24.169 1.00 95.25 285 TYR A C 1
ATOM 2258 O O . TYR A 1 285 ? 3.273 -4.208 -25.077 1.00 95.25 285 TYR A O 1
ATOM 2266 N N . ARG A 1 286 ? 4.223 -3.936 -23.066 1.00 95.50 286 ARG A N 1
ATOM 2267 C CA . ARG A 1 286 ? 4.430 -5.366 -22.821 1.00 95.50 286 ARG A CA 1
ATOM 2268 C C . ARG A 1 286 ? 3.885 -5.774 -21.468 1.00 95.50 286 ARG A C 1
ATOM 2270 O O . ARG A 1 286 ? 4.170 -5.148 -20.450 1.00 95.50 286 ARG A O 1
ATOM 2277 N N . CYS A 1 287 ? 3.114 -6.853 -21.433 1.00 96.25 287 CYS A N 1
ATOM 2278 C CA . CYS A 1 287 ? 2.654 -7.438 -20.182 1.00 96.25 287 CYS A CA 1
ATOM 2279 C C . CYS A 1 287 ? 3.691 -8.436 -19.649 1.00 96.25 287 CYS A C 1
ATOM 2281 O O . CYS A 1 287 ? 3.949 -9.473 -20.261 1.00 96.25 287 CYS A O 1
ATOM 2283 N N . HIS A 1 288 ? 4.258 -8.133 -18.481 1.00 95.50 288 HIS A N 1
ATOM 2284 C CA . HIS A 1 288 ? 5.187 -9.020 -17.777 1.00 95.50 288 HIS A CA 1
ATOM 2285 C C . HIS A 1 288 ? 4.472 -10.122 -16.998 1.00 95.50 288 HIS A C 1
ATOM 2287 O O . HIS A 1 288 ? 5.057 -11.164 -16.729 1.00 95.50 288 HIS A O 1
ATOM 2293 N N . GLY A 1 289 ? 3.214 -9.915 -16.621 1.00 94.62 289 GLY A N 1
ATOM 2294 C CA . GLY A 1 289 ? 2.440 -10.922 -15.911 1.00 94.62 289 GLY A CA 1
ATOM 2295 C C . GLY A 1 289 ? 1.021 -10.461 -15.628 1.00 94.62 289 GLY A C 1
ATOM 2296 O O . GLY A 1 289 ? 0.759 -9.269 -15.453 1.00 94.62 289 GLY A O 1
ATOM 2297 N N . LEU A 1 290 ? 0.108 -11.426 -15.608 1.00 94.94 290 LEU A N 1
ATOM 2298 C CA . LEU A 1 290 ? -1.321 -11.200 -15.444 1.00 94.94 290 LEU A CA 1
ATOM 2299 C C . LEU A 1 290 ? -1.905 -12.324 -14.592 1.00 94.94 290 LEU A C 1
ATOM 2301 O O . LEU A 1 290 ? -1.876 -13.491 -14.991 1.00 94.94 290 LEU A O 1
ATOM 2305 N N . TRP A 1 291 ? -2.463 -11.954 -13.443 1.00 94.06 291 TRP A N 1
ATOM 2306 C CA . TRP A 1 291 ? -3.082 -12.873 -12.488 1.00 94.06 291 TRP A CA 1
ATOM 2307 C C . TRP A 1 291 ? -4.504 -12.430 -12.201 1.00 94.06 291 TRP A C 1
ATOM 2309 O O . TRP A 1 291 ? -4.728 -11.261 -11.895 1.00 94.06 291 TRP A O 1
ATOM 2319 N N . ARG A 1 292 ? -5.461 -13.345 -12.296 1.00 91.62 292 ARG A N 1
ATOM 2320 C CA . ARG A 1 292 ? -6.889 -13.083 -12.081 1.00 91.62 292 ARG A CA 1
ATOM 2321 C C . ARG A 1 292 ? -7.391 -13.729 -10.794 1.00 91.62 292 ARG A C 1
ATOM 2323 O O . ARG A 1 292 ? -6.708 -14.574 -10.219 1.00 91.62 292 ARG A O 1
ATOM 2330 N N . ASP A 1 293 ? -8.608 -13.357 -10.405 1.00 90.12 293 ASP A N 1
ATOM 2331 C CA . ASP A 1 293 ? -9.406 -14.047 -9.384 1.00 90.12 293 ASP A CA 1
ATOM 2332 C C . ASP A 1 293 ? -8.655 -14.223 -8.048 1.00 90.12 293 ASP A C 1
ATOM 2334 O O . ASP A 1 293 ? -8.792 -15.220 -7.338 1.00 90.12 293 ASP A O 1
ATOM 2338 N N . VAL A 1 294 ? -7.820 -13.238 -7.694 1.00 91.94 294 VAL A N 1
ATOM 2339 C CA . VAL A 1 294 ? -7.078 -13.230 -6.431 1.00 91.94 294 VAL A CA 1
ATOM 2340 C C . VAL A 1 294 ? -7.986 -12.667 -5.344 1.00 91.94 294 VAL A C 1
ATOM 2342 O O . VAL A 1 294 ? -8.391 -11.508 -5.402 1.00 91.94 294 VAL A O 1
ATOM 2345 N N . VAL A 1 295 ? -8.305 -13.479 -4.339 1.00 92.38 295 VAL A N 1
ATOM 2346 C CA . VAL A 1 295 ? -9.131 -13.057 -3.199 1.00 92.38 295 VAL A CA 1
ATOM 2347 C C . VAL A 1 295 ? -8.303 -12.186 -2.261 1.00 92.38 295 VAL A C 1
ATOM 2349 O O . VAL A 1 295 ? -7.348 -12.685 -1.665 1.00 92.38 295 VAL A O 1
ATOM 2352 N N . ILE A 1 296 ? -8.695 -10.924 -2.079 1.00 93.81 296 ILE A N 1
ATOM 2353 C CA . ILE A 1 296 ? -8.115 -9.989 -1.106 1.00 93.81 296 ILE A CA 1
ATOM 2354 C C . ILE A 1 296 ? -9.052 -9.733 0.065 1.00 93.81 296 ILE A C 1
ATOM 2356 O O . ILE A 1 296 ? -10.265 -9.634 -0.092 1.00 93.81 296 ILE A O 1
ATOM 2360 N N . SER A 1 297 ? -8.471 -9.573 1.247 1.00 93.75 297 SER A N 1
ATOM 2361 C CA . SER A 1 297 ? -9.155 -9.234 2.493 1.00 93.75 297 SER A CA 1
ATOM 2362 C C . SER A 1 297 ? -8.323 -8.193 3.253 1.00 93.75 297 SER A C 1
ATOM 2364 O O . SER A 1 297 ? -7.114 -8.094 3.041 1.00 93.75 297 SER A O 1
ATOM 2366 N N . PRO A 1 298 ? -8.900 -7.415 4.181 1.00 94.31 298 PRO A N 1
ATOM 2367 C CA . PRO A 1 298 ? -8.116 -6.524 5.038 1.00 94.31 298 PRO A CA 1
ATOM 2368 C C . PRO A 1 298 ? -7.028 -7.244 5.842 1.00 94.31 298 PRO A C 1
ATOM 2370 O O . PRO A 1 298 ? -6.021 -6.633 6.189 1.00 94.31 298 PRO A O 1
ATOM 2373 N N . THR A 1 299 ? -7.225 -8.530 6.133 1.00 93.00 299 THR A N 1
ATOM 2374 C CA . THR A 1 299 ? -6.283 -9.344 6.916 1.00 93.00 299 THR A CA 1
ATOM 2375 C C . THR A 1 299 ? -5.387 -10.202 6.019 1.00 93.00 299 THR A C 1
ATOM 2377 O O . THR A 1 299 ? -4.212 -10.400 6.324 1.00 93.00 299 THR A O 1
ATOM 2380 N N . LYS A 1 300 ? -5.915 -10.689 4.888 1.00 90.69 300 LYS A N 1
ATOM 2381 C CA . LYS A 1 300 ? -5.166 -11.477 3.897 1.00 90.69 300 LYS A CA 1
ATOM 2382 C C . LYS A 1 300 ? -4.834 -10.590 2.704 1.00 90.69 300 LYS A C 1
ATOM 2384 O O . LYS A 1 300 ? -5.719 -10.271 1.917 1.00 90.69 300 LYS A O 1
ATOM 2389 N N . GLY A 1 301 ? -3.572 -10.187 2.606 1.00 88.69 301 GLY A N 1
ATOM 2390 C CA . GLY A 1 301 ? -3.133 -9.229 1.593 1.00 88.69 301 GLY A CA 1
ATOM 2391 C C . GLY A 1 301 ? -1.737 -9.472 1.033 1.00 88.69 301 GLY A C 1
ATOM 2392 O O . GLY A 1 301 ? -1.269 -8.670 0.237 1.00 88.69 301 GLY A O 1
ATOM 2393 N N . VAL A 1 302 ? -1.031 -10.521 1.456 1.00 93.38 302 VAL A N 1
ATOM 2394 C CA . VAL A 1 302 ? 0.326 -10.822 0.975 1.00 93.38 302 VAL A CA 1
ATOM 2395 C C . VAL A 1 302 ? 0.251 -12.006 0.026 1.00 93.38 302 VAL A C 1
ATOM 2397 O O . VAL A 1 302 ? -0.203 -13.075 0.422 1.00 93.38 302 VAL A O 1
ATOM 2400 N N . TYR A 1 303 ? 0.713 -11.808 -1.205 1.00 91.19 303 TYR A N 1
ATOM 2401 C CA . TYR A 1 303 ? 0.691 -12.820 -2.255 1.00 91.19 303 TYR A CA 1
ATOM 2402 C C . TYR A 1 303 ? 2.078 -12.955 -2.862 1.00 91.19 303 TYR A C 1
ATOM 2404 O O . TYR A 1 303 ? 2.616 -12.011 -3.445 1.00 91.19 303 TYR A O 1
ATOM 2412 N N . SER A 1 304 ? 2.658 -14.144 -2.741 1.00 88.75 304 SER A N 1
ATOM 2413 C CA . SER A 1 304 ? 3.803 -14.540 -3.551 1.00 88.75 304 SER A CA 1
ATOM 2414 C C . SER A 1 304 ? 3.264 -14.945 -4.915 1.00 88.75 304 SER A C 1
ATOM 2416 O O . SER A 1 304 ? 2.566 -15.946 -5.047 1.00 88.75 304 SER A O 1
ATOM 2418 N N . VAL A 1 305 ? 3.557 -14.148 -5.942 1.00 85.88 305 VAL A N 1
ATOM 2419 C CA . VAL A 1 305 ? 3.051 -14.375 -7.303 1.00 85.88 305 VAL A CA 1
ATOM 2420 C C . VAL A 1 305 ? 3.444 -15.758 -7.844 1.00 85.88 305 VAL A C 1
ATOM 2422 O O . VAL A 1 305 ? 2.733 -16.341 -8.658 1.00 85.88 305 VAL A O 1
ATOM 2425 N N . ARG A 1 306 ? 4.563 -16.300 -7.356 1.00 86.00 306 ARG A N 1
ATOM 2426 C CA . ARG A 1 306 ? 5.071 -17.633 -7.692 1.00 86.00 306 ARG A CA 1
ATOM 2427 C C . ARG A 1 306 ? 4.224 -18.774 -7.120 1.00 86.00 306 ARG A C 1
ATOM 2429 O O . ARG A 1 306 ? 4.192 -19.846 -7.712 1.00 86.00 306 ARG A O 1
ATOM 2436 N N . GLU A 1 307 ? 3.588 -18.556 -5.975 1.00 87.50 307 GLU A N 1
ATOM 2437 C CA . GLU A 1 307 ? 2.827 -19.572 -5.231 1.00 87.50 307 GLU A CA 1
ATOM 2438 C C . GLU A 1 307 ? 1.330 -19.544 -5.560 1.00 87.50 307 GLU A C 1
ATOM 2440 O O . GLU A 1 307 ? 0.562 -20.341 -5.025 1.00 87.50 307 GLU A O 1
ATOM 2445 N N . LEU A 1 308 ? 0.898 -18.632 -6.437 1.00 87.56 308 LEU A N 1
ATOM 2446 C CA . LEU A 1 308 ? -0.489 -18.589 -6.880 1.00 87.56 308 LEU A CA 1
ATOM 2447 C C . LEU A 1 308 ? -0.851 -19.870 -7.651 1.00 87.56 308 LEU A C 1
ATOM 2449 O O . LEU A 1 308 ? -0.025 -20.395 -8.406 1.00 87.56 308 LEU A O 1
ATOM 2453 N N . PRO A 1 309 ? -2.091 -20.369 -7.497 1.00 88.50 309 PRO A N 1
ATOM 2454 C CA . PRO A 1 309 ? -2.546 -21.537 -8.236 1.00 88.50 309 PRO A CA 1
ATOM 2455 C C . PRO A 1 309 ? -2.476 -21.259 -9.740 1.00 88.50 309 PRO A C 1
ATOM 2457 O O . PRO A 1 309 ? -2.776 -20.151 -10.190 1.00 88.50 309 PRO A O 1
ATOM 2460 N N . LYS A 1 310 ? -2.102 -22.279 -10.523 1.00 83.81 310 LYS A N 1
ATOM 2461 C CA . LYS A 1 310 ? -1.932 -22.167 -11.984 1.00 83.81 310 LYS A CA 1
ATOM 2462 C C . LYS A 1 310 ? -3.190 -21.641 -12.682 1.00 83.81 310 LYS A C 1
ATOM 2464 O O . LYS A 1 310 ? -3.073 -20.941 -13.677 1.00 83.81 310 LYS A O 1
ATOM 2469 N N . GLU A 1 311 ? -4.363 -21.920 -12.115 1.00 84.69 311 GLU A N 1
ATOM 2470 C CA . GLU A 1 311 ? -5.664 -21.448 -12.603 1.00 84.69 311 GLU A CA 1
ATOM 2471 C C . GLU A 1 311 ? -5.774 -19.917 -12.644 1.00 84.69 311 GLU A C 1
ATOM 2473 O O . GLU A 1 311 ? -6.341 -19.339 -13.572 1.00 84.69 311 GLU A O 1
ATOM 2478 N N . ASN A 1 312 ? -5.166 -19.245 -11.668 1.00 87.69 312 ASN A N 1
ATOM 2479 C CA . ASN A 1 312 ? -5.210 -17.793 -11.551 1.00 87.69 312 ASN A CA 1
ATOM 2480 C C . ASN A 1 312 ? -4.174 -17.114 -12.457 1.00 87.69 312 ASN A C 1
ATOM 2482 O O . ASN A 1 312 ? -4.256 -15.906 -12.690 1.00 87.69 312 ASN A O 1
ATOM 2486 N N . VAL A 1 313 ? -3.181 -17.854 -12.956 1.00 90.12 313 VAL A N 1
ATOM 2487 C CA . VAL A 1 313 ? -2.085 -17.326 -13.772 1.00 90.12 313 VAL A CA 1
ATOM 2488 C C . VAL A 1 313 ? -2.518 -17.306 -15.237 1.00 90.12 313 VAL A C 1
ATOM 2490 O O . VAL A 1 313 ? -2.560 -18.336 -15.897 1.00 90.12 313 VAL A O 1
ATOM 2493 N N . VAL A 1 314 ? -2.802 -16.118 -15.777 1.00 90.00 314 VAL A N 1
ATOM 2494 C CA . VAL A 1 314 ? -3.072 -15.953 -17.219 1.00 90.00 314 VAL A CA 1
ATOM 2495 C C . VAL A 1 314 ? -1.766 -15.838 -17.989 1.00 90.00 314 VAL A C 1
ATOM 2497 O O . VAL A 1 314 ? -1.565 -16.511 -18.994 1.00 90.00 314 VAL A O 1
ATOM 2500 N N . LEU A 1 315 ? -0.869 -14.979 -17.501 1.00 91.56 315 LEU A N 1
ATOM 2501 C CA . LEU A 1 315 ? 0.472 -14.815 -18.043 1.00 91.56 315 LEU A CA 1
ATOM 2502 C C . LEU A 1 315 ? 1.477 -14.980 -16.904 1.00 91.56 315 LEU A C 1
ATOM 2504 O O . LEU A 1 315 ? 1.429 -14.198 -15.948 1.00 91.56 315 LEU A O 1
ATOM 2508 N N . PRO A 1 316 ? 2.390 -15.968 -16.984 1.00 93.06 316 PRO A N 1
ATOM 2509 C CA . PRO A 1 316 ? 3.414 -16.137 -15.964 1.00 93.06 316 PRO A CA 1
ATOM 2510 C C . PRO A 1 316 ? 4.398 -14.968 -15.983 1.00 93.06 316 PRO A C 1
ATOM 2512 O O . PRO A 1 316 ? 4.585 -14.329 -17.019 1.00 93.06 316 PRO A O 1
ATOM 2515 N N . TRP A 1 317 ? 5.050 -14.727 -14.844 1.00 94.94 317 TRP A N 1
ATOM 2516 C CA . TRP A 1 317 ? 6.043 -13.663 -14.711 1.00 94.94 317 TRP A CA 1
ATOM 2517 C C . TRP A 1 317 ? 7.142 -13.788 -15.765 1.00 94.94 317 TRP A C 1
ATOM 2519 O O . TRP A 1 317 ? 7.794 -14.825 -15.882 1.00 94.94 317 TRP A O 1
ATOM 2529 N N . LEU A 1 318 ? 7.347 -12.708 -16.503 1.00 95.00 318 LEU A N 1
ATOM 2530 C CA . LEU A 1 318 ? 8.484 -12.495 -17.372 1.00 95.00 318 LEU A CA 1
ATOM 2531 C C . LEU A 1 318 ? 9.395 -11.475 -16.696 1.00 95.00 318 LEU A C 1
ATOM 2533 O O . LEU A 1 318 ? 8.914 -10.385 -16.369 1.00 95.00 318 LEU A O 1
ATOM 2537 N N . PRO A 1 319 ? 10.684 -11.778 -16.495 1.00 95.75 319 PRO A N 1
ATOM 2538 C CA . PRO A 1 319 ? 11.586 -10.818 -15.886 1.00 95.75 319 PRO A CA 1
ATOM 2539 C C . PRO A 1 319 ? 11.670 -9.560 -16.758 1.00 95.75 319 PRO A C 1
ATOM 2541 O O . PRO A 1 319 ? 11.742 -9.689 -17.979 1.00 95.75 319 PRO A O 1
ATOM 2544 N N . PRO A 1 320 ? 11.625 -8.353 -16.175 1.00 95.81 320 PRO A N 1
ATOM 2545 C CA . PRO A 1 320 ? 11.784 -7.121 -16.925 1.00 95.81 320 PRO A CA 1
ATOM 2546 C C . PRO A 1 320 ? 13.219 -6.950 -17.407 1.00 95.81 320 PRO A C 1
ATOM 2548 O O . PRO A 1 320 ? 14.173 -7.321 -16.719 1.00 95.81 320 PRO A O 1
ATOM 2551 N N . TRP A 1 321 ? 13.348 -6.378 -18.599 1.00 95.31 321 TRP A N 1
ATOM 2552 C CA . TRP A 1 321 ? 14.622 -6.040 -19.210 1.00 95.31 321 TRP A CA 1
ATOM 2553 C C . TRP A 1 321 ? 14.474 -4.749 -20.005 1.00 95.31 321 TRP A C 1
ATOM 2555 O O . TRP A 1 321 ? 13.442 -4.507 -20.626 1.00 95.31 321 TRP A O 1
ATOM 2565 N N . ALA A 1 322 ? 15.537 -3.957 -20.008 1.00 95.19 322 ALA A N 1
ATOM 2566 C CA . ALA A 1 322 ? 15.727 -2.857 -20.939 1.00 95.19 322 ALA A CA 1
ATOM 2567 C C . ALA A 1 322 ? 16.899 -3.215 -21.850 1.00 95.19 322 ALA A C 1
ATOM 2569 O O . ALA A 1 322 ? 17.813 -3.908 -21.408 1.00 95.19 322 ALA A O 1
ATOM 2570 N N . ASN A 1 323 ? 16.895 -2.772 -23.104 1.00 94.00 323 ASN A N 1
ATOM 2571 C CA . ASN A 1 323 ? 18.011 -3.005 -24.018 1.00 94.00 323 ASN A CA 1
ATOM 2572 C C . ASN A 1 323 ? 19.140 -1.996 -23.774 1.00 94.00 323 ASN A C 1
ATOM 2574 O O . ASN A 1 323 ? 18.947 -0.900 -23.250 1.00 94.00 323 ASN A O 1
ATOM 2578 N N . LYS A 1 324 ? 20.362 -2.335 -24.187 1.00 95.06 324 LYS A N 1
ATOM 2579 C CA . LYS A 1 324 ? 21.483 -1.412 -24.015 1.00 95.06 324 LYS A CA 1
ATOM 2580 C C . LYS A 1 324 ? 21.271 -0.169 -24.881 1.00 95.06 324 LYS A C 1
ATOM 2582 O O . LYS A 1 324 ? 21.091 -0.279 -26.090 1.00 95.06 324 LYS A O 1
ATOM 2587 N N . GLY A 1 325 ? 21.335 1.012 -24.272 1.00 92.69 325 GLY A N 1
ATOM 2588 C CA . GLY A 1 325 ? 21.181 2.292 -24.968 1.00 92.69 325 GLY A CA 1
ATOM 2589 C C . GLY A 1 325 ? 19.734 2.750 -25.180 1.00 92.69 325 GLY A C 1
ATOM 2590 O O . GLY A 1 325 ? 19.545 3.877 -25.637 1.00 92.69 325 GLY A O 1
ATOM 2591 N N . SER A 1 326 ? 18.730 1.935 -24.826 1.00 93.38 326 SER A N 1
ATOM 2592 C CA . SER A 1 326 ? 17.368 2.440 -24.621 1.00 93.38 326 SER A CA 1
ATOM 2593 C C . SER A 1 326 ? 17.304 3.203 -23.286 1.00 93.38 326 SER A C 1
ATOM 2595 O O . SER A 1 326 ? 18.175 3.016 -22.426 1.00 93.38 326 SER A O 1
ATOM 2597 N N . PRO A 1 327 ? 16.325 4.106 -23.092 1.00 94.38 327 PRO A N 1
ATOM 2598 C CA . PRO A 1 327 ? 16.066 4.672 -21.772 1.00 94.38 327 PRO A CA 1
ATOM 2599 C C . PRO A 1 327 ? 15.655 3.574 -20.779 1.00 94.38 327 PRO A C 1
ATOM 2601 O O . PRO A 1 327 ? 15.462 2.415 -21.148 1.00 94.38 327 PRO A O 1
ATOM 2604 N N . TYR A 1 328 ? 15.511 3.942 -19.506 1.00 96.38 328 TYR A N 1
ATOM 2605 C CA . TYR A 1 328 ? 14.907 3.048 -18.524 1.00 96.38 328 TYR A CA 1
ATOM 2606 C C . TYR A 1 328 ? 13.463 2.713 -18.911 1.00 96.38 328 TYR A C 1
ATOM 2608 O O . TYR A 1 328 ? 12.766 3.523 -19.519 1.00 96.38 328 TYR A O 1
ATOM 2616 N N . HIS A 1 329 ? 13.010 1.538 -18.497 1.00 96.75 329 HIS A N 1
ATOM 2617 C CA . HIS A 1 329 ? 11.649 1.067 -18.683 1.00 96.75 329 HIS A CA 1
ATOM 2618 C C . HIS A 1 329 ? 10.846 1.268 -17.395 1.00 96.75 329 HIS A C 1
ATOM 2620 O O . HIS A 1 329 ? 11.343 0.999 -16.293 1.00 96.75 329 HIS A O 1
ATOM 2626 N N . ARG A 1 330 ? 9.610 1.760 -17.513 1.00 96.69 330 ARG A N 1
ATOM 2627 C CA . ARG A 1 330 ? 8.657 1.938 -16.408 1.00 96.69 330 ARG A CA 1
ATOM 2628 C C . ARG A 1 330 ? 7.791 0.685 -16.266 1.00 96.69 330 ARG A C 1
ATOM 2630 O O . ARG A 1 330 ? 6.835 0.491 -17.011 1.00 96.69 330 ARG A O 1
ATOM 2637 N N . ILE A 1 331 ? 8.066 -0.128 -15.245 1.00 97.38 331 ILE A N 1
ATOM 2638 C CA . ILE A 1 331 ? 7.249 -1.299 -14.923 1.00 97.38 331 ILE A CA 1
ATOM 2639 C C . ILE A 1 331 ? 6.200 -0.897 -13.892 1.00 97.38 331 ILE A C 1
ATOM 2641 O O . ILE A 1 331 ? 6.503 -0.642 -12.724 1.00 97.38 331 ILE A O 1
ATOM 2645 N N . SER A 1 332 ? 4.947 -0.868 -14.324 1.00 96.94 332 SER A N 1
ATOM 2646 C CA . SER A 1 332 ? 3.794 -0.505 -13.507 1.00 96.94 332 SER A CA 1
ATOM 2647 C C . SER A 1 332 ? 2.982 -1.742 -13.143 1.00 96.94 332 SER A C 1
ATOM 2649 O O . SER A 1 332 ? 2.599 -2.525 -14.011 1.00 96.94 332 SER A O 1
ATOM 2651 N N . LEU A 1 333 ? 2.694 -1.906 -11.854 1.00 97.06 333 LEU A N 1
ATOM 2652 C CA . LEU A 1 333 ? 1.812 -2.942 -11.335 1.00 97.06 333 LEU A CA 1
ATOM 2653 C C . LEU A 1 333 ? 0.457 -2.327 -10.980 1.00 97.06 333 LEU A C 1
ATOM 2655 O O . LEU A 1 333 ? 0.366 -1.491 -10.078 1.00 97.06 333 LEU A O 1
ATOM 2659 N N . PHE A 1 334 ? -0.593 -2.774 -11.656 1.00 97.31 334 PHE A N 1
ATOM 2660 C CA . PHE A 1 334 ? -1.969 -2.366 -11.403 1.00 97.31 334 PHE A CA 1
ATOM 2661 C C . PHE A 1 334 ? -2.737 -3.460 -10.671 1.00 97.31 334 PHE A C 1
ATOM 2663 O O . PHE A 1 334 ? -2.608 -4.645 -10.978 1.00 97.31 334 PHE A O 1
ATOM 2670 N N . VAL A 1 335 ? -3.572 -3.043 -9.723 1.00 97.06 335 VAL A N 1
ATOM 2671 C CA . VAL A 1 335 ? -4.548 -3.894 -9.044 1.00 97.06 335 VAL A CA 1
ATOM 2672 C C . VAL A 1 335 ? -5.935 -3.423 -9.454 1.00 97.06 335 VAL A C 1
ATOM 2674 O O . VAL A 1 335 ? -6.298 -2.260 -9.256 1.00 97.06 335 VAL A O 1
ATOM 2677 N N . LEU A 1 336 ? -6.697 -4.332 -10.048 1.00 96.12 336 LEU A N 1
ATOM 2678 C CA . LEU A 1 336 ? -8.011 -4.081 -10.616 1.00 96.12 336 LEU A CA 1
ATOM 2679 C C . LEU A 1 336 ? -9.049 -4.898 -9.847 1.00 96.12 336 LEU A C 1
ATOM 2681 O O . LEU A 1 336 ? -8.942 -6.117 -9.777 1.00 96.12 336 LEU A O 1
ATOM 2685 N N . GLU A 1 337 ? -10.054 -4.247 -9.282 1.00 94.38 337 GLU A N 1
ATOM 2686 C CA . GLU A 1 337 ? -11.187 -4.910 -8.639 1.00 94.38 337 GLU A CA 1
ATOM 2687 C C . GLU A 1 337 ? -12.133 -5.479 -9.702 1.00 94.38 337 GLU A C 1
ATOM 2689 O O . GLU A 1 337 ? -12.476 -4.812 -10.686 1.00 94.38 337 GLU A O 1
ATOM 2694 N N . GLN A 1 338 ? -12.521 -6.738 -9.508 1.00 91.56 338 GLN A N 1
ATOM 2695 C CA . GLN A 1 338 ? -13.557 -7.399 -10.285 1.00 91.56 338 GLN A CA 1
ATOM 2696 C C . GLN A 1 338 ? -14.907 -7.123 -9.626 1.00 91.56 338 GLN A C 1
ATOM 2698 O O . GLN A 1 338 ? -15.040 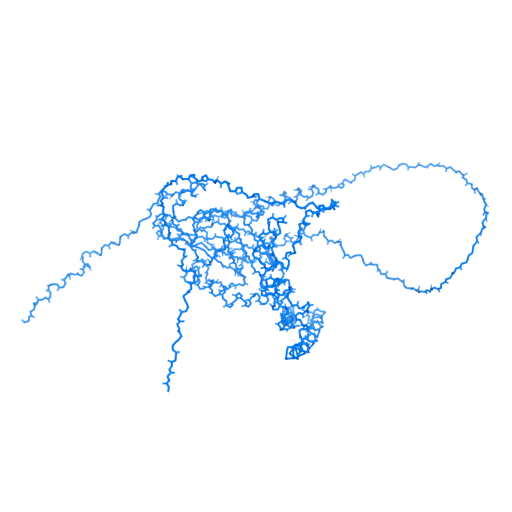-7.188 -8.405 1.00 91.56 338 GLN A O 1
ATOM 2703 N N . ARG A 1 339 ? -15.929 -6.824 -10.429 1.00 84.50 339 ARG A N 1
ATOM 2704 C CA . ARG A 1 339 ? -17.285 -6.663 -9.896 1.00 84.50 339 ARG A CA 1
ATOM 2705 C C . ARG A 1 339 ? -17.836 -8.020 -9.463 1.00 84.50 339 ARG A C 1
ATOM 2707 O O . ARG A 1 339 ? -17.678 -8.999 -10.188 1.00 84.50 339 ARG A O 1
ATOM 2714 N N . GLU A 1 340 ? -18.594 -8.026 -8.370 1.00 64.25 340 GLU A N 1
ATOM 2715 C CA . GLU A 1 340 ? -19.298 -9.178 -7.767 1.00 64.25 340 GLU A CA 1
ATOM 2716 C C . GLU A 1 340 ? -20.356 -9.849 -8.685 1.00 64.25 340 GLU A C 1
ATOM 2718 O O . GLU A 1 340 ? -21.181 -10.635 -8.241 1.00 64.25 340 GLU A O 1
ATOM 2723 N N . GLY A 1 341 ? -20.373 -9.543 -9.984 1.00 52.31 341 GLY A N 1
ATOM 2724 C CA . GLY A 1 341 ? -21.300 -10.102 -10.968 1.00 52.31 341 GLY A CA 1
ATOM 2725 C C . GLY A 1 341 ? -20.632 -10.569 -12.262 1.00 52.31 341 GLY A C 1
ATOM 2726 O O . GLY A 1 341 ? -21.350 -10.800 -13.235 1.00 52.31 341 GLY A O 1
ATOM 2727 N N . SER A 1 342 ? -19.295 -10.677 -12.322 1.00 55.16 342 SER A N 1
ATOM 2728 C CA . SER A 1 342 ? -18.652 -11.369 -13.448 1.00 55.16 342 SER A CA 1
ATOM 2729 C C . SER A 1 342 ? -19.033 -12.851 -13.423 1.00 55.16 342 SER A C 1
ATOM 2731 O O . SER A 1 342 ? -19.216 -13.432 -12.355 1.00 55.16 342 SER A O 1
ATOM 2733 N N . GLU A 1 343 ? -19.162 -13.475 -14.593 1.00 50.56 343 GLU A N 1
ATOM 2734 C CA . GLU A 1 343 ? -19.513 -14.900 -14.722 1.00 50.56 343 GLU A CA 1
ATOM 2735 C C . GLU A 1 343 ? -18.596 -15.799 -13.865 1.00 50.56 343 GLU A C 1
ATOM 2737 O O . GLU A 1 343 ? -19.067 -16.720 -13.203 1.00 50.56 343 GLU A O 1
ATOM 2742 N N . THR A 1 344 ? -17.312 -15.439 -13.732 1.00 47.09 344 THR A N 1
ATOM 2743 C CA . THR A 1 344 ? -16.350 -16.109 -12.838 1.00 47.09 344 THR A CA 1
ATOM 2744 C C . THR A 1 344 ? -16.723 -16.016 -11.352 1.00 47.09 344 THR A C 1
ATOM 2746 O O . THR A 1 344 ? -16.593 -16.993 -10.618 1.00 47.09 344 THR A O 1
ATOM 2749 N N . PHE A 1 345 ? -17.240 -14.872 -10.898 1.00 47.41 345 PHE A N 1
ATOM 2750 C CA . PHE A 1 345 ? -17.693 -14.671 -9.520 1.00 47.41 345 PHE A CA 1
ATOM 2751 C C . PHE A 1 345 ? -18.987 -15.447 -9.226 1.00 47.41 345 PHE A C 1
ATOM 2753 O O . PHE A 1 345 ? -19.114 -16.056 -8.163 1.00 47.41 345 PHE A O 1
ATOM 2760 N N . LYS A 1 346 ? -19.925 -15.488 -10.183 1.00 42.12 346 LYS A N 1
ATOM 2761 C CA . LYS A 1 346 ? -21.174 -16.260 -10.060 1.00 42.12 346 LYS A CA 1
ATOM 2762 C C . LYS A 1 346 ? -20.910 -17.767 -9.973 1.00 42.12 346 LYS A C 1
ATOM 2764 O O . LYS A 1 346 ? -21.509 -18.437 -9.138 1.00 42.12 346 LYS A O 1
ATOM 2769 N N . MET A 1 347 ? -19.972 -18.291 -10.766 1.00 43.75 347 MET A N 1
ATOM 2770 C CA . MET A 1 347 ? -19.596 -19.713 -10.737 1.00 43.75 347 MET A CA 1
ATOM 2771 C C . MET A 1 347 ? -18.846 -20.103 -9.448 1.00 43.75 347 MET A C 1
ATOM 2773 O O . MET A 1 347 ? -19.057 -21.193 -8.920 1.00 43.75 347 MET A O 1
ATOM 2777 N N . LEU A 1 348 ? -18.039 -19.200 -8.871 1.00 45.44 348 LEU A N 1
ATOM 2778 C CA . LEU A 1 348 ? -17.398 -19.413 -7.563 1.00 45.44 348 LEU A CA 1
ATOM 2779 C C . LEU A 1 348 ? -18.392 -19.383 -6.391 1.00 45.44 348 LEU A C 1
ATOM 2781 O O . LEU A 1 348 ? -18.214 -20.131 -5.428 1.00 45.44 348 LEU A O 1
ATOM 2785 N N . GLN A 1 349 ? -19.441 -18.555 -6.459 1.00 41.69 349 GLN A N 1
ATOM 2786 C CA . GLN A 1 349 ? -20.527 -18.590 -5.473 1.00 41.69 349 GLN A CA 1
ATOM 2787 C C . GLN A 1 349 ? -21.399 -19.847 -5.613 1.00 41.69 349 GLN A C 1
ATOM 2789 O O . GLN A 1 349 ? -21.775 -20.427 -4.596 1.00 41.69 349 GLN A O 1
ATOM 2794 N N . ALA A 1 350 ? -21.650 -20.320 -6.838 1.00 39.91 350 ALA A N 1
ATOM 2795 C CA . ALA A 1 350 ? -22.377 -21.569 -7.090 1.00 39.91 350 ALA A CA 1
ATOM 2796 C C . ALA A 1 350 ? -21.643 -22.816 -6.547 1.00 39.91 350 ALA A C 1
ATOM 2798 O O . ALA A 1 350 ? -22.283 -23.779 -6.137 1.00 39.91 350 ALA A O 1
ATOM 2799 N N . GLY A 1 351 ? -20.307 -22.778 -6.457 1.00 38.06 351 GLY A N 1
ATOM 2800 C CA . GLY A 1 351 ? -19.479 -23.840 -5.870 1.00 38.06 351 GLY A CA 1
ATOM 2801 C C . GLY A 1 351 ? -19.400 -23.871 -4.334 1.00 38.06 351 GLY A C 1
ATOM 2802 O O . GLY A 1 351 ? -18.664 -24.697 -3.790 1.00 38.06 351 GLY A O 1
ATOM 2803 N N . LYS A 1 352 ? -20.119 -22.996 -3.612 1.00 33.94 352 LYS A N 1
ATOM 2804 C CA . LYS A 1 352 ? -20.239 -23.026 -2.140 1.00 33.94 352 LYS A CA 1
ATOM 2805 C C . LYS A 1 352 ? -21.655 -23.424 -1.706 1.00 33.94 352 LYS A C 1
ATOM 2807 O O . LYS A 1 352 ? -22.414 -22.608 -1.195 1.00 33.94 352 LYS A O 1
ATOM 2812 N N . VAL A 1 353 ? -21.967 -24.715 -1.810 1.00 31.53 353 VAL A N 1
ATOM 2813 C CA . VAL A 1 353 ? -22.981 -25.375 -0.971 1.00 31.53 353 VAL A CA 1
ATOM 2814 C C . VAL A 1 353 ? -22.396 -26.682 -0.439 1.00 31.53 353 VAL A C 1
ATOM 2816 O O . VAL A 1 353 ? -22.549 -27.724 -1.055 1.00 31.53 353 VAL A O 1
ATOM 2819 N N . SER A 1 354 ? -21.686 -26.599 0.690 1.00 27.47 354 SER A N 1
ATOM 2820 C CA . SER A 1 354 ? -21.714 -27.577 1.794 1.00 27.47 354 SER A CA 1
ATOM 2821 C C . SER A 1 354 ? -20.708 -27.157 2.874 1.00 27.47 354 SER A C 1
ATOM 2823 O O . SER A 1 354 ? -19.644 -27.740 3.020 1.00 27.47 354 SER A O 1
ATOM 2825 N N . ASP A 1 355 ? -21.052 -26.110 3.617 1.00 26.02 355 ASP A N 1
ATOM 2826 C CA . ASP A 1 355 ? -20.674 -25.993 5.030 1.00 26.02 355 ASP A CA 1
ATOM 2827 C C . ASP A 1 355 ? -21.908 -25.452 5.760 1.00 26.02 355 ASP A C 1
ATOM 2829 O O . ASP A 1 355 ? -21.991 -24.306 6.199 1.00 26.02 355 ASP A O 1
ATOM 2833 N N . ARG A 1 356 ? -22.949 -26.291 5.801 1.00 31.16 356 ARG A N 1
ATOM 2834 C CA . ARG A 1 356 ? -23.992 -26.214 6.824 1.00 31.16 356 ARG A CA 1
ATOM 2835 C C . ARG A 1 356 ? -23.651 -27.263 7.873 1.00 31.16 356 ARG A C 1
ATOM 2837 O O . ARG A 1 356 ? -24.108 -28.393 7.805 1.00 31.16 356 ARG A O 1
ATOM 2844 N N . SER A 1 357 ? -22.829 -26.863 8.832 1.00 26.88 357 SER A N 1
ATOM 2845 C CA . SER A 1 357 ? -22.623 -27.565 10.096 1.00 26.88 357 SER A CA 1
ATOM 2846 C C . SER A 1 357 ? -22.382 -26.512 11.176 1.00 26.88 357 SER A C 1
ATOM 2848 O O . SER A 1 357 ? -21.246 -26.250 11.555 1.00 26.88 357 SER A O 1
ATOM 2850 N N . ALA A 1 358 ? -23.461 -25.838 11.585 1.00 32.59 358 ALA A N 1
ATOM 2851 C CA . ALA A 1 358 ? -23.642 -25.222 12.907 1.00 32.59 358 ALA A CA 1
ATOM 2852 C C . ALA A 1 358 ? -24.977 -24.456 12.934 1.00 32.59 358 ALA A C 1
ATOM 2854 O O . ALA A 1 358 ? -25.003 -23.228 12.885 1.00 32.59 358 ALA A O 1
ATOM 2855 N N . LYS A 1 359 ? -26.089 -25.197 12.953 1.00 25.08 359 LYS A N 1
ATOM 2856 C CA . LYS A 1 359 ? -27.379 -24.787 13.536 1.00 25.08 359 LYS A CA 1
ATOM 2857 C C . LYS A 1 359 ? -28.315 -25.998 13.518 1.00 25.08 359 LYS A C 1
ATOM 2859 O O . LYS A 1 359 ? -29.053 -26.210 12.565 1.00 25.08 359 LYS A O 1
ATOM 2864 N N . GLY A 1 360 ? -28.204 -26.823 14.554 1.00 24.80 360 GLY A N 1
ATOM 2865 C CA . GLY A 1 360 ? -29.342 -27.557 15.087 1.00 24.80 360 GLY A CA 1
ATOM 2866 C C . GLY A 1 360 ? -29.840 -26.747 16.276 1.00 24.80 360 GLY A C 1
ATOM 2867 O O . GLY A 1 360 ? -29.114 -26.592 17.256 1.00 24.80 360 GLY A O 1
ATOM 2868 N N . GLU A 1 361 ? -31.015 -26.147 16.132 1.00 26.88 361 GLU A N 1
ATOM 2869 C CA . GLU A 1 361 ? -31.806 -25.638 17.247 1.00 26.88 361 GLU A CA 1
ATOM 2870 C C . GLU A 1 361 ? -32.487 -26.856 17.887 1.00 26.88 361 GLU A C 1
ATOM 2872 O O . GLU A 1 361 ? -33.177 -27.610 17.207 1.00 26.88 361 GLU A O 1
ATOM 2877 N N . GLY A 1 362 ? -32.227 -27.084 19.175 1.00 24.67 362 GLY A N 1
ATOM 2878 C CA . GLY A 1 362 ? -33.119 -27.842 20.043 1.00 24.67 362 GLY A CA 1
ATOM 2879 C C . GLY A 1 362 ? -34.027 -26.833 20.731 1.00 24.67 362 GLY A C 1
ATOM 2880 O O . GLY A 1 362 ? -33.540 -25.990 21.484 1.00 24.67 362 GLY A O 1
ATOM 2881 N N . GLU A 1 363 ? -35.317 -26.876 20.414 1.00 25.11 363 GLU A N 1
ATOM 2882 C CA . GLU A 1 363 ? -36.352 -26.081 21.070 1.00 25.11 363 GLU A CA 1
ATOM 2883 C C . GLU A 1 363 ? -36.924 -26.852 22.273 1.00 25.11 363 GLU A C 1
ATOM 2885 O O . GLU A 1 363 ? -36.921 -28.082 22.315 1.00 25.11 363 GLU A O 1
ATOM 2890 N N . ALA A 1 364 ? -37.314 -26.089 23.290 1.00 26.45 364 ALA A N 1
ATOM 2891 C CA . ALA A 1 364 ? -37.525 -26.484 24.676 1.00 26.45 364 ALA A CA 1
ATOM 2892 C C . ALA A 1 364 ? -38.902 -27.100 24.975 1.00 26.45 364 ALA A C 1
ATOM 2894 O O . ALA A 1 364 ? -39.880 -26.749 24.327 1.00 26.45 364 ALA A O 1
ATOM 2895 N N . ILE A 1 365 ? -39.000 -27.855 26.081 1.00 25.66 365 ILE A N 1
ATOM 2896 C CA . ILE A 1 365 ? -40.177 -27.841 26.971 1.00 25.66 365 ILE A CA 1
ATOM 2897 C C . ILE A 1 365 ? -39.684 -27.841 28.426 1.00 25.66 365 ILE A C 1
ATOM 2899 O O . ILE A 1 365 ? -38.806 -28.615 28.803 1.00 25.66 365 ILE A O 1
ATOM 2903 N N . ALA A 1 366 ? -40.229 -26.920 29.217 1.00 28.23 366 ALA A N 1
ATOM 2904 C CA . ALA A 1 366 ? -39.930 -26.678 30.622 1.00 28.23 366 ALA A CA 1
ATOM 2905 C C . ALA A 1 366 ? -40.956 -27.348 31.548 1.00 28.23 366 ALA A C 1
ATOM 2907 O O . ALA A 1 366 ? -42.143 -27.299 31.248 1.00 28.23 366 ALA A O 1
ATOM 2908 N N . SER A 1 367 ? -40.508 -27.834 32.708 1.00 26.98 367 SER A N 1
ATOM 2909 C CA . SER A 1 367 ? -41.168 -27.665 34.018 1.00 26.98 367 SER A CA 1
ATOM 2910 C C . SER A 1 367 ? -40.316 -28.341 35.094 1.00 26.98 367 SER A C 1
ATOM 2912 O O . SER A 1 367 ? -39.925 -29.495 34.935 1.00 26.98 367 SER A O 1
ATOM 2914 N N . GLY A 1 368 ? -39.975 -27.599 36.147 1.00 24.34 368 GLY A N 1
ATOM 2915 C CA . GLY A 1 368 ? -39.157 -28.086 37.253 1.00 24.34 368 GLY A CA 1
ATOM 2916 C C . GLY A 1 368 ? -39.952 -28.829 38.321 1.00 24.34 368 GLY A C 1
ATOM 2917 O O . GLY A 1 368 ? -41.163 -28.689 38.394 1.00 24.34 368 GLY A O 1
ATOM 2918 N N . GLU A 1 369 ? -39.226 -29.587 39.138 1.00 25.55 369 GLU A N 1
ATOM 2919 C CA . GLU A 1 369 ? -39.252 -29.601 40.608 1.00 25.55 369 GLU A CA 1
ATOM 2920 C C . GLU A 1 369 ? -38.230 -30.653 41.092 1.00 25.55 369 GLU A C 1
ATOM 2922 O O . GLU A 1 369 ? -38.006 -31.677 40.450 1.00 25.55 369 GLU A O 1
ATOM 2927 N N . SER A 1 370 ? -37.537 -30.354 42.187 1.00 25.27 370 SER A N 1
ATOM 2928 C CA . SER A 1 370 ? -36.746 -31.298 42.998 1.00 25.27 370 SER A CA 1
ATOM 2929 C C . SER A 1 370 ? -37.568 -31.653 44.259 1.00 25.27 370 SER A C 1
ATOM 2931 O O . SER A 1 370 ? -38.640 -31.067 44.411 1.00 25.27 370 SER A O 1
ATOM 2933 N N . PRO A 1 371 ? -37.108 -32.455 45.250 1.00 41.28 371 PRO A N 1
ATOM 2934 C CA . PRO A 1 371 ? -35.990 -33.409 45.348 1.00 41.28 371 PRO A CA 1
ATOM 2935 C C . PRO A 1 371 ? -36.424 -34.758 46.013 1.00 41.28 371 PRO A C 1
ATOM 2937 O O . PRO A 1 371 ? -37.598 -34.984 46.278 1.00 41.28 371 PRO A O 1
ATOM 2940 N N . THR A 1 372 ? -35.435 -35.576 46.407 1.00 27.89 372 THR A N 1
ATOM 2941 C CA . THR A 1 372 ? -35.414 -36.564 47.520 1.00 27.89 372 THR A CA 1
ATOM 2942 C C . THR A 1 372 ? -35.542 -38.069 47.248 1.00 27.89 372 THR A C 1
ATOM 2944 O O . THR A 1 372 ? -36.095 -38.537 46.263 1.00 27.89 372 THR A O 1
ATOM 2947 N N . GLU A 1 373 ? -34.841 -38.757 48.150 1.00 27.27 373 GLU A N 1
ATOM 2948 C CA . GLU A 1 373 ? -34.313 -40.116 48.236 1.00 27.27 373 GLU A CA 1
ATOM 2949 C C . GLU A 1 373 ? -35.379 -41.212 48.480 1.00 27.27 373 GLU A C 1
ATOM 2951 O O . GLU A 1 373 ? -36.555 -40.899 48.618 1.00 27.27 373 GLU A O 1
ATOM 2956 N N . ILE A 1 374 ? -34.895 -42.461 48.661 1.00 26.52 374 ILE A N 1
ATOM 2957 C CA . ILE A 1 374 ? -35.450 -43.561 49.496 1.00 26.52 374 ILE A CA 1
ATOM 2958 C C . ILE A 1 374 ? -36.057 -44.793 48.760 1.00 26.52 374 ILE A C 1
ATOM 2960 O O . ILE A 1 374 ? -37.171 -44.766 48.258 1.00 26.52 374 ILE A O 1
ATOM 2964 N N . ILE A 1 375 ? -35.285 -45.898 48.848 1.00 27.67 375 ILE A N 1
ATOM 2965 C CA . ILE A 1 375 ? -35.647 -47.290 49.236 1.00 27.67 375 ILE A CA 1
ATOM 2966 C C . ILE A 1 375 ? -36.204 -48.322 48.217 1.00 27.67 375 ILE A C 1
ATOM 2968 O O . ILE A 1 375 ? -37.257 -48.173 47.616 1.00 27.67 375 ILE A O 1
ATOM 2972 N N . GLU A 1 376 ? -35.425 -49.417 48.153 1.00 25.16 376 GLU A N 1
ATOM 2973 C CA . GLU A 1 376 ? -35.717 -50.869 48.186 1.00 25.16 376 GLU A CA 1
ATOM 2974 C C . GLU A 1 376 ? -36.756 -51.571 47.282 1.00 25.16 376 GLU A C 1
ATOM 2976 O O . GLU A 1 376 ? -37.960 -51.386 47.377 1.00 25.16 376 GLU A O 1
ATOM 2981 N N . ALA A 1 377 ? -36.196 -52.586 46.604 1.00 25.92 377 ALA A N 1
ATOM 2982 C CA . ALA A 1 377 ? -36.526 -54.018 46.685 1.00 25.92 377 ALA A CA 1
ATOM 2983 C C . ALA A 1 377 ? -37.722 -54.632 45.934 1.00 25.92 377 ALA A C 1
ATOM 2985 O O . ALA A 1 377 ? -38.779 -54.049 45.741 1.00 25.92 377 ALA A O 1
ATOM 2986 N N . ALA A 1 378 ? -37.487 -55.930 45.676 1.00 25.55 378 ALA A N 1
ATOM 2987 C CA . ALA A 1 378 ? -38.443 -57.034 45.572 1.00 25.55 378 ALA A CA 1
ATOM 2988 C C . ALA A 1 378 ? -39.147 -57.184 44.205 1.00 25.55 378 ALA A C 1
ATOM 2990 O O . ALA A 1 378 ? -40.029 -56.421 43.848 1.00 25.55 378 ALA A O 1
ATOM 2991 N N . THR A 1 379 ? -38.666 -58.064 43.316 1.00 24.83 379 THR A N 1
ATOM 2992 C CA . THR A 1 379 ? -38.864 -59.537 43.242 1.00 24.83 379 THR A CA 1
ATOM 2993 C C . THR A 1 379 ? -40.108 -59.994 42.478 1.00 24.83 379 THR A C 1
ATOM 2995 O O . THR A 1 379 ? -41.189 -59.432 42.601 1.00 24.83 379 THR A O 1
ATOM 2998 N N . SER A 1 380 ? -39.917 -61.160 41.849 1.00 28.77 380 SER A N 1
ATOM 2999 C CA . SER A 1 380 ? -40.881 -62.105 41.265 1.00 28.77 380 SER A CA 1
ATOM 3000 C C . SER A 1 380 ? -41.234 -61.814 39.799 1.00 28.77 380 SER A C 1
ATOM 3002 O O . SER A 1 380 ? -41.572 -60.684 39.483 1.00 28.77 380 SER A O 1
ATOM 3004 N N . VAL A 1 381 ? -41.111 -62.689 38.792 1.00 31.06 381 VAL A N 1
ATOM 3005 C CA . VAL A 1 381 ? -40.960 -64.152 38.575 1.00 31.06 381 VAL A CA 1
ATOM 3006 C C . VAL A 1 381 ? -42.066 -64.526 37.576 1.00 31.06 381 VAL A C 1
ATOM 3008 O O . VAL A 1 381 ? -43.238 -64.361 37.895 1.00 31.06 381 VAL A O 1
ATOM 3011 N N . ASN A 1 382 ? -41.629 -65.063 36.426 1.00 28.94 382 ASN A N 1
ATOM 3012 C CA . ASN A 1 382 ? -42.300 -66.037 35.546 1.00 28.94 382 ASN A CA 1
ATOM 3013 C C . ASN A 1 382 ? -43.580 -65.603 34.788 1.00 28.94 382 ASN A C 1
ATOM 3015 O O . ASN A 1 382 ? -44.359 -64.796 35.263 1.00 28.94 382 ASN A O 1
ATOM 3019 N N . ASP A 1 383 ? -43.907 -66.097 33.591 1.00 26.97 383 ASP A N 1
ATOM 3020 C CA . ASP A 1 383 ? -43.376 -67.200 32.786 1.00 26.97 383 ASP A CA 1
ATOM 3021 C C . ASP A 1 383 ? -43.949 -67.112 31.353 1.00 26.97 383 ASP A C 1
ATOM 3023 O O . ASP A 1 383 ? -45.110 -66.741 31.193 1.00 26.97 383 ASP A O 1
ATOM 3027 N N . THR A 1 384 ? -43.193 -67.622 30.364 1.00 28.36 384 THR A N 1
ATOM 3028 C CA . THR A 1 384 ? -43.663 -68.313 29.125 1.00 28.36 384 THR A CA 1
ATOM 3029 C C . THR A 1 384 ? -44.440 -67.476 28.068 1.00 28.36 384 THR A C 1
ATOM 3031 O O . THR A 1 384 ? -45.188 -66.576 28.400 1.00 28.36 384 THR A O 1
ATOM 3034 N N . VAL A 1 385 ? -44.332 -67.623 26.739 1.00 29.23 385 VAL A N 1
ATOM 3035 C CA . VAL A 1 385 ? -44.194 -68.778 25.830 1.00 29.23 385 VAL A CA 1
ATOM 3036 C C . VAL A 1 385 ? -43.619 -68.280 24.477 1.00 29.23 385 VAL A C 1
ATOM 3038 O O . VAL A 1 385 ? -44.054 -67.257 23.956 1.00 29.23 385 VAL A O 1
ATOM 3041 N N . ILE A 1 386 ? -42.690 -69.039 23.885 1.00 29.45 386 ILE A N 1
ATOM 3042 C CA . ILE A 1 386 ? -42.251 -69.013 22.466 1.00 29.45 386 ILE A CA 1
ATOM 3043 C C . ILE A 1 386 ? -42.970 -70.197 21.775 1.00 29.45 386 ILE A C 1
ATOM 3045 O O . ILE A 1 386 ? -43.089 -71.234 22.435 1.00 29.45 386 ILE A O 1
ATOM 3049 N N . PRO A 1 387 ? -43.484 -70.105 20.521 1.00 39.09 387 PRO A N 1
ATOM 3050 C CA . PRO A 1 387 ? -42.676 -70.567 19.381 1.00 39.09 387 PRO A CA 1
ATOM 3051 C C . PRO A 1 387 ? -42.865 -69.895 18.003 1.00 39.09 387 PRO A C 1
ATOM 3053 O O . PRO A 1 387 ? -43.966 -69.613 17.540 1.00 39.09 387 PRO A O 1
ATOM 3056 N N . THR A 1 388 ? -41.722 -69.876 17.306 1.00 30.00 388 THR A N 1
ATOM 3057 C CA . THR A 1 388 ? -41.477 -70.237 15.892 1.00 30.00 388 THR A CA 1
ATOM 3058 C C . THR A 1 388 ? -41.498 -69.193 14.772 1.00 30.00 388 THR A C 1
ATOM 3060 O O . THR A 1 388 ? -42.336 -68.306 14.676 1.00 30.00 388 THR A O 1
ATOM 3063 N N . GLU A 1 389 ? -40.467 -69.375 13.944 1.00 29.19 389 GLU A N 1
ATOM 3064 C CA . GLU A 1 389 ? -39.845 -68.537 12.926 1.00 29.19 389 GLU A CA 1
ATOM 3065 C C . GLU A 1 389 ? -40.429 -68.757 11.521 1.00 29.19 389 GLU A C 1
ATOM 3067 O O . GLU A 1 389 ? -40.915 -69.843 11.221 1.00 29.19 389 GLU A O 1
ATOM 3072 N N . SER A 1 390 ? -40.243 -67.766 10.640 1.00 28.61 390 SER A N 1
ATOM 3073 C CA . SER A 1 390 ? -39.498 -67.898 9.363 1.00 28.61 390 SER A CA 1
ATOM 3074 C C . SER A 1 390 ? -39.574 -66.557 8.606 1.00 28.61 390 SER A C 1
ATOM 3076 O O . SER A 1 390 ? -40.651 -66.149 8.181 1.00 28.61 390 SER A O 1
ATOM 3078 N N . THR A 1 391 ? -38.554 -65.696 8.671 1.00 27.58 391 THR A N 1
ATOM 3079 C CA . THR A 1 391 ? -37.477 -65.526 7.667 1.00 27.58 391 THR A CA 1
ATOM 3080 C C . THR A 1 391 ? -37.950 -65.301 6.221 1.00 27.58 391 THR A C 1
ATOM 3082 O O . THR A 1 391 ? -38.228 -66.235 5.477 1.00 27.58 391 THR A O 1
ATOM 3085 N N . VAL A 1 392 ? -37.928 -64.033 5.789 1.00 30.17 392 VAL A N 1
ATOM 3086 C CA . VAL A 1 392 ? -37.874 -63.630 4.375 1.00 30.17 392 VAL A CA 1
ATOM 3087 C C . VAL A 1 392 ? -36.626 -62.771 4.181 1.00 30.17 392 VAL A C 1
ATOM 3089 O O . VAL A 1 392 ? -36.415 -61.777 4.871 1.00 30.17 392 VAL A O 1
ATOM 3092 N N . SER A 1 393 ? -35.769 -63.220 3.270 1.00 27.92 393 SER A N 1
ATOM 3093 C CA . SER A 1 393 ? -34.521 -62.598 2.843 1.00 27.92 393 SER A CA 1
ATOM 3094 C C . SER A 1 393 ? -34.774 -61.522 1.783 1.00 27.92 393 SER A C 1
ATOM 3096 O O . SER A 1 393 ? -35.261 -61.844 0.699 1.00 27.92 393 SER A O 1
ATOM 3098 N N . GLU A 1 394 ? -34.381 -60.277 2.056 1.00 31.23 394 GLU A N 1
ATOM 3099 C CA . GLU A 1 394 ? -34.349 -59.192 1.070 1.00 31.23 394 GLU A CA 1
ATOM 3100 C C . GLU A 1 394 ? -32.977 -59.094 0.386 1.00 31.23 394 GLU A C 1
ATOM 3102 O O . GLU A 1 394 ? -31.911 -59.083 1.008 1.00 31.23 394 GLU A O 1
ATOM 3107 N N . THR A 1 395 ? -33.027 -59.046 -0.942 1.00 27.69 395 THR A N 1
ATOM 3108 C CA . THR A 1 395 ? -31.904 -58.924 -1.868 1.00 27.69 395 THR A CA 1
ATOM 3109 C C . THR A 1 395 ? -31.401 -57.486 -1.980 1.00 27.69 395 THR A C 1
ATOM 3111 O O . THR A 1 395 ? -32.173 -56.546 -2.142 1.00 27.69 395 THR A O 1
ATOM 3114 N N . LYS A 1 396 ? -30.072 -57.352 -1.967 1.00 26.55 396 LYS A N 1
ATOM 3115 C CA . LYS A 1 396 ? -29.282 -56.138 -2.208 1.00 26.55 396 LYS A CA 1
ATOM 3116 C C . LYS A 1 396 ? -29.536 -55.512 -3.589 1.00 26.55 396 LYS A C 1
ATOM 3118 O O . LYS A 1 396 ? -29.387 -56.192 -4.600 1.00 26.55 396 LYS A O 1
ATOM 3123 N N . THR A 1 397 ? -29.657 -54.185 -3.619 1.00 26.19 397 THR A N 1
ATOM 3124 C CA . THR A 1 397 ? -29.148 -53.335 -4.711 1.00 26.19 397 THR A CA 1
ATOM 3125 C C . THR A 1 397 ? -28.345 -52.193 -4.101 1.00 26.19 397 THR A C 1
ATOM 3127 O O . THR A 1 397 ? -28.853 -51.400 -3.317 1.00 26.19 397 THR A O 1
ATOM 3130 N N . SER A 1 398 ? -27.052 -52.177 -4.411 1.00 26.25 398 SER A N 1
ATOM 3131 C CA . SER A 1 398 ? -26.061 -51.205 -3.962 1.00 26.25 398 SER A CA 1
ATOM 3132 C C . SER A 1 398 ? -26.102 -49.946 -4.827 1.00 26.25 398 SER A C 1
ATOM 3134 O O . SER A 1 398 ? -25.744 -50.004 -6.003 1.00 26.25 398 SER A O 1
ATOM 3136 N N . GLU A 1 399 ? -26.461 -48.811 -4.236 1.00 30.41 399 GLU A N 1
ATOM 3137 C CA . GLU A 1 399 ? -26.212 -47.484 -4.800 1.00 30.41 399 GLU A CA 1
ATOM 3138 C C . GLU A 1 399 ? -24.893 -46.964 -4.207 1.00 30.41 399 GLU A C 1
ATOM 3140 O O . GLU A 1 399 ? -24.759 -46.747 -3.001 1.00 30.41 399 GLU A O 1
ATOM 3145 N N . ALA A 1 400 ? -23.860 -46.900 -5.046 1.00 30.41 400 ALA A N 1
ATOM 3146 C CA . ALA A 1 400 ? -22.499 -46.583 -4.637 1.00 30.41 400 ALA A CA 1
ATOM 3147 C C . ALA A 1 400 ? -22.359 -45.091 -4.296 1.00 30.41 400 ALA A C 1
ATOM 3149 O O . ALA A 1 400 ? -22.383 -44.227 -5.172 1.00 30.41 400 ALA A O 1
ATOM 3150 N N . ALA A 1 401 ? -22.150 -44.793 -3.014 1.00 33.91 401 ALA A N 1
ATOM 3151 C CA . ALA A 1 401 ? -21.716 -43.485 -2.549 1.00 33.91 401 ALA A CA 1
ATOM 3152 C C . ALA A 1 401 ? -20.302 -43.178 -3.083 1.00 33.91 401 ALA A C 1
ATOM 3154 O O . ALA A 1 401 ? -19.336 -43.864 -2.745 1.00 33.91 401 ALA A O 1
ATOM 3155 N N . LYS A 1 402 ? -20.174 -42.140 -3.920 1.00 33.81 402 LYS A N 1
ATOM 3156 C CA . LYS A 1 402 ? -18.882 -41.619 -4.393 1.00 33.81 402 LYS A CA 1
ATOM 3157 C C . LYS A 1 402 ? -18.059 -41.096 -3.209 1.00 33.81 402 LYS A C 1
ATOM 3159 O O . LYS A 1 402 ? -18.464 -40.171 -2.508 1.00 33.81 402 LYS A O 1
ATOM 3164 N N . THR A 1 403 ? -16.881 -41.678 -3.021 1.00 40.62 403 THR A N 1
ATOM 3165 C CA . THR A 1 403 ? -15.831 -41.256 -2.086 1.00 40.62 403 THR A CA 1
ATOM 3166 C C . THR A 1 403 ? -15.388 -39.805 -2.374 1.00 40.62 403 THR A C 1
ATOM 3168 O O . THR A 1 403 ? -15.353 -39.391 -3.537 1.00 40.62 403 THR A O 1
ATOM 3171 N N . PRO A 1 404 ? -14.999 -39.015 -1.351 1.00 50.31 404 PRO A N 1
ATOM 3172 C CA . PRO A 1 404 ? -14.658 -37.588 -1.480 1.00 50.31 404 PRO A CA 1
ATOM 3173 C C . PRO A 1 404 ? -13.485 -37.283 -2.430 1.00 50.31 404 PRO A C 1
ATOM 3175 O O . PRO A 1 404 ? -13.350 -36.153 -2.895 1.00 50.31 404 PRO A O 1
ATOM 3178 N N . GLU A 1 405 ? -12.665 -38.281 -2.759 1.00 41.22 405 GLU A N 1
ATOM 3179 C CA . GLU A 1 405 ? -11.533 -38.168 -3.685 1.00 41.22 405 GLU A CA 1
ATOM 3180 C C . GLU A 1 405 ? -11.981 -38.025 -5.154 1.00 41.22 405 GLU A C 1
ATOM 3182 O O . GLU A 1 405 ? -11.432 -37.210 -5.897 1.00 41.22 405 GLU A O 1
ATOM 3187 N N . ALA A 1 406 ? -13.069 -38.698 -5.550 1.00 39.53 406 ALA A N 1
ATOM 3188 C CA . ALA A 1 406 ? -13.627 -38.595 -6.900 1.00 39.53 406 ALA A CA 1
ATOM 3189 C C . ALA A 1 406 ? -14.247 -37.207 -7.162 1.00 39.53 406 ALA A C 1
ATOM 3191 O O . ALA A 1 406 ? -14.038 -36.617 -8.220 1.00 39.53 406 ALA A O 1
ATOM 3192 N N . ALA A 1 407 ? -14.912 -36.615 -6.164 1.00 41.91 407 ALA A N 1
ATOM 3193 C CA . ALA A 1 407 ? -15.516 -35.281 -6.274 1.00 41.91 407 ALA A CA 1
ATOM 3194 C C . ALA A 1 407 ? -14.488 -34.127 -6.317 1.00 41.91 407 ALA A C 1
ATOM 3196 O O . ALA A 1 407 ? -14.827 -33.007 -6.717 1.00 41.91 407 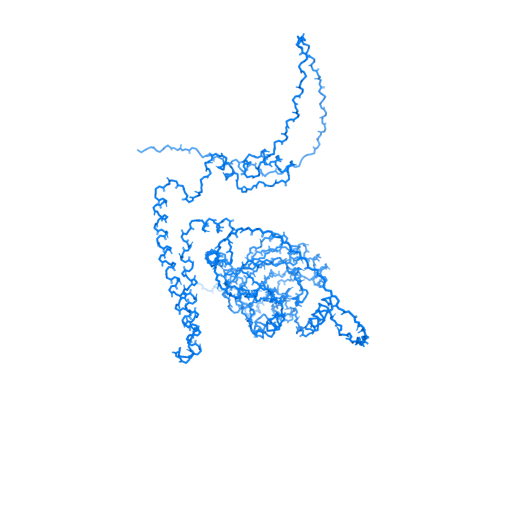ALA A O 1
ATOM 3197 N N . ALA A 1 408 ? -13.248 -34.373 -5.879 1.00 44.88 408 ALA A N 1
ATOM 3198 C CA . ALA A 1 408 ? -12.124 -33.454 -6.051 1.00 44.88 408 ALA A CA 1
ATOM 3199 C C . ALA A 1 408 ? -11.513 -33.575 -7.457 1.00 44.88 408 ALA A C 1
ATOM 3201 O O . ALA A 1 408 ? -11.156 -32.554 -8.048 1.00 44.88 408 ALA A O 1
ATOM 3202 N N . SER A 1 409 ? -11.459 -34.795 -8.008 1.00 47.84 409 SER A N 1
ATOM 3203 C CA . SER A 1 409 ? -10.989 -35.045 -9.377 1.00 47.84 409 SER A CA 1
ATOM 3204 C C . SER A 1 409 ? -11.924 -34.445 -10.435 1.00 47.84 409 SER A C 1
ATOM 3206 O O . SER A 1 409 ? -11.462 -33.683 -11.280 1.00 47.84 409 SER A O 1
ATOM 3208 N N . GLU A 1 410 ? -13.243 -34.611 -10.299 1.00 48.16 410 GLU A N 1
ATOM 3209 C CA . GLU A 1 410 ? -14.234 -34.051 -11.237 1.00 48.16 410 GLU A CA 1
ATOM 3210 C C . GLU A 1 410 ? -14.239 -32.508 -11.211 1.00 48.16 410 GLU A C 1
ATOM 3212 O O . GLU A 1 410 ? -14.234 -31.856 -12.254 1.00 48.16 410 GLU A O 1
ATOM 3217 N N . ARG A 1 411 ? -14.098 -31.894 -10.024 1.00 51.72 411 ARG A N 1
ATOM 3218 C CA . ARG A 1 411 ? -13.927 -30.432 -9.886 1.00 51.72 411 ARG A CA 1
ATOM 3219 C C . ARG A 1 411 ? -12.622 -29.911 -10.490 1.00 51.72 411 ARG A C 1
ATOM 3221 O O . ARG A 1 411 ? -12.561 -28.744 -10.873 1.00 51.72 411 ARG A O 1
ATOM 3228 N N . SER A 1 412 ? -11.575 -30.732 -10.540 1.00 52.34 412 SER A N 1
ATOM 3229 C CA . SER A 1 412 ? -10.303 -30.367 -11.170 1.00 52.34 412 SER A CA 1
ATOM 3230 C C . SER A 1 412 ? -10.380 -30.444 -12.698 1.00 52.34 412 SER A C 1
ATOM 3232 O O . SER A 1 412 ? -9.829 -29.582 -13.382 1.00 52.34 412 SER A O 1
ATOM 3234 N N . GLU A 1 413 ? -11.144 -31.400 -13.230 1.00 50.09 413 GLU A N 1
ATOM 3235 C CA . GLU A 1 413 ? -11.362 -31.580 -14.666 1.00 50.09 413 GLU A CA 1
ATOM 3236 C C . GLU A 1 413 ? -12.260 -30.476 -15.241 1.00 50.09 413 GLU A C 1
ATOM 3238 O O . GLU A 1 413 ? -11.876 -29.829 -16.218 1.00 50.09 413 GLU A O 1
ATOM 3243 N N . GLU A 1 414 ? -13.371 -30.142 -14.579 1.00 51.47 414 GLU A N 1
ATOM 3244 C CA . GLU A 1 414 ? -14.234 -29.014 -14.968 1.00 51.47 414 GLU A CA 1
ATOM 3245 C C . GLU A 1 414 ? -13.484 -27.669 -14.930 1.00 51.47 414 GLU A C 1
ATOM 3247 O O . GLU A 1 414 ? -13.613 -26.843 -15.837 1.00 51.47 414 GLU A O 1
ATOM 3252 N N . ARG A 1 415 ? -12.620 -27.454 -13.928 1.00 49.06 415 ARG A N 1
ATOM 3253 C CA . ARG A 1 415 ? -11.750 -26.264 -13.853 1.00 49.06 415 ARG A CA 1
ATOM 3254 C C . ARG A 1 415 ? -10.679 -26.241 -14.940 1.00 49.06 415 ARG A C 1
ATOM 3256 O O . ARG A 1 415 ? -10.382 -25.171 -15.474 1.00 49.06 415 ARG A O 1
ATOM 3263 N N . SER A 1 416 ? -10.122 -27.396 -15.301 1.00 50.22 416 SER A N 1
ATOM 3264 C CA . SER A 1 416 ? -9.142 -27.508 -16.386 1.00 50.22 416 SER A CA 1
ATOM 3265 C C . SER A 1 416 ? -9.756 -27.203 -17.760 1.00 50.22 416 SER A C 1
ATOM 3267 O O . SER A 1 416 ? -9.131 -26.517 -18.570 1.00 50.22 416 SER A O 1
ATOM 3269 N N . ALA A 1 417 ? -11.016 -27.593 -17.988 1.00 49.41 417 ALA A N 1
ATOM 3270 C CA . ALA A 1 417 ? -11.776 -27.232 -19.183 1.00 49.41 417 ALA A CA 1
ATOM 3271 C C . ALA A 1 417 ? -12.066 -25.719 -19.242 1.00 49.41 417 ALA A C 1
ATOM 3273 O O . ALA A 1 417 ? -11.938 -25.101 -20.299 1.00 49.41 417 ALA A O 1
ATOM 3274 N N . ILE A 1 418 ? -12.345 -25.085 -18.096 1.00 48.72 418 ILE A N 1
ATOM 3275 C CA . ILE A 1 418 ? -12.524 -23.625 -17.995 1.00 48.72 418 ILE A CA 1
ATOM 3276 C C . ILE A 1 418 ? -11.217 -22.872 -18.306 1.00 48.72 418 ILE A C 1
ATOM 3278 O O . ILE A 1 418 ? -11.250 -21.815 -18.948 1.00 48.72 418 ILE A O 1
ATOM 3282 N N . LEU A 1 419 ? -10.062 -23.431 -17.920 1.00 46.66 419 LEU A N 1
ATOM 3283 C CA . LEU A 1 419 ? -8.737 -22.900 -18.258 1.00 46.66 419 LEU A CA 1
ATOM 3284 C C . LEU A 1 419 ? -8.483 -22.894 -19.779 1.00 46.66 419 LEU A C 1
ATOM 3286 O O . LEU A 1 419 ? -7.824 -21.991 -20.293 1.00 46.66 419 LEU A O 1
ATOM 3290 N N . ALA A 1 420 ? -9.045 -23.858 -20.511 1.00 43.22 420 ALA A N 1
ATOM 3291 C CA . ALA A 1 420 ? -8.941 -23.930 -21.969 1.00 43.22 420 ALA A CA 1
ATOM 3292 C C . ALA A 1 420 ? -9.793 -22.864 -22.692 1.00 43.22 420 ALA A C 1
ATOM 3294 O O . ALA A 1 420 ? -9.432 -22.421 -23.779 1.00 43.22 420 ALA A O 1
ATOM 3295 N N . THR A 1 421 ? -10.874 -22.377 -22.071 1.00 46.81 421 THR A N 1
ATOM 3296 C CA . THR A 1 421 ? -11.718 -21.269 -22.579 1.00 46.81 421 THR A CA 1
ATOM 3297 C C . THR A 1 421 ? -11.149 -19.866 -22.337 1.00 46.81 421 THR A C 1
ATOM 3299 O O . THR A 1 421 ? -11.791 -18.861 -22.654 1.00 46.81 421 THR A O 1
ATOM 3302 N N . ILE A 1 422 ? -9.949 -19.754 -21.765 1.00 54.03 422 ILE A N 1
ATOM 3303 C CA . ILE A 1 422 ? -9.315 -18.462 -21.507 1.00 54.03 422 ILE A CA 1
ATOM 3304 C C . ILE A 1 422 ? -8.979 -17.775 -22.837 1.00 54.03 422 ILE A C 1
ATOM 3306 O O . ILE A 1 422 ? -8.235 -18.343 -23.637 1.00 54.03 422 ILE A O 1
ATOM 3310 N N . PRO A 1 423 ? -9.436 -16.529 -23.075 1.00 56.12 423 PRO A N 1
ATOM 3311 C CA . PRO A 1 423 ? -9.011 -15.788 -24.251 1.00 56.12 423 PRO A CA 1
ATOM 3312 C C . PRO A 1 423 ? -7.493 -15.622 -24.204 1.00 56.12 423 PRO A C 1
ATOM 3314 O O . PRO A 1 423 ? -6.952 -15.089 -23.234 1.00 56.12 423 PRO A O 1
ATOM 3317 N N . LYS A 1 424 ? -6.812 -16.091 -25.250 1.00 68.44 424 LYS A N 1
ATOM 3318 C CA . LYS A 1 424 ? -5.365 -15.957 -25.417 1.00 68.44 424 LYS A CA 1
ATOM 3319 C C . LYS A 1 424 ? -5.000 -14.472 -25.320 1.00 68.44 424 LYS A C 1
ATOM 3321 O O . LYS A 1 424 ? -5.384 -13.679 -26.176 1.00 68.44 424 LYS A O 1
ATOM 3326 N N . VAL A 1 425 ? -4.328 -14.086 -24.236 1.00 83.31 425 VAL A N 1
ATOM 3327 C CA . VAL A 1 425 ? -3.828 -12.720 -24.045 1.00 83.31 425 VAL A CA 1
ATOM 3328 C C . VAL A 1 425 ? -2.413 -12.665 -24.595 1.00 83.31 425 VAL A C 1
ATOM 3330 O O . VAL A 1 425 ? -1.552 -13.440 -24.182 1.00 83.31 425 VAL A O 1
ATOM 3333 N N . GLU A 1 426 ? -2.173 -11.755 -25.528 1.00 88.94 426 GLU A N 1
ATOM 3334 C CA . GLU A 1 426 ? -0.841 -11.520 -26.073 1.00 88.94 426 GLU A CA 1
ATOM 3335 C C . GLU A 1 426 ? -0.009 -10.659 -25.119 1.00 88.94 426 GLU A C 1
ATOM 3337 O O . GLU A 1 426 ? -0.529 -9.791 -24.412 1.00 88.94 426 GLU A O 1
ATOM 3342 N N . ARG A 1 427 ? 1.297 -10.941 -25.065 1.00 91.62 427 ARG A N 1
ATOM 3343 C CA . ARG A 1 427 ? 2.237 -10.217 -24.199 1.00 91.62 427 ARG A CA 1
ATOM 3344 C C . ARG A 1 427 ? 2.643 -8.879 -24.794 1.00 91.62 427 ARG A C 1
ATOM 3346 O O . ARG A 1 427 ? 2.698 -7.895 -24.063 1.00 91.62 427 ARG A O 1
ATOM 3353 N N . GLU A 1 428 ? 2.942 -8.863 -26.088 1.00 91.94 428 GLU A N 1
ATOM 3354 C CA . GLU A 1 428 ? 3.345 -7.667 -26.825 1.00 91.94 428 GLU A CA 1
ATOM 3355 C C . GLU A 1 428 ? 2.119 -6.825 -27.197 1.00 91.94 428 GLU A C 1
ATOM 3357 O O . GLU A 1 428 ? 1.028 -7.352 -27.402 1.00 91.94 428 GLU A O 1
ATOM 3362 N N . ASN A 1 429 ? 2.297 -5.507 -27.279 1.00 90.25 429 ASN A N 1
ATOM 3363 C CA . ASN A 1 429 ? 1.250 -4.519 -27.555 1.00 90.25 429 ASN A CA 1
ATOM 3364 C C . ASN A 1 429 ? 0.014 -4.625 -26.638 1.00 90.25 429 ASN A C 1
ATOM 3366 O O . ASN A 1 429 ? -1.110 -4.314 -27.038 1.00 90.25 429 ASN A O 1
ATOM 3370 N N . PHE A 1 430 ? 0.209 -5.034 -25.381 1.00 93.62 430 PHE A N 1
ATOM 3371 C CA . PHE A 1 430 ? -0.884 -5.202 -24.426 1.00 93.62 430 PHE A CA 1
ATOM 3372 C C . PHE A 1 430 ? -1.436 -3.850 -23.939 1.00 93.62 430 PHE A C 1
ATOM 3374 O O . PHE A 1 430 ? -0.816 -3.155 -23.135 1.00 93.62 430 PHE A O 1
ATOM 3381 N N . ILE A 1 431 ? -2.650 -3.494 -24.370 1.00 93.25 431 ILE A N 1
ATOM 3382 C CA . ILE A 1 431 ? -3.314 -2.241 -23.975 1.00 93.25 431 ILE A CA 1
ATOM 3383 C C . ILE A 1 431 ? -4.218 -2.469 -22.755 1.00 93.25 431 ILE A C 1
ATOM 3385 O O . ILE A 1 431 ? -5.324 -3.012 -22.866 1.00 93.25 431 ILE A O 1
ATOM 3389 N N . LEU A 1 432 ? -3.799 -1.967 -21.586 1.00 93.88 432 LEU A N 1
ATOM 3390 C CA . LEU A 1 432 ? -4.556 -2.124 -20.336 1.00 93.88 432 LEU A CA 1
ATOM 3391 C C . LEU A 1 432 ? -5.967 -1.529 -20.406 1.00 93.88 432 LEU A C 1
ATOM 3393 O O . LEU A 1 432 ? -6.909 -2.127 -19.893 1.00 93.88 432 LEU A O 1
ATOM 3397 N N . ARG A 1 433 ? -6.140 -0.370 -21.052 1.00 94.19 433 ARG A N 1
ATOM 3398 C CA . ARG A 1 433 ? -7.445 0.314 -21.154 1.00 94.19 433 ARG A CA 1
ATOM 3399 C C . ARG A 1 433 ? -8.507 -0.566 -21.813 1.00 94.19 433 ARG A C 1
ATOM 3401 O O . ARG A 1 433 ? -9.630 -0.671 -21.312 1.00 94.19 433 ARG A O 1
ATOM 3408 N N . SER A 1 434 ? -8.133 -1.230 -22.905 1.00 91.88 434 SER A N 1
ATOM 3409 C CA . SER A 1 434 ? -8.999 -2.155 -23.637 1.00 91.88 434 SER A CA 1
ATOM 3410 C C . SER A 1 434 ? -9.348 -3.364 -22.775 1.00 91.88 434 SER A C 1
ATOM 3412 O O . SER A 1 434 ? -10.511 -3.757 -22.709 1.00 91.88 434 SER A O 1
ATOM 3414 N N . TYR A 1 435 ? -8.369 -3.904 -22.042 1.00 91.94 435 TYR A N 1
ATOM 3415 C CA . TYR A 1 435 ? -8.585 -5.023 -21.127 1.00 91.94 435 TYR A CA 1
ATOM 3416 C C . TYR A 1 435 ? -9.529 -4.666 -19.966 1.00 91.94 435 TYR A C 1
ATOM 3418 O O . TYR A 1 435 ? -10.451 -5.423 -19.661 1.00 91.94 435 TYR A O 1
ATOM 3426 N N . VAL A 1 436 ? -9.339 -3.498 -19.345 1.00 92.62 436 VAL A N 1
ATOM 3427 C CA . VAL A 1 436 ? -10.191 -2.985 -18.259 1.00 92.62 436 VAL A CA 1
ATOM 3428 C C . VAL A 1 436 ? -11.632 -2.808 -18.739 1.00 92.62 436 VAL A C 1
ATOM 3430 O O . VAL A 1 436 ? -12.558 -3.264 -18.071 1.00 92.62 436 VAL A O 1
ATOM 3433 N N . THR A 1 437 ? -11.820 -2.208 -19.918 1.00 91.31 437 THR A N 1
ATOM 3434 C CA . THR A 1 437 ? -13.149 -1.958 -20.498 1.00 91.31 437 THR A CA 1
ATOM 3435 C C . THR A 1 437 ? -13.853 -3.263 -20.871 1.00 91.31 437 THR A C 1
ATOM 3437 O O . THR A 1 437 ? -15.005 -3.468 -20.492 1.00 91.31 437 THR A O 1
ATOM 3440 N N . LYS A 1 438 ? -13.145 -4.184 -21.542 1.00 89.31 438 LYS A N 1
ATOM 3441 C CA . LYS A 1 438 ? -13.672 -5.494 -21.959 1.00 89.31 438 LYS A CA 1
ATOM 3442 C C . LYS A 1 438 ? -14.149 -6.327 -20.768 1.00 89.31 438 LYS A C 1
ATOM 3444 O O . LYS A 1 438 ? -15.212 -6.935 -20.832 1.00 89.31 438 LYS A O 1
ATOM 3449 N N . ASN A 1 439 ? -13.388 -6.313 -19.676 1.00 87.44 439 ASN A N 1
ATOM 3450 C CA . ASN A 1 439 ? -13.666 -7.121 -18.488 1.00 87.44 439 ASN A CA 1
ATOM 3451 C C . ASN A 1 439 ? -14.419 -6.357 -17.381 1.00 87.44 439 ASN A C 1
ATOM 3453 O O . ASN A 1 439 ? -14.612 -6.898 -16.295 1.00 87.44 439 ASN A O 1
ATOM 3457 N N . LYS A 1 440 ? -14.852 -5.110 -17.637 1.00 90.44 440 LYS A N 1
ATOM 3458 C CA . LYS A 1 440 ? -15.572 -4.239 -16.682 1.00 90.44 440 LYS A CA 1
ATOM 3459 C C . LYS A 1 440 ? -14.872 -4.117 -15.318 1.00 90.44 440 LYS A C 1
ATOM 3461 O O . LYS A 1 440 ? -15.526 -4.106 -14.272 1.00 90.44 440 LYS A O 1
ATOM 3466 N N . LEU A 1 441 ? -13.544 -4.032 -15.339 1.00 92.94 441 LEU A N 1
ATOM 3467 C CA . LEU A 1 441 ? -12.710 -3.953 -14.140 1.00 92.94 441 LEU A CA 1
ATOM 3468 C C . LEU A 1 441 ? -12.602 -2.509 -13.641 1.00 92.94 441 LEU A C 1
ATOM 3470 O O . LEU A 1 441 ? -12.727 -1.564 -14.418 1.00 92.94 441 LEU A O 1
ATOM 3474 N N . THR A 1 442 ? -12.330 -2.327 -12.351 1.00 94.75 442 THR A N 1
ATOM 3475 C CA . THR A 1 442 ? -12.106 -0.998 -11.761 1.00 94.75 442 THR A CA 1
ATOM 3476 C C . THR A 1 442 ? -10.699 -0.900 -11.176 1.00 94.75 442 THR A C 1
ATOM 3478 O O . THR A 1 442 ? -10.372 -1.674 -10.278 1.00 94.75 442 THR A O 1
ATOM 3481 N N . PRO A 1 443 ? -9.838 0.019 -11.647 1.00 95.94 443 PRO A N 1
ATOM 3482 C CA . PRO A 1 443 ? -8.493 0.165 -11.100 1.00 95.94 443 PRO A CA 1
ATOM 3483 C C . PRO A 1 443 ? -8.548 0.756 -9.685 1.00 95.94 443 PRO A C 1
ATOM 3485 O O . PRO A 1 443 ? -9.045 1.863 -9.496 1.00 95.94 443 PRO A O 1
ATOM 3488 N N . ILE A 1 444 ? -8.035 0.018 -8.698 1.00 96.44 444 ILE A N 1
ATOM 3489 C CA . ILE A 1 444 ? -8.089 0.386 -7.269 1.00 96.44 444 ILE A CA 1
ATOM 3490 C C . ILE A 1 444 ? -6.714 0.617 -6.646 1.00 96.44 444 ILE A C 1
ATOM 3492 O O . ILE A 1 444 ? -6.606 1.248 -5.597 1.00 96.44 444 ILE A O 1
ATOM 3496 N N . GLY A 1 445 ? -5.650 0.110 -7.264 1.00 96.69 445 GLY A N 1
ATOM 3497 C CA . GLY A 1 445 ? -4.296 0.228 -6.743 1.00 96.69 445 GLY A CA 1
ATOM 3498 C C . GLY A 1 445 ? -3.274 0.292 -7.862 1.00 96.69 445 GLY A C 1
ATOM 3499 O O . GLY A 1 445 ? -3.462 -0.287 -8.932 1.00 96.69 445 GLY A O 1
ATOM 3500 N N . VAL A 1 446 ? -2.181 1.000 -7.603 1.00 97.38 446 VAL A N 1
ATOM 3501 C CA . VAL A 1 446 ? -1.044 1.100 -8.515 1.00 97.38 446 VAL A CA 1
ATOM 3502 C C . VAL A 1 446 ? 0.238 1.227 -7.710 1.00 97.38 446 VAL A C 1
ATOM 3504 O O . VAL A 1 446 ? 0.270 1.863 -6.658 1.00 97.38 446 VAL A O 1
ATOM 3507 N N . THR A 1 447 ? 1.301 0.630 -8.219 1.00 97.19 447 THR A N 1
ATOM 3508 C CA . THR A 1 447 ? 2.676 0.923 -7.823 1.00 97.19 447 THR A CA 1
ATOM 3509 C C . THR A 1 447 ? 3.578 0.708 -9.033 1.00 97.19 447 THR A C 1
ATOM 3511 O O . THR A 1 447 ? 3.136 0.185 -10.054 1.00 97.19 447 THR A O 1
ATOM 3514 N N . MET A 1 448 ? 4.830 1.137 -8.963 1.00 96.62 448 MET A N 1
ATOM 3515 C CA . MET A 1 448 ? 5.758 0.990 -10.080 1.00 96.62 448 MET A CA 1
ATOM 3516 C C . MET A 1 448 ? 7.195 0.857 -9.604 1.00 96.62 448 MET A C 1
ATOM 3518 O O . MET A 1 448 ? 7.527 1.256 -8.489 1.00 96.62 448 MET A O 1
ATOM 3522 N N . PHE A 1 449 ? 8.053 0.381 -10.489 1.00 97.50 449 PHE A N 1
ATOM 3523 C CA . PHE A 1 449 ? 9.500 0.471 -10.377 1.00 97.50 449 PHE A CA 1
ATOM 3524 C C . PHE A 1 449 ? 10.097 0.648 -11.776 1.00 97.50 449 PHE A C 1
ATOM 3526 O O . PHE A 1 449 ? 9.400 0.520 -12.782 1.00 97.50 449 PHE A O 1
ATOM 3533 N N . ARG A 1 450 ? 11.382 0.979 -11.851 1.00 97.12 450 ARG A N 1
ATOM 3534 C CA . ARG A 1 450 ? 12.103 1.122 -13.115 1.00 97.12 450 ARG A CA 1
ATOM 3535 C C . ARG A 1 450 ? 13.132 0.020 -13.286 1.00 97.12 450 ARG A C 1
ATOM 3537 O O . ARG A 1 450 ? 13.744 -0.411 -12.311 1.00 97.12 450 ARG A O 1
ATOM 3544 N N . SER A 1 451 ? 13.347 -0.381 -14.529 1.00 96.56 451 SER A N 1
ATOM 3545 C CA . SER A 1 451 ? 14.438 -1.264 -14.938 1.00 96.56 451 SER A CA 1
ATOM 3546 C C . SER A 1 451 ? 15.285 -0.547 -15.981 1.00 96.56 451 SER A C 1
ATOM 3548 O O . SER A 1 451 ? 14.760 0.189 -16.810 1.00 96.56 451 SER A O 1
ATOM 3550 N N . GLU A 1 452 ? 16.593 -0.741 -15.938 1.00 96.25 452 GLU A N 1
ATOM 3551 C CA . GLU A 1 452 ? 17.518 -0.257 -16.957 1.00 96.25 452 GLU A CA 1
ATOM 3552 C C . GLU A 1 452 ? 18.545 -1.343 -17.269 1.00 96.25 452 GLU A C 1
ATOM 3554 O O . GLU A 1 452 ? 18.665 -2.326 -16.532 1.00 96.25 452 GLU A O 1
ATOM 3559 N N . TRP A 1 453 ? 19.272 -1.178 -18.375 1.00 96.31 453 TRP A N 1
ATOM 3560 C CA . TRP A 1 453 ? 20.323 -2.118 -18.741 1.00 96.31 453 TRP A CA 1
ATOM 3561 C C . TRP A 1 453 ? 21.436 -2.110 -17.688 1.00 96.31 453 TRP A C 1
ATOM 3563 O O . TRP A 1 453 ? 22.067 -1.083 -17.440 1.00 96.31 453 TRP A O 1
ATOM 3573 N N . ASP A 1 454 ? 21.736 -3.284 -17.140 1.00 95.62 454 ASP A N 1
ATOM 3574 C CA . ASP A 1 454 ? 22.829 -3.515 -16.197 1.00 95.62 454 ASP A CA 1
ATOM 3575 C C . ASP A 1 454 ? 23.728 -4.688 -16.644 1.00 95.62 454 ASP A C 1
ATOM 3577 O O . ASP A 1 454 ? 23.483 -5.361 -17.648 1.00 95.62 454 ASP A O 1
ATOM 3581 N N . GLU A 1 455 ? 24.787 -4.969 -15.883 1.00 95.12 455 GLU A N 1
ATOM 3582 C CA . GLU A 1 455 ? 25.707 -6.087 -16.153 1.00 95.12 455 GLU A CA 1
ATOM 3583 C C . GLU A 1 455 ? 25.028 -7.467 -16.078 1.00 95.12 455 GLU A C 1
ATOM 3585 O O . GLU A 1 455 ? 25.505 -8.446 -16.653 1.00 95.12 455 GLU A O 1
ATOM 3590 N N . GLY A 1 456 ? 23.921 -7.575 -15.336 1.00 94.88 456 GLY A N 1
ATOM 3591 C CA . GLY A 1 456 ? 23.167 -8.813 -15.161 1.00 94.88 456 GLY A CA 1
ATOM 3592 C C . GLY A 1 456 ? 22.171 -9.101 -16.281 1.00 94.88 456 GLY A C 1
ATOM 3593 O O . GLY A 1 456 ? 21.802 -10.264 -16.458 1.00 94.88 456 GLY A O 1
ATOM 3594 N N . THR A 1 457 ? 21.775 -8.078 -17.042 1.00 95.50 457 THR A N 1
ATOM 3595 C CA . THR A 1 457 ? 20.620 -8.116 -17.948 1.00 95.50 457 THR A CA 1
ATOM 3596 C C . THR A 1 457 ? 20.799 -9.180 -19.024 1.00 95.50 457 THR A C 1
ATOM 3598 O O . THR A 1 457 ? 19.932 -10.034 -19.189 1.00 95.50 457 THR A O 1
ATOM 3601 N N . ALA A 1 458 ? 21.967 -9.230 -19.673 1.00 95.38 458 ALA A N 1
ATOM 3602 C CA . ALA A 1 458 ? 22.273 -10.243 -20.686 1.00 95.38 458 ALA A CA 1
ATOM 3603 C C . ALA A 1 458 ? 22.168 -11.683 -20.143 1.00 95.38 458 ALA A C 1
ATOM 3605 O O . ALA A 1 458 ? 21.675 -12.583 -20.825 1.00 95.38 458 ALA A O 1
ATOM 3606 N N . GLY A 1 459 ? 22.600 -11.906 -18.897 1.00 95.94 459 GLY A N 1
ATOM 3607 C CA . GLY A 1 459 ? 22.503 -13.210 -18.244 1.00 95.94 459 GLY A CA 1
ATOM 3608 C C . GLY A 1 459 ? 21.060 -13.601 -17.919 1.00 95.94 459 GLY A C 1
ATOM 3609 O O . GLY A 1 459 ? 20.691 -14.757 -18.118 1.00 95.94 459 GLY A O 1
ATOM 3610 N N . VAL A 1 460 ? 20.250 -12.646 -17.448 1.00 95.69 460 VAL A N 1
ATOM 3611 C CA . VAL A 1 460 ? 18.816 -12.847 -17.172 1.00 95.69 460 VAL A CA 1
ATOM 3612 C C . VAL A 1 460 ? 18.062 -13.154 -18.465 1.00 95.69 460 VAL A C 1
ATOM 3614 O O . VAL A 1 460 ? 17.328 -14.135 -18.514 1.00 95.69 460 VAL A O 1
ATOM 3617 N N . MET A 1 461 ? 18.308 -12.389 -19.534 1.00 95.50 461 MET A N 1
ATOM 3618 C CA . MET A 1 461 ? 17.708 -12.627 -20.851 1.00 95.50 461 MET A CA 1
ATOM 3619 C C . MET A 1 461 ? 18.035 -14.030 -21.370 1.00 95.50 461 MET A C 1
ATOM 3621 O O . MET A 1 461 ? 17.130 -14.759 -21.764 1.00 95.50 461 MET A O 1
ATOM 3625 N N . LYS A 1 462 ? 19.301 -14.462 -21.274 1.00 95.50 462 LYS A N 1
ATOM 3626 C CA . LYS A 1 462 ? 19.714 -15.813 -21.681 1.00 95.50 462 LYS A CA 1
ATOM 3627 C C . LYS A 1 462 ? 19.003 -16.913 -20.884 1.00 95.50 462 LYS A C 1
ATOM 3629 O O . LYS A 1 462 ? 18.569 -17.894 -21.476 1.00 95.50 462 LYS A O 1
ATOM 3634 N N . ARG A 1 463 ? 18.874 -16.765 -19.558 1.00 95.19 463 ARG A N 1
ATOM 3635 C CA . ARG A 1 463 ? 18.168 -17.744 -18.704 1.00 95.19 463 ARG A CA 1
ATOM 3636 C C . ARG A 1 463 ? 16.664 -17.780 -18.970 1.00 95.19 463 ARG A C 1
ATOM 3638 O O . ARG A 1 463 ? 16.065 -18.844 -18.876 1.00 95.19 463 ARG A O 1
ATOM 3645 N N . ALA A 1 464 ? 16.077 -16.639 -19.315 1.00 92.62 464 ALA A N 1
ATOM 3646 C CA . ALA A 1 464 ? 14.662 -16.512 -19.640 1.00 92.62 464 ALA A CA 1
ATOM 3647 C C . ALA A 1 464 ? 14.329 -16.817 -21.115 1.00 92.62 464 ALA A C 1
ATOM 3649 O O . ALA A 1 464 ? 13.158 -16.761 -21.482 1.00 92.62 464 ALA A O 1
ATOM 3650 N N . GLY A 1 465 ? 15.326 -17.124 -21.958 1.00 93.06 465 GLY A N 1
ATOM 3651 C CA . GLY A 1 465 ? 15.133 -17.383 -23.390 1.00 93.06 465 GLY A CA 1
ATOM 3652 C C . GLY A 1 465 ? 14.714 -16.148 -24.198 1.00 93.06 465 GLY A C 1
ATOM 3653 O O . GLY A 1 465 ? 14.029 -16.279 -25.203 1.00 93.06 465 GLY A O 1
ATOM 3654 N N . ILE A 1 466 ? 15.082 -14.948 -23.741 1.00 92.06 466 ILE A N 1
ATOM 3655 C CA . ILE A 1 466 ? 14.728 -13.673 -24.373 1.00 92.06 466 ILE A CA 1
ATOM 3656 C C . ILE A 1 466 ? 15.828 -13.271 -25.361 1.00 92.06 466 ILE A C 1
ATOM 3658 O O . ILE A 1 466 ? 17.003 -13.157 -24.997 1.00 92.06 466 ILE A O 1
ATOM 3662 N N . GLU A 1 467 ? 15.444 -13.013 -26.607 1.00 90.31 467 GLU A N 1
ATOM 3663 C CA . GLU A 1 467 ? 16.350 -12.552 -27.660 1.00 90.31 467 GLU A CA 1
ATOM 3664 C C . GLU A 1 467 ? 16.644 -11.042 -27.567 1.00 90.31 467 GLU A C 1
ATOM 3666 O O . GLU A 1 467 ? 15.989 -10.289 -26.847 1.00 90.31 467 GLU A O 1
ATOM 3671 N N . GLY A 1 468 ? 17.665 -10.571 -28.290 1.00 85.50 468 GLY A N 1
ATOM 3672 C CA . GLY A 1 468 ? 17.985 -9.138 -28.367 1.00 85.50 468 GLY A CA 1
ATOM 3673 C C . GLY A 1 468 ? 18.964 -8.614 -27.310 1.00 85.50 468 GLY A C 1
ATOM 3674 O O . GLY A 1 468 ? 19.170 -7.406 -27.221 1.00 85.50 468 GLY A O 1
ATOM 3675 N N . ALA A 1 469 ? 19.634 -9.487 -26.548 1.00 88.62 469 ALA A N 1
ATOM 3676 C CA . ALA A 1 469 ? 20.678 -9.075 -25.597 1.00 88.62 469 ALA A CA 1
ATOM 3677 C C . ALA A 1 469 ? 21.896 -8.413 -26.280 1.00 88.62 469 ALA A C 1
ATOM 3679 O O . ALA A 1 469 ? 22.583 -7.595 -25.673 1.00 88.62 469 ALA A O 1
ATOM 3680 N N . GLY A 1 470 ? 22.163 -8.761 -27.544 1.00 87.94 470 GLY A N 1
ATOM 3681 C CA . GLY A 1 470 ? 23.211 -8.139 -28.361 1.00 87.94 470 GLY A CA 1
ATOM 3682 C C . GLY A 1 470 ? 22.781 -6.842 -29.055 1.00 87.94 470 GLY A C 1
ATOM 3683 O O . GLY A 1 470 ? 23.618 -6.172 -29.658 1.00 87.94 470 GLY A O 1
ATOM 3684 N N . LEU A 1 471 ? 21.496 -6.481 -28.988 1.00 90.50 471 LEU A N 1
ATOM 3685 C CA . LEU A 1 471 ? 20.973 -5.295 -29.651 1.00 90.50 471 LEU A CA 1
ATOM 3686 C C . LEU A 1 471 ? 21.269 -4.051 -28.808 1.00 90.50 471 LEU A C 1
ATOM 3688 O O . LEU A 1 471 ? 20.928 -3.979 -27.626 1.00 90.50 471 LEU A O 1
ATOM 3692 N N . VAL A 1 472 ? 21.915 -3.068 -29.437 1.00 93.69 472 VAL A N 1
ATOM 3693 C CA . VAL A 1 472 ? 22.300 -1.805 -28.803 1.00 93.69 472 VAL A CA 1
ATOM 3694 C C . VAL A 1 472 ? 21.654 -0.652 -29.553 1.00 93.69 472 VAL A C 1
ATOM 3696 O O . VAL A 1 472 ? 21.963 -0.407 -30.720 1.00 93.69 472 VAL A O 1
ATOM 3699 N N . PHE A 1 473 ? 20.798 0.089 -28.863 1.00 92.94 473 PHE A N 1
ATOM 3700 C CA . PHE A 1 473 ? 20.205 1.307 -29.387 1.00 92.94 473 PHE A CA 1
ATOM 3701 C C . PHE A 1 473 ? 21.205 2.460 -29.315 1.00 92.94 473 PHE A C 1
ATOM 3703 O O . PHE A 1 473 ? 21.978 2.609 -28.365 1.00 92.94 473 PHE A O 1
ATOM 3710 N N . LYS A 1 474 ? 21.185 3.301 -30.345 1.00 92.88 474 LYS A N 1
ATOM 3711 C CA . LYS A 1 474 ? 21.927 4.559 -30.385 1.00 92.88 474 LYS A CA 1
ATOM 3712 C C . LYS A 1 474 ? 20.935 5.681 -30.609 1.00 92.88 474 LYS A C 1
ATOM 3714 O O . LYS A 1 474 ? 19.967 5.523 -31.345 1.00 92.88 474 LYS A O 1
ATOM 3719 N N . ARG A 1 475 ? 21.209 6.831 -30.000 1.00 90.00 475 ARG A N 1
ATOM 3720 C CA . ARG A 1 475 ? 20.421 8.035 -30.238 1.00 90.00 475 ARG A CA 1
ATOM 3721 C C . ARG A 1 475 ? 20.525 8.429 -31.711 1.00 90.00 475 ARG A C 1
ATOM 3723 O O . ARG A 1 475 ? 21.634 8.592 -32.226 1.00 90.00 475 ARG A O 1
ATOM 3730 N N . GLU A 1 476 ? 19.379 8.608 -32.355 1.00 88.38 476 GLU A N 1
ATOM 3731 C CA . GLU A 1 476 ? 19.318 9.138 -33.711 1.00 88.38 476 GLU A CA 1
ATOM 3732 C C . GLU A 1 476 ? 19.919 10.551 -33.741 1.00 88.38 476 GLU A C 1
ATOM 3734 O O . GLU A 1 476 ? 19.644 11.396 -32.879 1.00 88.38 476 GLU A O 1
ATOM 3739 N N . LYS A 1 477 ? 20.804 10.804 -34.707 1.00 87.88 477 LYS A N 1
ATOM 3740 C CA . LYS A 1 477 ? 21.396 12.129 -34.893 1.00 87.88 477 LYS A CA 1
ATOM 3741 C C . LYS A 1 477 ? 20.406 12.980 -35.674 1.00 87.88 477 LYS A C 1
ATOM 3743 O O . LYS A 1 477 ? 20.048 12.615 -36.787 1.00 87.88 477 LYS A O 1
ATOM 3748 N N . ALA A 1 478 ? 20.024 14.128 -35.120 1.00 85.75 478 ALA A N 1
ATOM 3749 C CA . ALA A 1 478 ? 19.183 15.080 -35.834 1.00 85.75 478 ALA A CA 1
ATOM 3750 C C . ALA A 1 478 ? 19.841 15.454 -37.171 1.00 85.75 478 ALA A C 1
ATOM 3752 O O . ALA A 1 478 ? 20.997 15.897 -37.200 1.00 85.75 478 ALA A O 1
ATOM 3753 N N . LEU A 1 479 ? 19.108 15.262 -38.270 1.00 82.94 479 LEU A N 1
ATOM 3754 C CA . LEU A 1 479 ? 19.545 15.722 -39.580 1.00 82.94 479 LEU A CA 1
ATOM 3755 C C . LEU A 1 479 ? 19.741 17.237 -39.515 1.00 82.94 479 LEU A C 1
ATOM 3757 O O . LEU A 1 479 ? 18.902 17.973 -38.989 1.00 82.94 479 LEU A O 1
ATOM 3761 N N . LYS A 1 480 ? 20.879 17.711 -40.030 1.00 83.56 480 LYS A N 1
ATOM 3762 C CA . LYS A 1 480 ? 21.101 19.151 -40.161 1.00 83.56 480 LYS A CA 1
ATOM 3763 C C . LYS A 1 480 ? 20.031 19.706 -41.097 1.00 83.56 480 LYS A C 1
ATOM 3765 O O . LYS A 1 480 ? 19.739 19.093 -42.123 1.00 83.56 480 LYS A O 1
ATOM 3770 N N . LEU A 1 481 ? 19.479 20.869 -40.747 1.00 82.88 481 LEU A N 1
ATOM 3771 C CA . LEU A 1 481 ? 18.574 21.587 -41.640 1.00 82.88 481 LEU A CA 1
ATOM 3772 C C . LEU A 1 481 ? 19.237 21.740 -43.020 1.00 82.88 481 LEU A C 1
ATOM 3774 O O . LEU A 1 481 ? 20.449 21.995 -43.072 1.00 82.88 481 LEU A O 1
ATOM 3778 N N . PRO A 1 482 ? 18.475 21.608 -44.121 1.00 83.81 482 PRO A N 1
ATOM 3779 C CA . PRO A 1 482 ? 19.014 21.820 -45.457 1.00 83.81 482 PRO A CA 1
ATOM 3780 C C . PRO A 1 482 ? 19.714 23.177 -45.551 1.00 83.81 482 PRO A C 1
ATOM 3782 O O . PRO A 1 482 ? 19.272 24.154 -44.943 1.00 83.81 482 PRO A O 1
ATOM 3785 N N . GLU A 1 483 ? 20.788 23.259 -46.340 1.00 75.75 483 GLU A N 1
ATOM 3786 C CA . GLU A 1 483 ? 21.668 24.436 -46.388 1.00 75.75 483 GLU A CA 1
ATOM 3787 C C . GLU A 1 483 ? 20.928 25.747 -46.712 1.00 75.75 483 GLU A C 1
ATOM 3789 O O . GLU A 1 483 ? 21.283 26.803 -46.194 1.00 75.75 483 GLU A O 1
ATOM 3794 N N . LYS A 1 484 ? 19.828 25.665 -47.471 1.00 75.38 484 LYS A N 1
ATOM 3795 C CA . LYS A 1 484 ? 18.925 26.785 -47.782 1.00 75.38 484 LYS A CA 1
ATOM 3796 C C . LYS A 1 484 ? 18.294 27.440 -46.542 1.00 75.38 484 LYS A C 1
ATOM 3798 O O . LYS A 1 484 ? 18.049 28.642 -46.555 1.00 75.38 484 LYS A O 1
ATOM 3803 N N . TYR A 1 485 ? 18.037 26.665 -45.490 1.00 73.62 485 TYR A N 1
ATOM 3804 C CA . TYR A 1 485 ? 17.421 27.118 -44.235 1.00 73.62 485 TYR A CA 1
ATOM 3805 C C . TYR A 1 485 ? 18.444 27.309 -43.112 1.00 73.62 485 TYR A C 1
ATOM 3807 O O . TYR A 1 485 ? 18.092 27.722 -42.005 1.00 73.62 485 TYR A O 1
ATOM 3815 N N . ARG A 1 486 ? 19.726 27.030 -43.380 1.00 72.88 486 ARG A N 1
ATOM 3816 C CA . ARG A 1 486 ? 20.805 27.337 -42.448 1.00 72.88 486 ARG A CA 1
ATOM 3817 C C . ARG A 1 486 ? 20.987 28.853 -42.430 1.00 72.88 486 ARG A C 1
ATOM 3819 O O . ARG A 1 486 ? 21.323 29.455 -43.448 1.00 72.88 486 ARG A O 1
ATOM 3826 N N . ARG A 1 487 ? 20.752 29.480 -41.273 1.00 67.50 487 ARG A N 1
ATOM 3827 C CA . ARG A 1 487 ? 21.031 30.907 -41.065 1.00 67.50 487 ARG A CA 1
ATOM 3828 C C . ARG A 1 487 ? 22.499 31.140 -41.438 1.00 67.50 487 ARG A C 1
ATOM 3830 O O . ARG A 1 487 ? 23.382 30.566 -40.808 1.00 67.50 487 ARG A O 1
ATOM 3837 N N . LYS A 1 488 ? 22.748 31.894 -42.513 1.00 65.69 488 LYS A N 1
ATOM 3838 C CA . LYS A 1 488 ? 24.109 32.251 -42.933 1.00 65.69 488 LYS A CA 1
ATOM 3839 C C . LYS A 1 488 ? 24.738 33.069 -41.809 1.00 65.69 488 LYS A C 1
ATOM 3841 O O . LYS A 1 488 ? 24.066 33.939 -41.253 1.00 65.69 488 LYS A O 1
ATOM 3846 N N . ASP A 1 489 ? 25.990 32.777 -41.472 1.00 64.75 489 ASP A N 1
ATOM 3847 C CA . ASP A 1 489 ? 26.703 33.490 -40.415 1.00 64.75 489 ASP A CA 1
ATOM 3848 C C . ASP A 1 489 ? 26.626 35.002 -40.665 1.00 64.75 489 ASP A C 1
ATOM 3850 O O . ASP A 1 489 ? 26.940 35.489 -41.755 1.00 64.75 489 ASP A O 1
ATOM 3854 N N . GLY A 1 490 ? 26.182 35.755 -39.653 1.00 60.28 490 GLY A N 1
ATOM 3855 C CA . GLY A 1 490 ? 25.937 37.203 -39.716 1.00 60.28 490 GLY A CA 1
ATOM 3856 C C . GLY A 1 490 ? 27.182 38.061 -39.980 1.00 60.28 490 GLY A C 1
ATOM 3857 O O . GLY A 1 490 ? 27.106 39.285 -39.933 1.00 60.28 490 GLY A O 1
ATOM 3858 N N . ALA A 1 491 ? 28.321 37.443 -40.295 1.00 58.50 491 ALA A N 1
ATOM 3859 C CA . ALA A 1 491 ? 29.566 38.108 -40.654 1.00 58.50 491 ALA A CA 1
ATOM 3860 C C . ALA A 1 491 ? 29.476 38.935 -41.955 1.00 58.50 491 ALA A C 1
ATOM 3862 O O . ALA A 1 491 ? 30.361 39.742 -42.208 1.00 58.50 491 ALA A O 1
ATOM 3863 N N . ARG A 1 492 ? 28.408 38.793 -42.760 1.00 54.97 492 ARG A N 1
ATOM 3864 C CA . ARG A 1 492 ? 28.184 39.623 -43.964 1.00 54.97 492 ARG A CA 1
ATOM 3865 C C . ARG A 1 492 ? 27.462 40.957 -43.721 1.00 54.97 492 ARG A C 1
ATOM 3867 O O . ARG A 1 492 ? 27.331 41.719 -44.667 1.00 54.97 492 ARG A O 1
ATOM 3874 N N . TYR A 1 493 ? 27.034 41.267 -42.493 1.00 54.91 493 TYR A N 1
ATOM 3875 C CA . TYR A 1 493 ? 26.401 42.554 -42.149 1.00 54.91 493 TYR A CA 1
ATOM 3876 C C . TYR A 1 493 ? 27.280 43.422 -41.224 1.00 54.91 493 TYR A C 1
ATOM 3878 O O . TYR A 1 493 ? 26.788 44.067 -40.302 1.00 54.91 493 TYR A O 1
ATOM 3886 N N . ARG A 1 494 ? 28.602 43.448 -41.452 1.00 57.81 494 ARG A N 1
ATOM 3887 C CA . ARG A 1 494 ? 29.479 44.530 -40.967 1.00 57.81 494 ARG A CA 1
ATOM 3888 C C . ARG A 1 494 ? 30.020 45.303 -42.171 1.00 57.81 494 ARG A C 1
ATOM 3890 O O . ARG A 1 494 ? 30.963 44.865 -42.814 1.00 57.81 494 ARG A O 1
ATOM 3897 N N . GLY A 1 495 ? 29.386 46.432 -42.458 1.00 55.94 495 GLY A N 1
ATOM 3898 C CA . GLY A 1 495 ? 29.667 47.352 -43.563 1.00 55.94 495 GLY A CA 1
ATOM 3899 C C . GLY A 1 495 ? 28.313 47.874 -44.036 1.00 55.94 495 GLY A C 1
ATOM 3900 O O . GLY A 1 495 ? 27.508 47.091 -44.518 1.00 55.94 495 GLY A O 1
ATOM 3901 N N . PHE A 1 496 ? 27.908 49.116 -43.805 1.00 48.84 496 PHE A N 1
ATOM 3902 C CA . PHE A 1 496 ? 28.645 50.373 -43.837 1.00 48.84 496 PHE A CA 1
ATOM 3903 C C . PHE A 1 496 ? 28.299 51.232 -42.610 1.00 48.84 496 PHE A C 1
ATOM 3905 O O . PHE A 1 496 ? 27.139 51.283 -42.199 1.00 48.84 496 PHE A O 1
ATOM 3912 N N . LYS A 1 497 ? 29.307 51.886 -42.032 1.00 44.50 497 LYS A N 1
ATOM 3913 C CA . LYS A 1 497 ? 29.145 53.051 -41.162 1.00 44.50 497 LYS A CA 1
ATOM 3914 C C . LYS A 1 497 ? 29.767 54.236 -41.874 1.00 44.50 497 LYS A C 1
ATOM 3916 O O . LYS A 1 497 ? 30.806 53.989 -42.529 1.00 44.50 497 LYS A O 1
#

Secondary structure (DSSP, 8-state):
----PPPPPPPTTS---------------PPPP---------------PPPPPP-----TTT--SHHHHHHHHHHH-----S-HHHHHHHHHS----GGG---HHHHHHHHHHHHHHHHHHHHHHHHHHHHHHHHHS-TTTTTSHHHHHHHHHHHHHHHHHHHHHHHTT-HHHHHHHHTT---TTSHHHHHHHHHHIIIIIHHHHHHHHHHTTHHHHT-S-----SEEEEEETTEEEPTTEE--TTTTTSPPEEEEE--SSS-EEEEEEEEEEEEEETTTTEEEEEEEEEEEEEEE-SS--EEEGGGS-GGGEEE--------BTSPPEEEEEEEEEPPTTSHHHHHHHHT------S----------------------------------PPPP----PPPHHHHHHHHHHHHHHHHHTS----SBT--HHHHHHHTT-EEEEEEEEEE---TTHHHHHHHHT-S-TT-B--PPPPPPPPGGGS---GGG-----

pLDDT: mean 76.96, std 25.53, range [24.34, 98.25]